Protein 6UPB (pdb70)

Radius of gyration: 31.23 Å; Cα contacts (8 Å, |Δi|>4): 966; chains: 2; bounding box: 62×47×100 Å

Organism: Salmonella typhimurium (strain SL1344) (NCBI:txid216597)

B-factor: mean 34.38, std 12.58, range [11.62, 90.51]

Secondary structure (DSSP, 8-state):
-PEEP-PPPPTTSSEEEEE-SBTTTB---SSGGG----HHHHHHHHHHHHTTTT-EEEE-SS-HHHHHHHHTT----EEEGGGTEEE-TT--EEE----HHHHHHHHHHHHHHHHSSTT-EEEE-SS-EEEE-TT-GGGHHHHHHHHHHHHHH-TTEEEEEETTEEEEEETT--HHHHHHHHHTSTTTTTSEEEEEE-SHHHHHHHHHHHHTT-EEEEESSS----SEEESSHHHHHHHHHHHH--/-PEEP-----TTSSEEEEE--BTTTB---SSTT-----HHHHHHHHHHHHTTTT-EEEE-SS-HHHHHHHHTT----EEEGGGTEEE-TT--EEE----HHHHHHHHHHHHHHHHTSTT-EEEE-SS-EEEE-TT-GGGHHHHHHHHHHHHHH-TTEEEEEETTEEEEEETT--HHHHHHHHHTSTTTTTSEEEEEE-SHHHHHHHHHHHHTT-EEEEESSS----SEEESSHHHHHHHHHHHH--

Nearest PDB structures (foldseek):
  6upb-assembly2_B  TM=9.969E-01  e=8.930E-52  Salmonella enterica subsp. enterica serovar Typhimurium str. SL1344
  6rcz-assembly2_E  TM=8.578E-01  e=2.042E-30  Burkholderia pseudomallei K96243
  5gvx-assembly1_A  TM=8.069E-01  e=4.838E-21  Mycobacterium tuberculosis H37Rv
  5dxi-assembly1_A  TM=8.855E-01  e=1.533E-16  Candida albicans SC5314
  1u02-assembly1_A  TM=7.777E-01  e=2.662E-16  Thermoplasma acidophilum

Foldseek 3Di:
DAAADDDFDALQAQEQEEEEPDFAQWDHDLDPVPTARDPVLLVLQVSSCVSNQLRYEYFYLAAPVVVVVRNPPDDHWYAYNQNQWTAAPVRDIHHNADDPVLLVVLVVVVCVVQVPDPQWDWDDRRQKIKIARSVPVVCVVVVQVSLVVSCVVDVQWDWDDKDRIIMIHGPPRANCVNVVVHCVDPPNDPGQYEYEDEIPSCLSNQVNSVVSVHAYEYEDDDDGPGNHYHHGNVSSVVSSVVNVPD/DAAADDDFDALQAQEAEEEEADFAQWDDDLDPVDTARDPVLLVLQVSSCVSNQLRYEYAYLAAVVVVPVRSPPDDHWYQYNQNQWTAAPVRDIHHNADDPVLLVVLVVVVVVVCVVVPQWDWDDRRAKIKIARSRPVVCVVVVVVVLVVSCVVPVQWDWDDWDRIIMIHGPPRANLVNLVVRCVDPPNPPGQYEYEDEIPRCLSNQVSSVVSVHAYEYEDDDDHPGNHYDHGNVSSSVSSVVNVPD

Solvent-accessible surface area: 21904 Å² total; per-residue (Å²): 207,17,96,95,17,118,108,26,18,125,25,103,30,78,47,0,0,1,0,6,1,40,4,0,1,0,72,78,62,98,62,57,118,97,16,88,5,42,94,148,13,7,66,20,0,17,71,0,11,40,72,0,64,19,0,0,0,1,0,1,15,22,20,19,108,60,0,43,69,24,0,150,92,21,169,9,13,0,0,0,0,8,7,0,21,18,19,19,73,132,27,124,55,78,94,58,172,12,55,120,47,11,30,152,101,0,46,62,72,0,129,80,42,13,112,72,38,111,25,15,75,48,54,54,28,50,10,0,1,1,0,42,18,97,124,3,93,128,39,51,69,50,0,42,36,23,0,68,114,2,20,144,130,24,104,69,4,22,61,25,59,12,88,38,23,0,8,0,14,5,155,54,6,45,1,1,70,0,2,55,19,0,43,149,41,74,22,0,48,71,43,69,4,1,0,0,0,4,24,96,12,0,28,38,0,0,22,59,0,56,168,57,57,16,35,0,0,12,3,15,135,40,104,24,98,3,44,91,59,10,142,42,13,36,27,0,50,140,12,0,92,89,1,4,121,124,190,17,95,97,18,119,113,35,16,120,26,102,31,82,49,0,0,0,0,6,2,34,4,0,0,0,84,68,92,96,49,21,102,83,18,99,8,43,91,149,12,6,74,20,0,58,70,0,9,75,71,0,66,19,0,0,0,2,0,0,12,23,17,18,110,58,0,36,72,38,1,130,90,38,146,7,10,0,0,0,0,8,9,0,20,17,16,20,74,131,22,133,64,84,89,58,170,12,60,96,18,16,36,83,84,0,37,52,70,0,132,77,52,11,121,79,26,95,37,20,58,26,30,55,23,50,10,0,1,0,0,29,20,87,116,1,91,127,34,56,70,43,0,51,38,22,0,73,112,4,24,144,128,25,100,67,5,23,61,22,66,10,85,38,20,0,8,0,16,4,149,61,8,48,1,1,80,0,1,47,23,0,42,160,47,77,25,1,48,68,43,71,6,0,0,0,0,3,20,91,14,0,36,40,0,0,21,62,0,53,169,57,58,16,36,0,0,9,3,15,135,42,107,19,89,0,40,94,59,12,143,43,10,35,32,0,56,136,11,0,89,95,2,3,122,133

InterPro domains:
  IPR003337 Trehalose-phosphatase [PF02358] (18-228)
  IPR003337 Trehalose-phosphatase [TIGR00685] (14-243)
  IPR006379 HAD-superfamily hydrolase, subfamily IIB [TIGR01484] (18-214)
  IPR023214 HAD superfamily [G3DSA:3.40.50.1000] (18-230)
  IPR036412 HAD-like superfamily [SSF56784] (18-243)
  IPR044651 Trehalose 6-phosphate OTSB-like [PTHR43768] (15-244)

Structure (mmCIF, N/CA/C/O backbone):
data_6UPB
#
_entry.id   6UPB
#
_cell.length_a   45.988
_cell.length_b   52.447
_cell.length_c   105.555
_cell.angle_alpha   90.000
_cell.angle_beta   98.450
_cell.angle_gamma   90.000
#
_symmetry.space_group_name_H-M   'P 1 21 1'
#
loop_
_entity.id
_entity.type
_entity.pdbx_description
1 polymer 'Trehalose-phosphate phosphatase'
2 water water
#
loop_
_atom_site.group_PDB
_atom_site.id
_atom_site.type_symbol
_atom_site.label_atom_id
_atom_site.label_alt_id
_atom_site.label_comp_id
_atom_site.label_asym_id
_atom_site.label_entity_id
_atom_site.label_seq_id
_atom_site.pdbx_PDB_ins_code
_atom_site.Cartn_x
_atom_site.Cartn_y
_atom_site.Cartn_z
_atom_site.occupancy
_atom_site.B_iso_or_equiv
_atom_site.auth_seq_id
_atom_site.auth_comp_id
_atom_site.auth_asym_id
_atom_site.auth_atom_id
_atom_site.pdbx_PDB_model_num
ATOM 1 N N . MET A 1 1 ? 72.833 12.498 54.135 1.00 43.22 1 MET A N 1
ATOM 2 C CA . MET A 1 1 ? 73.540 11.396 53.501 1.00 41.07 1 MET A CA 1
ATOM 3 C C . MET A 1 1 ? 72.781 10.916 52.269 1.00 31.14 1 MET A C 1
ATOM 4 O O . MET A 1 1 ? 73.307 10.131 51.490 1.00 33.61 1 MET A O 1
ATOM 9 N N . ALA A 1 2 ? 71.536 11.362 52.109 1.00 28.86 2 ALA A N 1
ATOM 10 C CA . ALA A 1 2 ? 70.801 11.049 50.890 1.00 23.36 2 ALA A CA 1
ATOM 11 C C . ALA A 1 2 ? 71.507 11.669 49.691 1.00 24.84 2 ALA A C 1
ATOM 12 O O . ALA A 1 2 ? 72.016 12.790 49.759 1.00 29.42 2 ALA A O 1
ATOM 14 N N . GLU A 1 3 ? 71.574 10.941 48.638 1.00 20.63 3 GLU A N 1
ATOM 15 C CA . GLU A 1 3 ? 72.320 11.468 47.504 1.00 28.56 3 GLU A CA 1
ATOM 16 C C . GLU A 1 3 ? 71.391 12.163 46.519 1.00 24.93 3 GLU A C 1
ATOM 17 O O . GLU A 1 3 ? 70.255 11.730 46.319 1.00 22.16 3 GLU A O 1
ATOM 23 N N . PRO A 1 4 ? 71.839 13.242 45.880 1.00 25.56 4 PRO A N 1
ATOM 24 C CA . PRO A 1 4 ? 70.982 13.912 44.897 1.00 23.45 4 PRO A CA 1
ATOM 25 C C . PRO A 1 4 ? 70.611 12.961 43.771 1.00 28.21 4 PRO A C 1
ATOM 26 O O . PRO A 1 4 ? 71.470 12.300 43.181 1.00 25.89 4 PRO A O 1
ATOM 30 N N . LEU A 1 5 ? 69.310 12.849 43.521 1.00 25.77 5 LEU A N 1
ATOM 31 C CA . LEU A 1 5 ? 68.809 12.018 42.438 1.00 27.33 5 LEU A CA 1
ATOM 32 C C . LEU A 1 5 ? 68.908 12.799 41.137 1.00 27.59 5 LEU A C 1
ATOM 33 O O . LEU A 1 5 ? 68.301 13.865 40.996 1.00 33.10 5 LEU A O 1
ATOM 38 N N . THR A 1 6 ? 69.669 12.275 40.188 1.00 29.82 6 THR A N 1
ATOM 39 C CA . THR A 1 6 ? 69.833 12.932 38.902 1.00 34.02 6 THR A CA 1
ATOM 40 C C . THR A 1 6 ? 69.506 12.041 37.715 1.00 35.98 6 THR A C 1
ATOM 41 O O . THR A 1 6 ? 69.233 12.572 36.632 1.00 37.82 6 THR A O 1
ATOM 45 N N . VAL A 1 7 ? 69.517 10.723 37.870 1.00 32.33 7 VAL A N 1
ATOM 46 C CA . VAL A 1 7 ? 69.212 9.813 36.773 1.00 35.11 7 VAL A CA 1
ATOM 47 C C . VAL A 1 7 ? 67.737 9.433 36.802 1.00 32.85 7 VAL A C 1
ATOM 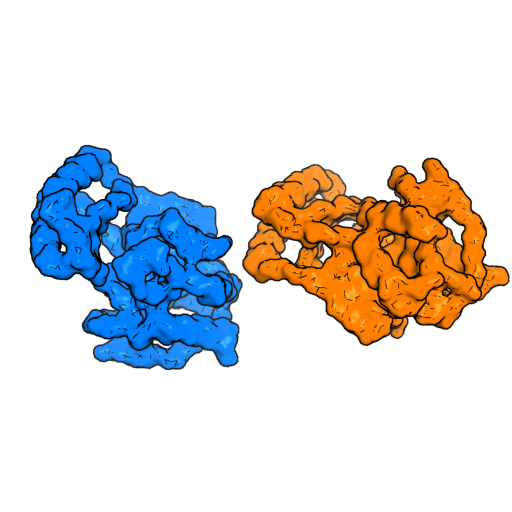48 O O . VAL A 1 7 ? 67.152 9.185 37.866 1.00 29.30 7 VAL A O 1
ATOM 52 N N . SER A 1 8 ? 67.139 9.360 35.618 1.00 32.76 8 SER A N 1
ATOM 53 C CA . SER A 1 8 ? 65.760 8.901 35.555 1.00 30.47 8 SER A CA 1
ATOM 54 C C . SER A 1 8 ? 65.715 7.460 35.067 1.00 32.61 8 SER A C 1
ATOM 55 O O . SER A 1 8 ? 66.458 7.091 34.153 1.00 33.70 8 SER A O 1
ATOM 58 N N . PRO A 1 9 ? 64.861 6.647 35.684 1.00 32.06 9 PRO A N 1
ATOM 59 C CA . PRO A 1 9 ? 64.690 5.263 35.229 1.00 33.51 9 PRO A CA 1
ATOM 60 C C . PRO A 1 9 ? 64.234 5.188 33.781 1.00 35.74 9 PRO A C 1
ATOM 61 O O . PRO A 1 9 ? 63.622 6.115 33.246 1.00 32.36 9 PRO A O 1
ATOM 65 N N . GLU A 1 10 ? 64.577 4.078 33.133 1.00 33.44 10 GLU A N 1
ATOM 66 C CA . GLU A 1 10 ? 64.072 3.835 31.792 1.00 38.01 10 GLU A CA 1
ATOM 67 C C . GLU A 1 10 ? 62.565 3.619 31.849 1.00 37.12 10 GLU A C 1
ATOM 68 O O . GLU A 1 10 ? 62.038 3.043 32.805 1.00 30.45 10 GLU A O 1
ATOM 74 N N . LEU A 1 11 ? 61.874 4.091 30.808 1.00 33.52 11 LEU A N 1
ATOM 75 C CA . LEU A 1 11 ? 60.414 4.068 30.810 1.00 35.08 11 LEU A CA 1
ATOM 76 C C . LEU A 1 11 ? 59.880 2.654 30.989 1.00 37.56 11 LEU A C 1
ATOM 77 O O . LEU A 1 11 ? 58.909 2.436 31.722 1.00 35.91 11 LEU A O 1
ATOM 82 N N . THR A 1 12 ? 60.520 1.676 30.353 1.00 36.89 12 THR A N 1
ATOM 83 C CA . THR A 1 12 ? 60.035 0.306 30.399 1.00 39.14 12 THR A CA 1
ATOM 84 C C . THR A 1 12 ? 60.948 -0.584 31.231 1.00 39.53 12 THR A C 1
ATOM 85 O O . THR A 1 12 ? 61.339 -1.668 30.786 1.00 47.07 12 THR A O 1
ATOM 89 N N . ALA A 1 13 ? 61.289 -0.141 32.437 1.00 38.50 13 ALA A N 1
ATOM 90 C CA . ALA A 1 13 ? 62.052 -0.970 33.352 1.00 35.68 13 ALA A CA 1
ATOM 91 C C . ALA A 1 13 ? 61.086 -1.738 34.253 1.00 32.36 13 ALA A C 1
ATOM 92 O O . ALA A 1 13 ? 59.863 -1.630 34.134 1.00 37.60 13 ALA A O 1
ATOM 94 N N . ASN A 1 14 ? 61.638 -2.505 35.182 1.00 26.25 14 ASN A N 1
ATOM 95 C CA . ASN A 1 14 ? 60.854 -3.372 36.064 1.00 20.92 14 ASN A CA 1
ATOM 96 C C . ASN A 1 14 ? 60.570 -2.703 37.404 1.00 19.05 14 ASN A C 1
ATOM 97 O O . ASN A 1 14 ? 60.762 -3.300 38.463 1.00 18.78 14 ASN A O 1
ATOM 102 N N . TYR A 1 15 ? 60.105 -1.456 37.391 1.00 19.96 15 TYR A N 1
ATOM 103 C CA . TYR A 1 15 ? 59.839 -0.730 38.625 1.00 18.68 15 TYR A CA 1
ATOM 104 C C . TYR A 1 15 ? 58.345 -0.692 38.925 1.00 17.63 15 TYR A C 1
ATOM 105 O O . TYR A 1 15 ? 57.509 -0.749 38.021 1.00 17.72 15 TYR A O 1
ATOM 114 N N . ALA A 1 16 ? 58.027 -0.628 40.216 1.00 16.86 16 ALA A N 1
ATOM 115 C CA . ALA A 1 16 ? 56.691 -0.312 40.701 1.00 18.72 16 ALA A CA 1
ATOM 116 C C . ALA A 1 16 ? 56.771 1.034 41.408 1.00 18.27 16 ALA A C 1
ATOM 117 O O . ALA A 1 16 ? 57.601 1.218 42.303 1.00 16.75 16 ALA A O 1
ATOM 119 N N . TYR A 1 17 ? 55.931 1.975 40.997 1.00 15.06 17 TYR A N 1
ATOM 120 C CA . TYR A 1 17 ? 56.047 3.361 41.430 1.00 15.06 17 TYR A CA 1
ATOM 121 C C . TYR A 1 17 ? 55.025 3.690 42.505 1.00 13.96 17 TYR A C 1
ATOM 122 O O . TYR A 1 17 ? 53.856 3.311 42.404 1.00 15.05 17 TYR A O 1
ATOM 131 N N . PHE A 1 18 ? 55.477 4.414 43.523 1.00 16.03 18 PHE A N 1
ATOM 132 C CA . PHE A 1 18 ? 54.625 4.907 44.595 1.00 15.49 18 PHE A CA 1
ATOM 133 C C . PHE A 1 18 ? 54.940 6.380 44.790 1.00 15.39 18 PHE A C 1
ATOM 134 O O . PHE A 1 18 ? 56.102 6.744 45.012 1.00 13.88 18 PHE A O 1
ATOM 142 N N . PHE A 1 19 ? 53.922 7.227 44.670 1.00 15.92 19 PHE A N 1
ATOM 143 C CA . PHE A 1 19 ? 54.094 8.667 44.785 1.00 14.26 19 PHE A CA 1
ATOM 144 C C . PHE A 1 19 ? 53.187 9.195 45.877 1.00 13.13 19 PHE A C 1
ATOM 145 O O . PHE A 1 19 ? 51.978 8.937 45.864 1.00 14.50 19 PHE A O 1
ATOM 153 N N . ASP A 1 20 ? 53.778 9.924 46.815 1.00 15.92 20 ASP A N 1
ATOM 154 C CA . ASP A 1 20 ? 53.010 10.786 47.688 1.00 17.07 20 ASP A CA 1
ATOM 155 C C . ASP A 1 20 ? 52.384 11.912 46.860 1.00 17.47 20 ASP A C 1
ATOM 156 O O . ASP A 1 20 ? 52.772 12.163 45.715 1.00 18.25 20 ASP A O 1
ATOM 161 N N . LEU A 1 21 ? 51.376 12.574 47.423 1.00 18.60 21 LEU A N 1
ATOM 162 C CA . LEU A 1 21 ? 50.759 13.646 46.647 1.00 21.42 21 LEU A CA 1
ATOM 163 C C . LEU A 1 21 ? 51.219 15.035 47.087 1.00 17.20 21 LEU A C 1
ATOM 164 O O . LEU A 1 21 ? 52.006 15.679 46.384 1.00 19.66 21 LEU A O 1
ATOM 169 N N . ASP A 1 22 ? 50.726 15.515 48.229 1.00 17.56 22 ASP A N 1
ATOM 170 C CA . ASP A 1 22 ? 51.075 16.852 48.703 1.00 19.14 22 ASP A CA 1
ATOM 171 C C . ASP A 1 22 ? 52.567 16.962 48.991 1.00 19.23 22 ASP A C 1
ATOM 172 O O . ASP A 1 22 ? 53.125 16.174 49.758 1.00 22.94 22 ASP A O 1
ATOM 177 N N . GLY A 1 23 ? 53.204 17.958 48.393 1.00 18.89 23 GLY A N 1
ATOM 178 C CA . GLY A 1 23 ? 54.623 18.163 48.564 1.00 19.00 23 GLY A CA 1
ATOM 179 C C . GLY A 1 23 ? 55.504 17.284 47.714 1.00 17.81 23 GLY A C 1
ATOM 180 O O . GLY A 1 23 ? 56.727 17.389 47.813 1.00 15.05 23 GLY A O 1
ATOM 181 N N . THR A 1 24 ? 54.924 16.429 46.873 1.00 18.29 24 THR A N 1
ATOM 182 C CA . THR A 1 24 ? 55.690 15.524 46.027 1.00 15.27 24 THR A CA 1
ATOM 183 C C . THR A 1 24 ? 55.272 15.706 44.572 1.00 17.47 24 THR A C 1
ATOM 184 O O . THR A 1 24 ? 56.095 16.062 43.724 1.00 16.80 24 THR A O 1
ATOM 188 N N . LEU A 1 25 ? 53.991 15.470 44.281 1.00 15.97 25 LEU A N 1
ATOM 189 C CA . LEU A 1 25 ? 53.426 15.689 42.953 1.00 15.34 25 LEU A CA 1
ATOM 190 C C . LEU A 1 25 ? 52.750 17.045 42.804 1.00 17.44 25 LEU A C 1
ATOM 191 O O . LEU A 1 25 ? 52.497 17.480 41.673 1.00 19.43 25 LEU A O 1
ATOM 196 N N . ALA A 1 26 ? 52.417 17.690 43.910 1.00 18.49 26 ALA A N 1
ATOM 197 C CA . ALA A 1 26 ? 51.764 18.987 43.887 1.00 18.47 26 ALA A CA 1
ATOM 198 C C . ALA A 1 26 ? 52.477 19.943 44.829 1.00 18.37 26 ALA A C 1
ATOM 199 O O . ALA A 1 26 ? 52.892 19.562 45.927 1.00 18.29 26 ALA A O 1
ATOM 201 N N . GLU A 1 27 ? 52.570 21.199 44.414 1.00 23.02 27 GLU A N 1
ATOM 202 C CA . GLU A 1 27 ? 53.220 22.201 45.239 1.00 22.98 27 GLU A CA 1
ATOM 203 C C . GLU A 1 27 ? 52.392 22.451 46.493 1.00 22.86 27 GLU A C 1
ATOM 204 O O . GLU A 1 27 ? 51.175 22.254 46.510 1.00 22.87 27 GLU A O 1
ATOM 210 N N . ILE A 1 28 ? 53.089 22.753 47.587 1.00 23.61 28 ILE A N 1
ATOM 211 C CA . ILE A 1 28 ? 52.430 23.102 48.840 1.00 23.57 28 ILE A CA 1
ATOM 212 C C . ILE A 1 28 ? 51.682 24.419 48.666 1.00 23.64 28 ILE A C 1
ATOM 213 O O . ILE A 1 28 ? 52.140 25.325 47.957 1.00 23.70 28 ILE A O 1
ATOM 218 N N . LYS A 1 29 ? 50.496 24.508 49.252 1.00 24.26 29 LYS A N 1
ATOM 219 C CA . LYS A 1 29 ? 49.654 25.692 49.181 1.00 24.40 29 LYS A CA 1
ATOM 220 C C . LYS A 1 29 ? 49.224 26.085 50.585 1.00 24.46 29 LYS A C 1
ATOM 221 O O . LYS A 1 29 ? 49.319 25.280 51.520 1.00 24.44 29 LYS A O 1
ATOM 227 N N . PRO A 1 30 ? 48.794 27.336 50.781 1.00 26.42 30 PRO A N 1
ATOM 228 C CA . PRO A 1 30 ? 48.316 27.735 52.117 1.00 26.56 30 PRO A CA 1
ATOM 229 C C . PRO A 1 30 ? 47.121 26.928 52.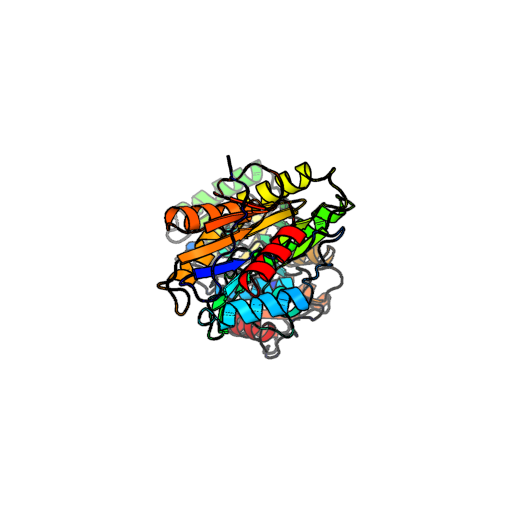602 1.00 26.74 30 PRO A C 1
ATOM 230 O O . PRO A 1 30 ? 46.904 26.840 53.817 1.00 26.88 30 PRO A O 1
ATOM 234 N N . HIS A 1 31 ? 46.336 26.340 51.692 1.00 23.67 31 HIS A N 1
ATOM 235 C CA . HIS A 1 31 ? 45.138 25.560 52.010 1.00 23.92 31 HIS A CA 1
ATOM 236 C C . HIS A 1 31 ? 45.073 24.309 51.144 1.00 23.83 31 HIS A C 1
ATOM 237 O O . HIS A 1 31 ? 45.368 24.382 49.944 1.00 23.71 31 HIS A O 1
ATOM 244 N N . PRO A 1 32 ? 44.640 23.169 51.700 1.00 22.35 32 PRO A N 1
ATOM 245 C CA . PRO A 1 32 ? 44.604 21.927 50.897 1.00 22.31 32 PRO A CA 1
ATOM 246 C C . PRO A 1 32 ? 43.738 22.017 49.651 1.00 22.46 32 PRO A C 1
ATOM 247 O O . PRO A 1 32 ? 44.036 21.353 48.654 1.00 22.34 32 PRO A O 1
ATOM 251 N N . ASP A 1 33 ? 42.665 22.809 49.677 1.00 22.76 33 ASP A N 1
ATOM 252 C CA . ASP A 1 33 ? 41.754 22.909 48.541 1.00 23.01 33 ASP A CA 1
ATOM 253 C C . ASP A 1 33 ? 42.345 23.690 47.375 1.00 22.85 33 ASP A C 1
ATOM 254 O O . ASP A 1 33 ? 41.779 23.655 46.277 1.00 23.05 33 ASP A O 1
ATOM 259 N N . GLN A 1 34 ? 43.443 24.408 47.593 1.00 24.95 34 GLN A N 1
ATOM 260 C CA . GLN A 1 34 ? 44.126 25.153 46.545 1.00 24.85 34 GLN A CA 1
ATOM 261 C C . GLN A 1 34 ? 45.179 24.308 45.848 1.00 24.60 34 GLN A C 1
ATOM 262 O O . GLN A 1 34 ? 45.781 24.758 44.867 1.00 24.60 34 GLN A O 1
ATOM 268 N N . VAL A 1 35 ? 45.391 23.085 46.327 1.00 19.70 35 VAL A N 1
ATOM 269 C CA . VAL A 1 35 ? 46.390 22.204 45.747 1.00 19.50 35 VAL A CA 1
ATOM 270 C C . VAL A 1 35 ? 45.878 21.644 44.426 1.00 19.68 35 VAL A C 1
ATOM 271 O O . VAL A 1 35 ? 44.698 21.295 44.284 1.00 19.93 35 VAL A O 1
ATOM 275 N N . VAL A 1 36 ? 46.762 21.584 43.439 1.00 22.09 36 VAL A N 1
ATOM 276 C CA . VAL A 1 36 ? 46.436 21.059 42.121 1.00 22.30 36 VAL A CA 1
ATOM 277 C C . VAL A 1 36 ? 47.627 20.249 41.624 1.00 22.18 36 VAL A C 1
ATOM 278 O O . VAL A 1 36 ? 48.781 20.615 41.862 1.00 22.03 36 VAL A O 1
ATOM 282 N N . VAL A 1 37 ? 47.352 19.111 40.999 1.00 23.50 37 VAL A N 1
ATOM 283 C CA . VAL A 1 37 ? 48.350 18.396 40.210 1.00 23.99 37 VAL A CA 1
ATOM 284 C C . VAL A 1 37 ? 48.151 18.838 38.762 1.00 23.27 37 VAL A C 1
ATOM 285 O O . VAL A 1 37 ? 47.074 18.597 38.206 1.00 24.35 37 VAL A O 1
ATOM 289 N N . PRO A 1 38 ? 49.128 19.495 38.140 1.00 21.82 38 PRO A N 1
ATOM 290 C CA . PRO A 1 38 ? 48.925 19.972 36.765 1.00 25.76 38 PRO A CA 1
ATOM 291 C C . PRO A 1 38 ? 48.549 18.819 35.846 1.00 26.49 38 PRO A C 1
ATOM 292 O O . PRO A 1 38 ? 49.038 17.696 36.001 1.00 19.57 38 PRO A O 1
ATOM 296 N N . HIS A 1 39 ? 47.645 19.101 34.901 1.00 21.24 39 HIS A N 1
ATOM 297 C CA . HIS A 1 39 ? 47.144 18.044 34.025 1.00 23.04 39 HIS A CA 1
ATOM 298 C C . HIS A 1 39 ? 48.276 17.351 33.279 1.00 20.64 39 HIS A C 1
ATOM 299 O O . HIS A 1 39 ? 48.213 16.143 33.028 1.00 22.13 39 HIS A O 1
ATOM 306 N N . LYS A 1 40 ? 49.307 18.104 32.890 1.00 19.52 40 LYS A N 1
ATOM 307 C CA . LYS A 1 40 ? 50.435 17.499 32.185 1.00 22.00 40 LYS A CA 1
ATOM 308 C C . LYS A 1 40 ? 51.159 16.480 33.057 1.00 21.28 40 LYS A C 1
ATOM 309 O O . LYS A 1 40 ? 51.653 15.461 32.557 1.00 23.31 40 LYS A O 1
ATOM 315 N N . ILE A 1 41 ? 51.258 16.750 34.359 1.00 19.67 41 ILE A N 1
ATOM 316 C CA . ILE A 1 41 ? 51.870 15.787 35.273 1.00 21.64 41 ILE A CA 1
ATOM 317 C C . ILE A 1 41 ? 51.004 14.536 35.402 1.00 20.11 41 ILE A C 1
ATOM 318 O O . ILE A 1 41 ? 51.513 13.408 35.453 1.00 19.40 41 ILE A O 1
ATOM 323 N N . LEU A 1 42 ? 49.683 14.712 35.471 1.00 17.99 42 LEU A N 1
ATOM 324 C CA . LEU A 1 42 ? 48.790 13.563 35.538 1.00 20.72 42 LEU A CA 1
ATOM 325 C C . LEU A 1 42 ? 48.906 12.706 34.285 1.00 21.48 42 LEU A C 1
ATOM 326 O O . LEU A 1 42 ? 48.899 11.475 34.368 1.00 20.80 42 LEU A O 1
ATOM 331 N N . GLN A 1 43 ? 49.040 13.336 33.116 1.00 19.87 43 GLN A N 1
ATOM 332 C CA . GLN A 1 43 ? 49.250 12.556 31.901 1.00 21.58 43 GLN A CA 1
ATOM 333 C C . GLN A 1 43 ? 50.562 11.781 31.962 1.00 21.58 43 GLN A C 1
ATOM 334 O O . GLN A 1 43 ? 50.625 10.628 31.525 1.00 22.61 43 GLN A O 1
ATOM 340 N N . LEU A 1 44 ? 51.621 12.400 32.499 1.00 22.63 44 LEU A N 1
ATOM 341 C CA . LEU A 1 44 ? 52.906 11.710 32.618 1.00 20.85 44 LEU A CA 1
ATOM 342 C C . LEU A 1 44 ? 52.808 10.513 33.558 1.00 22.65 44 LEU A C 1
ATOM 343 O O . LEU A 1 44 ? 53.385 9.454 33.288 1.00 20.88 44 LEU A O 1
ATOM 348 N N . LEU A 1 45 ? 52.076 10.662 34.664 1.00 21.02 45 LEU A N 1
ATOM 349 C CA . LEU A 1 45 ? 51.873 9.542 35.576 1.00 20.35 45 LEU A CA 1
ATOM 350 C C . LEU A 1 45 ? 51.064 8.439 34.911 1.00 20.63 45 LEU A C 1
ATOM 351 O O . LEU A 1 45 ? 51.365 7.251 35.070 1.00 19.43 45 LEU A O 1
ATOM 356 N N . ASP A 1 46 ? 50.031 8.816 34.159 1.00 19.65 46 ASP A N 1
ATOM 357 C CA . ASP A 1 46 ? 49.225 7.810 33.478 1.00 20.76 46 ASP A CA 1
ATOM 358 C C . ASP A 1 46 ? 50.049 7.054 32.448 1.00 21.21 46 ASP A C 1
ATOM 359 O O . ASP A 1 46 ? 49.915 5.833 32.308 1.00 21.30 46 ASP A O 1
ATOM 364 N N . ARG A 1 47 ? 50.913 7.765 31.723 1.00 20.32 47 ARG A N 1
ATOM 365 C CA . ARG A 1 47 ? 51.748 7.114 30.719 1.00 20.26 47 ARG A CA 1
ATOM 366 C C . ARG A 1 47 ? 52.805 6.228 31.367 1.00 18.62 47 ARG A C 1
ATOM 367 O O . ARG A 1 47 ? 53.089 5.132 30.874 1.00 21.23 47 ARG A O 1
ATOM 375 N N . LEU A 1 48 ? 53.380 6.676 32.483 1.00 23.19 48 LEU A N 1
ATOM 376 C CA . LEU A 1 48 ? 54.353 5.860 33.198 1.00 22.67 48 LEU A CA 1
ATOM 377 C C . LEU A 1 48 ? 53.713 4.584 33.726 1.00 18.76 48 LEU A C 1
ATOM 378 O O . LEU A 1 48 ? 54.298 3.502 33.632 1.00 21.26 48 LEU A O 1
ATOM 383 N N . ALA A 1 49 ? 52.503 4.692 34.281 1.00 18.95 49 ALA A N 1
ATOM 384 C CA . ALA A 1 49 ? 51.805 3.500 34.747 1.00 19.20 49 ALA A CA 1
ATOM 385 C C . ALA A 1 49 ? 51.531 2.544 33.593 1.00 24.84 49 ALA A C 1
ATOM 386 O O . ALA A 1 49 ? 51.745 1.330 33.714 1.00 22.80 49 ALA A O 1
ATOM 388 N N . ALA A 1 50 ? 51.119 3.085 32.445 1.00 19.71 50 ALA A N 1
ATOM 389 C CA . ALA A 1 50 ? 50.775 2.249 31.301 1.00 24.06 50 ALA A CA 1
ATOM 390 C C . ALA A 1 50 ? 51.974 1.472 30.779 1.00 25.29 50 ALA A C 1
ATOM 391 O O . ALA A 1 50 ? 51.811 0.371 30.246 1.00 24.92 50 ALA A O 1
ATOM 393 N N . HIS A 1 51 ? 53.177 2.024 30.895 1.00 20.88 51 HIS A N 1
ATOM 394 C CA . HIS A 1 51 ? 54.359 1.319 30.426 1.00 23.78 51 HIS A CA 1
ATOM 395 C C . HIS A 1 51 ? 54.932 0.375 31.469 1.00 23.46 51 HIS A C 1
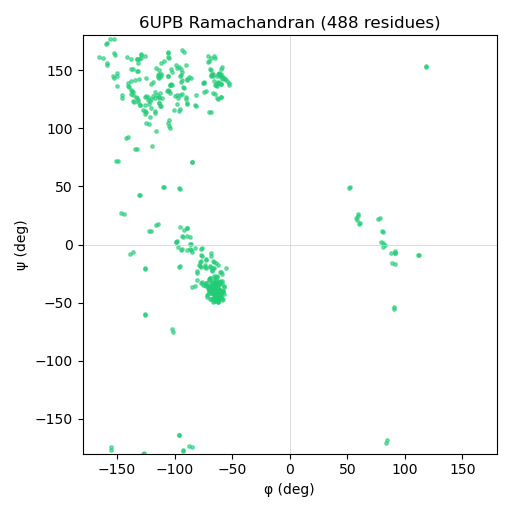ATOM 396 O O . HIS A 1 51 ? 55.930 -0.295 31.194 1.00 24.72 51 HIS A O 1
ATOM 403 N N . ASN A 1 52 ? 54.315 0.290 32.643 1.00 23.96 52 ASN A N 1
ATOM 404 C CA . ASN A 1 52 ? 54.786 -0.571 33.719 1.00 21.79 52 ASN A CA 1
ATOM 405 C C . ASN A 1 52 ? 53.653 -1.420 34.257 1.00 22.72 52 ASN A C 1
ATOM 406 O O . ASN A 1 52 ? 53.496 -1.589 35.471 1.00 21.94 52 ASN A O 1
ATOM 411 N N . ALA A 1 53 ? 52.841 -1.961 33.352 1.00 19.39 53 ALA A N 1
ATOM 412 C CA . ALA A 1 53 ? 51.777 -2.905 33.691 1.00 22.76 53 ALA A CA 1
ATOM 413 C C . ALA A 1 53 ? 50.770 -2.343 34.690 1.00 22.73 53 ALA A C 1
ATOM 414 O O . ALA A 1 53 ? 50.087 -3.107 35.381 1.00 21.01 53 ALA A O 1
ATOM 416 N N . GLY A 1 54 ? 50.658 -1.020 34.790 1.00 20.60 54 GLY A N 1
ATOM 417 C CA . GLY A 1 54 ? 49.763 -0.402 35.744 1.00 18.70 54 GLY A CA 1
ATOM 418 C C . GLY A 1 54 ? 50.293 -0.313 37.158 1.00 21.33 54 GLY A C 1
ATOM 419 O O . GLY A 1 54 ? 49.536 0.047 38.065 1.00 19.20 54 GLY A O 1
ATOM 420 N N . ALA A 1 55 ? 51.580 -0.598 37.368 1.00 18.83 55 ALA A N 1
ATOM 421 C CA . ALA A 1 55 ? 52.176 -0.627 38.708 1.00 18.90 55 ALA A CA 1
ATOM 422 C C . ALA A 1 55 ? 52.600 0.782 39.127 1.00 18.07 55 ALA A C 1
ATOM 423 O O . ALA A 1 55 ? 53.782 1.122 39.205 1.00 16.29 55 ALA A O 1
ATOM 425 N N . LEU A 1 56 ? 51.597 1.610 39.404 1.00 18.08 56 LEU A N 1
ATOM 426 C CA . LEU A 1 56 ? 51.819 2.950 39.936 1.00 18.55 56 LEU A CA 1
ATOM 427 C C . LEU A 1 56 ? 50.673 3.271 40.882 1.00 17.85 56 LEU A C 1
ATOM 428 O O . LEU A 1 56 ? 49.506 3.117 40.517 1.00 19.18 56 LEU A O 1
ATOM 433 N N . ALA A 1 57 ? 51.003 3.695 42.095 1.00 16.49 57 ALA A N 1
ATOM 434 C CA . ALA A 1 57 ? 49.990 3.995 43.091 1.00 15.08 57 ALA A CA 1
ATOM 435 C C . ALA A 1 57 ? 50.296 5.338 43.725 1.00 18.31 57 ALA A C 1
ATOM 436 O O . ALA A 1 57 ? 51.459 5.736 43.827 1.00 12.89 57 ALA A O 1
ATOM 438 N N . LEU A 1 58 ? 49.237 6.034 44.138 1.00 13.75 58 LEU A N 1
ATOM 439 C CA . LEU A 1 58 ? 49.362 7.238 44.949 1.00 14.64 58 LEU A CA 1
ATOM 440 C C . LEU A 1 58 ? 49.218 6.828 46.411 1.00 16.01 58 LEU A C 1
ATOM 441 O O . LEU A 1 58 ? 48.291 6.092 46.760 1.00 18.75 58 LEU A O 1
ATOM 446 N N . ILE A 1 59 ? 50.166 7.252 47.246 1.00 13.60 59 ILE A N 1
ATOM 447 C CA . ILE A 1 59 ? 50.236 6.873 48.660 1.00 18.89 59 ILE A CA 1
ATOM 448 C C . ILE A 1 59 ? 50.279 8.159 49.479 1.00 16.45 59 ILE A C 1
ATOM 449 O O . ILE A 1 59 ? 51.326 8.808 49.559 1.00 16.74 59 ILE A O 1
ATOM 454 N N . SER A 1 60 ? 49.162 8.518 50.111 1.00 14.54 60 SER A N 1
ATOM 455 C CA . SER A 1 60 ? 48.977 9.854 50.666 1.00 15.77 60 SER A CA 1
ATOM 456 C C . SER A 1 60 ? 48.242 9.810 51.998 1.00 19.35 60 SER A C 1
ATOM 457 O O . SER A 1 60 ? 47.579 8.827 52.335 1.00 19.21 60 SER A O 1
ATOM 460 N N . GLY A 1 61 ? 48.370 10.898 52.759 1.00 16.86 61 GLY A N 1
ATOM 461 C CA . GLY A 1 61 ? 47.540 11.096 53.932 1.00 20.80 61 GLY A CA 1
ATOM 462 C C . GLY A 1 61 ? 46.125 11.558 53.632 1.00 18.95 61 GLY A C 1
ATOM 463 O O . GLY A 1 61 ? 45.255 11.483 54.506 1.00 20.18 61 GLY A O 1
ATOM 464 N N . ARG A 1 62 ? 45.873 12.008 52.406 1.00 18.16 62 ARG A N 1
ATOM 465 C CA . ARG A 1 62 ? 44.543 12.441 52.011 1.00 21.69 62 ARG A CA 1
ATOM 466 C C . ARG A 1 62 ? 43.585 11.256 51.940 1.00 20.11 62 ARG A C 1
ATOM 467 O O . ARG A 1 62 ? 43.992 10.102 51.817 1.00 19.75 62 ARG A O 1
ATOM 475 N N . SER A 1 63 ? 42.290 11.563 51.987 1.00 18.54 63 SER A N 1
ATOM 476 C CA . SER A 1 63 ? 41.285 10.542 51.742 1.00 20.19 63 SER A CA 1
ATOM 477 C C . SER A 1 63 ? 41.301 10.153 50.269 1.00 18.81 63 SER A C 1
ATOM 478 O O . SER A 1 63 ? 41.752 10.919 49.407 1.00 19.38 63 SER A O 1
ATOM 481 N N . MET A 1 64 ? 40.797 8.948 49.978 1.00 18.78 64 MET A N 1
ATOM 482 C CA . MET A 1 64 ? 40.784 8.477 48.597 1.00 17.44 64 MET A CA 1
ATOM 483 C C . MET A 1 64 ? 39.854 9.310 47.726 1.00 21.94 64 MET A C 1
ATOM 484 O O . MET A 1 64 ? 40.141 9.523 46.544 1.00 21.78 64 MET A O 1
ATOM 489 N N . THR A 1 65 ? 38.750 9.801 48.288 1.00 20.19 65 THR A N 1
ATOM 490 C CA . THR A 1 65 ? 37.888 10.695 47.524 1.00 21.58 65 THR A CA 1
ATOM 491 C C . THR A 1 65 ? 38.640 11.956 47.114 1.00 19.89 65 THR A C 1
ATOM 492 O O . THR A 1 65 ? 38.483 12.438 45.987 1.00 18.83 65 THR A O 1
ATOM 496 N N . GLU A 1 66 ? 39.490 12.492 48.002 1.00 20.16 66 GLU A N 1
ATOM 497 C CA . GLU A 1 66 ? 40.258 13.679 47.634 1.00 21.94 66 GLU A CA 1
ATOM 498 C C . GLU A 1 66 ? 41.329 13.357 46.598 1.00 18.52 66 GLU A C 1
ATOM 499 O O . GLU A 1 66 ? 41.614 14.184 45.724 1.00 18.45 66 GLU A O 1
ATOM 505 N N . LEU A 1 67 ? 41.939 12.171 46.680 1.00 18.68 67 LEU A N 1
ATOM 506 C CA . LEU A 1 67 ? 42.927 11.782 45.680 1.00 17.15 67 LEU A CA 1
ATOM 507 C C . LEU A 1 67 ? 42.290 11.642 44.300 1.00 18.56 67 LEU A C 1
ATOM 508 O O . LEU A 1 67 ? 42.869 12.066 43.295 1.00 20.00 67 LEU A O 1
ATOM 513 N N . ASP A 1 68 ? 41.094 11.048 44.229 1.00 16.85 68 ASP A N 1
ATOM 514 C CA . ASP A 1 68 ? 40.427 10.899 42.937 1.00 22.76 68 ASP A CA 1
ATOM 515 C C . ASP A 1 68 ? 40.095 12.252 42.320 1.00 20.38 68 ASP A C 1
ATOM 516 O O . ASP A 1 68 ? 40.156 12.416 41.095 1.00 24.05 68 ASP A O 1
ATOM 521 N N . ALA A 1 69 ? 39.735 13.230 43.151 1.00 20.78 69 ALA A N 1
ATOM 522 C CA . ALA A 1 69 ? 39.482 14.575 42.638 1.00 23.91 69 ALA A CA 1
ATOM 523 C C . ALA A 1 69 ? 40.777 15.239 42.178 1.00 24.08 69 ALA A C 1
ATOM 524 O O . ALA A 1 69 ? 40.801 15.919 41.147 1.00 24.35 69 ALA A O 1
ATOM 526 N N . LEU A 1 70 ? 41.872 15.013 42.904 1.00 23.15 70 LEU A N 1
ATOM 527 C CA . LEU A 1 70 ? 43.158 15.580 42.506 1.00 22.46 70 LEU A CA 1
ATOM 528 C C . LEU A 1 70 ? 43.693 14.920 41.245 1.00 23.81 70 LEU A C 1
ATOM 529 O O . LEU A 1 70 ? 44.382 15.571 40.454 1.00 24.64 70 LEU A O 1
ATOM 534 N N . ALA A 1 71 ? 43.376 13.646 41.026 1.00 21.11 71 ALA A N 1
ATOM 535 C CA . ALA A 1 71 ? 43.907 12.913 39.888 1.00 23.04 71 ALA A CA 1
ATOM 536 C C . ALA A 1 71 ? 42.975 12.921 38.686 1.00 23.22 71 ALA A C 1
ATOM 537 O O . ALA A 1 71 ? 43.381 12.469 37.613 1.00 22.16 71 ALA A O 1
ATOM 539 N N . LYS A 1 72 ? 41.777 13.483 38.823 1.00 23.95 72 LYS A N 1
ATOM 540 C CA . LYS A 1 72 ? 40.791 13.453 37.752 1.00 23.14 72 LYS A CA 1
ATOM 541 C C . LYS A 1 72 ? 41.409 13.977 36.458 1.00 24.44 72 LYS A C 1
ATOM 542 O O . LYS A 1 72 ? 42.133 14.980 36.482 1.00 24.46 72 LYS A O 1
ATOM 548 N N . PRO A 1 73 ? 41.145 13.337 35.307 1.00 23.70 73 PRO A N 1
ATOM 549 C CA . PRO A 1 73 ? 40.243 12.205 35.069 1.00 26.98 73 PRO A CA 1
ATOM 550 C C . PRO A 1 73 ? 40.870 10.826 35.233 1.00 24.93 73 PRO A C 1
ATOM 551 O O . PRO A 1 73 ? 40.269 9.843 34.793 1.00 29.94 73 PRO A O 1
ATOM 555 N N . PHE A 1 74 ? 42.045 10.732 35.841 1.00 25.62 74 PHE A N 1
ATOM 556 C CA . PHE A 1 74 ? 42.714 9.445 35.916 1.00 25.81 74 PHE A CA 1
ATOM 557 C C . PHE A 1 74 ? 42.377 8.730 37.218 1.00 25.21 74 PHE A C 1
ATOM 558 O O . PHE A 1 74 ? 42.162 9.353 38.261 1.00 29.22 74 PHE A O 1
ATOM 566 N N . ARG A 1 75 ? 42.343 7.401 37.145 1.00 25.29 75 ARG A N 1
ATOM 567 C CA . ARG A 1 75 ? 42.005 6.553 38.281 1.00 29.62 75 ARG A CA 1
ATOM 568 C C . ARG A 1 75 ? 43.186 5.627 38.515 1.00 28.69 75 ARG A C 1
ATOM 569 O O . ARG A 1 75 ? 43.417 4.698 37.733 1.00 25.42 75 ARG A O 1
ATOM 577 N N . PHE A 1 76 ? 43.895 5.852 39.607 1.00 24.39 76 PHE A N 1
ATOM 578 C CA . PHE A 1 76 ? 45.069 5.088 39.983 1.00 21.20 76 PHE A CA 1
ATOM 579 C C . PHE A 1 76 ? 44.762 4.218 41.183 1.00 16.05 76 PHE A C 1
ATOM 580 O O . PHE A 1 76 ? 43.833 4.501 41.945 1.00 18.25 76 PHE A O 1
ATOM 588 N N . PRO A 1 77 ? 45.536 3.153 41.389 1.00 13.77 77 PRO A N 1
ATOM 589 C CA . PRO A 1 77 ? 45.572 2.518 42.707 1.00 13.85 77 PRO A CA 1
ATOM 590 C C . PRO A 1 77 ? 46.000 3.539 43.744 1.00 16.47 77 PRO A C 1
ATOM 591 O O . PRO A 1 77 ? 46.812 4.422 43.472 1.00 17.81 77 PRO A O 1
ATOM 595 N N . LEU A 1 78 ? 45.428 3.428 44.935 1.00 12.65 78 LEU A N 1
ATOM 596 C CA . LEU A 1 78 ? 45.549 4.477 45.936 1.00 15.95 78 LEU A CA 1
ATOM 597 C C . LEU A 1 78 ? 45.785 3.881 47.306 1.00 15.16 78 LEU A C 1
ATOM 598 O O . LEU A 1 78 ? 45.304 2.796 47.614 1.00 13.33 78 LEU A O 1
ATOM 603 N N . ALA A 1 79 ? 46.483 4.637 48.144 1.00 14.19 79 ALA A N 1
ATOM 604 C CA . ALA A 1 79 ? 46.442 4.450 49.585 1.00 15.85 79 ALA A CA 1
ATOM 605 C C . ALA A 1 79 ? 46.119 5.818 50.166 1.00 18.60 79 ALA A C 1
ATOM 606 O O . ALA A 1 79 ? 46.852 6.784 49.928 1.00 17.56 79 ALA A O 1
ATOM 608 N N . GLY A 1 80 ? 44.964 5.928 50.803 1.00 16.45 80 GLY A N 1
ATOM 609 C CA . GLY A 1 80 ? 44.559 7.153 51.443 1.00 16.28 80 GLY A CA 1
ATOM 610 C C . GLY A 1 80 ? 44.701 7.030 52.946 1.00 16.45 80 GLY A C 1
ATOM 611 O O . GLY A 1 80 ? 44.781 5.929 53.483 1.00 16.99 80 GLY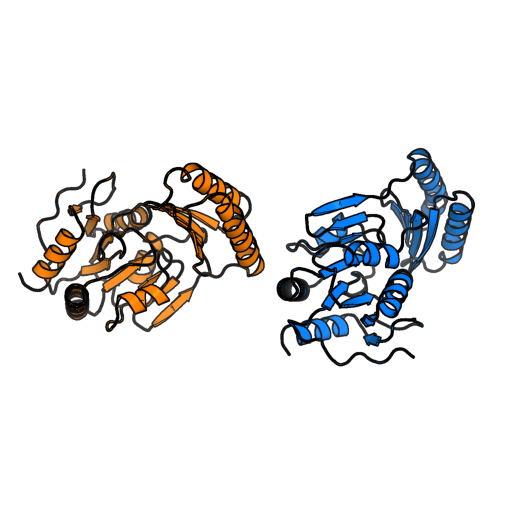 A O 1
ATOM 612 N N . VAL A 1 81 ? 44.760 8.183 53.619 1.00 16.27 81 VAL A N 1
ATOM 613 C CA . VAL A 1 81 ? 44.877 8.224 55.076 1.00 15.75 81 VAL A CA 1
ATOM 614 C C . VAL A 1 81 ? 46.038 7.344 55.531 1.00 17.42 81 VAL A C 1
ATOM 615 O O . VAL A 1 81 ? 45.890 6.512 56.434 1.00 17.30 81 VAL A O 1
ATOM 619 N N . HIS A 1 82 ? 47.198 7.505 54.897 1.00 16.90 82 HIS A N 1
ATOM 620 C CA . HIS A 1 82 ? 48.419 6.787 55.269 1.00 17.96 82 HIS A CA 1
ATOM 621 C C . HIS A 1 82 ? 48.275 5.270 55.159 1.00 20.42 82 HIS A C 1
ATOM 622 O O . HIS A 1 82 ? 49.081 4.530 55.736 1.00 20.28 82 HIS A O 1
ATOM 629 N N . GLY A 1 83 ? 47.274 4.776 54.432 1.00 16.29 83 GLY A N 1
ATOM 630 C CA . GLY A 1 83 ? 47.078 3.346 54.266 1.00 16.20 83 GLY A CA 1
ATOM 631 C C . GLY A 1 83 ? 45.842 2.782 54.934 1.00 20.94 83 GLY A C 1
ATOM 632 O O . GLY A 1 83 ? 45.531 1.600 54.721 1.00 21.44 83 GLY A O 1
ATOM 633 N N . ALA A 1 84 ? 45.143 3.571 55.757 1.00 16.13 84 ALA A N 1
ATOM 634 C CA . ALA A 1 84 ? 43.887 3.123 56.357 1.00 19.08 84 ALA A CA 1
ATOM 635 C C . ALA A 1 84 ? 42.770 2.996 55.329 1.00 20.53 84 ALA A C 1
ATOM 636 O O . ALA A 1 84 ? 41.745 2.373 55.619 1.00 22.11 84 ALA A O 1
ATOM 638 N N . GLU A 1 85 ? 42.926 3.631 54.170 1.00 19.05 85 GLU A N 1
ATOM 639 C CA . GLU A 1 85 ? 42.105 3.407 52.991 1.00 17.10 85 GLU A CA 1
ATOM 640 C C . GLU A 1 85 ? 43.038 2.914 51.896 1.00 20.07 85 GLU A C 1
ATOM 641 O O . GLU A 1 85 ? 44.173 3.383 51.795 1.00 19.67 85 GLU A O 1
ATOM 647 N N . ARG A 1 86 ? 42.597 1.937 51.108 1.00 16.64 86 ARG A N 1
ATOM 648 C CA . ARG A 1 86 ? 43.439 1.475 50.019 1.00 16.14 86 ARG A CA 1
ATOM 649 C C . ARG A 1 86 ? 42.545 0.971 48.899 1.00 23.18 86 ARG A C 1
ATOM 650 O O . ARG A 1 86 ? 41.437 0.487 49.144 1.00 21.82 86 ARG A O 1
ATOM 658 N N . ARG A 1 87 ? 43.014 1.131 47.663 1.00 15.47 87 ARG A N 1
ATOM 659 C CA . ARG A 1 87 ? 42.281 0.628 46.505 1.00 16.53 87 ARG A CA 1
ATOM 660 C C . ARG A 1 87 ? 43.267 -0.065 45.583 1.00 17.50 87 ARG A C 1
ATOM 661 O O . ARG A 1 87 ? 44.257 0.543 45.167 1.00 16.58 87 ARG A O 1
ATOM 669 N N . ASP A 1 88 ? 43.021 -1.338 45.283 1.00 15.06 88 ASP A N 1
ATOM 670 C CA . ASP A 1 88 ? 43.997 -2.102 44.522 1.00 16.85 88 ASP A CA 1
ATOM 671 C C . ASP A 1 88 ? 43.749 -1.918 43.026 1.00 17.03 88 ASP A C 1
ATOM 672 O O . ASP A 1 88 ? 42.881 -1.150 42.601 1.00 16.24 88 ASP A O 1
ATOM 677 N N . ILE A 1 89 ? 44.493 -2.668 42.213 1.00 18.83 89 ILE A N 1
ATOM 678 C CA . ILE A 1 89 ? 44.432 -2.500 40.768 1.00 19.39 89 ILE A CA 1
ATOM 679 C C . ILE A 1 89 ? 43.055 -2.873 40.228 1.00 24.76 89 ILE A C 1
ATOM 680 O O . ILE A 1 89 ? 42.611 -2.322 39.213 1.00 25.18 89 ILE A O 1
ATOM 685 N N . ASN A 1 90 ? 42.342 -3.771 40.911 1.00 15.80 90 ASN A N 1
ATOM 686 C CA . ASN A 1 90 ? 41.015 -4.201 40.505 1.00 21.01 90 ASN A CA 1
ATOM 687 C C . ASN A 1 90 ? 39.926 -3.290 41.043 1.00 19.74 90 ASN A C 1
ATOM 688 O O . ASN A 1 90 ? 38.741 -3.596 40.882 1.00 20.75 90 ASN A O 1
ATOM 693 N N . GLY A 1 91 ? 40.300 -2.180 41.675 1.00 20.19 91 GLY A N 1
ATOM 694 C CA . GLY A 1 91 ? 39.333 -1.263 42.228 1.00 20.31 91 GLY A CA 1
ATOM 695 C C . GLY A 1 91 ? 38.772 -1.661 43.572 1.00 19.57 91 GLY A C 1
ATOM 696 O O . GLY A 1 91 ? 37.960 -0.916 44.125 1.00 20.42 91 GLY A O 1
ATOM 697 N N . LYS A 1 92 ? 39.162 -2.815 44.110 1.00 19.37 92 LYS A N 1
ATOM 698 C CA . LYS A 1 92 ? 38.690 -3.232 45.424 1.00 22.66 92 LYS A CA 1
ATOM 699 C C . LYS A 1 92 ? 39.236 -2.295 46.490 1.00 21.13 92 LYS A C 1
ATOM 700 O O . LYS A 1 92 ? 40.438 -2.010 46.517 1.00 18.94 92 LYS A O 1
ATOM 706 N N . THR A 1 93 ? 38.363 -1.800 47.363 1.00 17.64 93 THR A N 1
ATOM 707 C CA . THR A 1 93 ? 38.801 -0.874 48.398 1.00 21.32 93 THR A CA 1
ATOM 708 C C . THR A 1 93 ? 38.842 -1.582 49.748 1.00 24.25 93 THR A C 1
ATOM 709 O O . THR A 1 93 ? 38.031 -2.472 50.026 1.00 21.70 93 THR A O 1
ATOM 713 N N . HIS A 1 94 ? 39.822 -1.197 50.565 1.00 20.41 94 HIS A N 1
ATOM 714 C CA . HIS A 1 94 ? 40.050 -1.777 51.884 1.00 18.38 94 HIS A CA 1
ATOM 715 C C . HIS A 1 94 ? 40.064 -0.646 52.894 1.00 23.04 94 HIS A C 1
ATOM 716 O O . HIS A 1 94 ? 40.887 0.267 52.786 1.00 19.02 94 HIS A O 1
ATOM 723 N N . ILE A 1 95 ? 39.151 -0.689 53.858 1.00 20.09 95 ILE A N 1
ATOM 724 C CA . ILE A 1 95 ? 38.968 0.401 54.807 1.00 20.67 95 ILE A CA 1
ATOM 725 C C . ILE A 1 95 ? 39.198 -0.123 56.218 1.00 22.07 95 ILE A C 1
ATOM 726 O O . ILE A 1 95 ? 38.555 -1.095 56.638 1.00 21.49 95 ILE A O 1
ATOM 731 N N . VAL A 1 96 ? 40.111 0.523 56.945 1.00 21.62 96 VAL A N 1
ATOM 732 C CA . VAL A 1 96 ? 40.269 0.264 58.373 1.00 23.76 96 VAL A CA 1
ATOM 733 C C . VAL A 1 96 ? 39.095 0.879 59.120 1.00 24.24 96 VAL A C 1
ATOM 734 O O . VAL A 1 96 ? 38.741 2.045 58.902 1.00 26.31 96 VAL A O 1
ATOM 738 N N . ARG A 1 97 ? 38.495 0.108 60.019 1.00 18.72 97 ARG A N 1
ATOM 739 C CA . ARG A 1 97 ? 37.309 0.541 60.737 1.00 24.13 97 ARG A CA 1
ATOM 740 C C . ARG A 1 97 ? 37.638 0.723 62.210 1.00 25.60 97 ARG A C 1
ATOM 741 O O . ARG A 1 97 ? 38.217 -0.172 62.835 1.00 22.15 97 ARG A O 1
ATOM 749 N N . LEU A 1 98 ? 37.259 1.881 62.761 1.00 24.29 98 LEU A N 1
ATOM 750 C CA . LEU A 1 98 ? 37.319 2.122 64.193 1.00 26.80 98 LEU A CA 1
ATOM 751 C C . LEU A 1 98 ? 35.947 1.897 64.812 1.00 28.59 98 LEU A C 1
ATOM 752 O O . LEU A 1 98 ? 34.927 2.062 64.140 1.00 29.94 98 LEU A O 1
ATOM 757 N N . PRO A 1 99 ? 35.894 1.514 66.087 1.00 29.09 99 PRO A N 1
ATOM 758 C CA . PRO A 1 99 ? 34.599 1.409 66.765 1.00 32.90 99 PRO A CA 1
ATOM 759 C C . PRO A 1 99 ? 33.892 2.753 66.741 1.00 31.74 99 PRO A C 1
ATOM 760 O O . PRO A 1 99 ? 34.526 3.802 66.871 1.00 29.97 99 PRO A O 1
ATOM 764 N N . GLU A 1 100 ? 32.565 2.719 66.571 1.00 29.04 100 GLU A N 1
ATOM 765 C CA . GLU A 1 100 ? 31.826 3.971 66.430 1.00 32.85 100 GLU A CA 1
ATOM 766 C C . GLU A 1 100 ? 31.929 4.818 67.691 1.00 33.23 100 GLU A C 1
ATOM 767 O O . GLU A 1 100 ? 32.033 6.047 67.613 1.00 31.43 100 GLU A O 1
ATOM 773 N N . ALA A 1 101 ? 31.932 4.178 68.863 1.00 32.55 101 ALA A N 1
ATOM 774 C CA . ALA A 1 101 ? 32.052 4.927 70.110 1.00 33.82 101 ALA A CA 1
ATOM 775 C C . ALA A 1 101 ? 33.393 5.643 70.212 1.00 31.22 101 ALA A C 1
ATOM 776 O O . ALA A 1 101 ? 33.472 6.726 70.804 1.00 32.62 101 ALA A O 1
ATOM 778 N N . VAL A 1 102 ? 34.456 5.059 69.652 1.00 27.17 102 VAL A N 1
ATOM 779 C CA . VAL A 1 102 ? 35.756 5.726 69.667 1.00 29.15 102 VAL A CA 1
ATOM 780 C C . VAL A 1 102 ? 35.735 6.948 68.759 1.00 32.09 102 VAL A C 1
ATOM 781 O O . VAL A 1 102 ? 36.206 8.028 69.133 1.00 29.01 102 VAL A O 1
ATOM 785 N N . VAL A 1 103 ? 35.205 6.792 67.546 1.00 26.49 103 VAL A N 1
ATOM 786 C CA . VAL A 1 103 ? 35.135 7.920 66.623 1.00 24.86 103 VAL A CA 1
ATOM 787 C C . VAL A 1 103 ? 34.300 9.042 67.220 1.00 30.52 103 VAL A C 1
ATOM 788 O O . VAL A 1 103 ? 34.703 10.211 67.207 1.00 32.49 103 VAL A O 1
ATOM 792 N N . ARG A 1 104 ? 33.142 8.695 67.784 1.00 24.07 104 ARG A N 1
ATOM 793 C CA . ARG A 1 104 ? 32.249 9.688 68.372 1.00 28.79 104 ARG A CA 1
ATOM 794 C C . ARG A 1 104 ? 32.907 10.401 69.550 1.00 29.15 104 ARG A C 1
ATOM 795 O O . ARG A 1 104 ? 32.863 11.633 69.640 1.00 31.27 104 ARG A O 1
ATOM 803 N N . GLU A 1 105 ? 33.518 9.646 70.469 1.00 27.41 105 GLU A N 1
ATOM 804 C CA . GLU A 1 105 ? 34.108 10.273 71.653 1.00 27.58 105 GLU A CA 1
ATOM 805 C C . GLU A 1 105 ? 35.300 11.149 71.300 1.00 25.45 105 GLU A C 1
ATOM 806 O O . GLU A 1 105 ? 35.445 12.258 71.824 1.00 26.52 105 GLU A O 1
ATOM 812 N N . VAL A 1 106 ? 36.203 10.640 70.467 1.00 23.37 106 VAL A N 1
ATOM 813 C CA . VAL A 1 106 ? 37.407 11.399 70.160 1.00 23.43 106 VAL A CA 1
ATOM 814 C C . VAL A 1 106 ? 37.056 12.688 69.427 1.00 26.43 106 VAL A C 1
ATOM 815 O O . VAL A 1 106 ? 37.612 13.752 69.722 1.00 25.11 106 VAL A O 1
ATOM 819 N N . GLU A 1 107 ? 36.109 12.622 68.486 1.00 22.04 107 GLU A N 1
ATOM 820 C CA . GLU A 1 107 ? 35.738 13.823 67.738 1.00 27.92 107 GLU A CA 1
ATOM 821 C C . GLU A 1 107 ? 35.169 14.893 68.660 1.00 28.92 107 GLU A C 1
ATOM 822 O O . GLU A 1 107 ? 35.531 16.070 68.561 1.00 28.90 107 GLU A O 1
ATOM 828 N N . ALA A 1 108 ? 34.270 14.505 69.563 1.00 25.91 108 ALA A N 1
ATOM 829 C CA . ALA A 1 108 ? 33.713 15.468 70.506 1.00 28.56 108 ALA A CA 1
ATOM 830 C C . ALA A 1 108 ? 34.793 16.013 71.430 1.00 27.20 108 ALA A C 1
ATOM 831 O O . ALA A 1 108 ? 34.780 17.195 71.784 1.00 31.34 108 ALA A O 1
ATOM 833 N N . LEU A 1 109 ? 35.751 15.167 71.810 1.00 28.81 109 LEU A N 1
ATOM 834 C CA . LEU A 1 109 ? 36.836 15.612 72.677 1.00 26.98 109 LEU A CA 1
ATOM 835 C C . LEU A 1 109 ? 37.707 16.644 71.969 1.00 28.77 109 LEU A C 1
ATOM 836 O O . LEU A 1 109 ? 38.022 17.699 72.531 1.00 27.01 109 LEU A O 1
ATOM 841 N N . LEU A 1 110 ? 38.114 16.348 70.734 1.00 23.44 110 LEU A N 1
ATOM 842 C CA . LEU A 1 110 ? 38.980 17.256 69.987 1.00 24.38 110 LEU A CA 1
ATOM 843 C C . LEU A 1 110 ? 38.281 18.578 69.683 1.00 26.85 110 LEU A C 1
ATOM 844 O O . LEU A 1 110 ? 38.922 19.637 69.659 1.00 26.78 110 LEU A O 1
ATOM 849 N N . ARG A 1 111 ? 36.972 18.531 69.433 1.00 23.28 111 ARG A N 1
ATOM 850 C CA . ARG A 1 111 ? 36.241 19.728 69.024 1.00 24.43 111 ARG A CA 1
ATOM 851 C C . ARG A 1 111 ? 36.338 20.827 70.073 1.00 25.96 111 ARG A C 1
ATOM 852 O O . ARG A 1 111 ? 36.481 22.008 69.732 1.00 27.14 111 ARG A O 1
ATOM 860 N N . SER A 1 112 ? 36.269 20.461 71.354 1.00 25.34 112 SER A N 1
ATOM 861 C CA . SER A 1 112 ? 36.295 21.471 72.410 1.00 27.63 112 SER A CA 1
ATOM 862 C C . SER A 1 112 ? 37.571 22.299 72.367 1.00 31.49 112 SER A C 1
ATOM 863 O O . SER A 1 112 ? 37.537 23.515 72.598 1.00 35.71 112 SER A O 1
ATOM 866 N N . THR A 1 113 ? 38.713 21.663 72.110 1.00 29.54 113 THR A N 1
ATOM 867 C CA . THR A 1 113 ? 39.951 22.430 72.039 1.00 33.63 113 THR A CA 1
ATOM 868 C C . THR A 1 113 ? 40.004 23.290 70.781 1.00 40.18 113 THR A C 1
ATOM 869 O O . THR A 1 113 ? 40.330 24.482 70.847 1.00 51.64 113 THR A O 1
ATOM 873 N N . LEU A 1 114 ? 39.647 22.719 69.630 1.00 35.95 114 LEU A N 1
ATOM 874 C CA . LEU A 1 114 ? 39.888 23.418 68.377 1.00 38.66 114 LEU A CA 1
ATOM 875 C C . LEU A 1 114 ? 38.861 24.503 68.065 1.00 51.04 114 LEU A C 1
ATOM 876 O O . LEU A 1 114 ? 39.150 25.381 67.245 1.00 55.77 114 LEU A O 1
ATOM 881 N N . VAL A 1 115 ? 37.688 24.491 68.703 1.00 52.33 115 VAL A N 1
ATOM 882 C CA . VAL A 1 115 ? 36.766 25.610 68.514 1.00 47.76 115 VAL A CA 1
ATOM 883 C C . VAL A 1 115 ? 37.315 26.888 69.135 1.00 52.14 115 VAL A C 1
ATOM 884 O O . VAL A 1 115 ? 37.055 27.990 68.635 1.00 52.64 115 VAL A O 1
ATOM 888 N N . ALA A 1 116 ? 38.061 26.772 70.232 1.00 51.17 116 ALA A N 1
ATOM 889 C CA . ALA A 1 116 ? 38.585 27.921 70.961 1.00 54.23 116 ALA A CA 1
ATOM 890 C C . ALA A 1 116 ? 39.916 28.445 70.436 1.00 52.28 116 ALA A C 1
ATOM 891 O O . ALA A 1 116 ? 40.392 29.469 70.935 1.00 51.81 116 ALA A O 1
ATOM 893 N N . LEU A 1 117 ? 40.520 27.797 69.443 1.00 49.39 117 LEU A N 1
ATOM 894 C CA . LEU A 1 117 ? 41.835 28.194 68.929 1.00 38.67 117 LEU A CA 1
ATOM 895 C C . LEU A 1 117 ? 41.741 28.637 67.477 1.00 42.27 117 LEU A C 1
ATOM 896 O O . LEU A 1 117 ? 41.698 27.789 66.566 1.00 41.51 117 LEU A O 1
ATOM 901 N N . PRO A 1 118 ? 41.659 29.937 67.212 1.00 36.90 118 PRO A N 1
ATOM 902 C CA . PRO A 1 118 ? 41.562 30.394 65.823 1.00 38.61 118 PRO A CA 1
ATOM 903 C C . PRO A 1 118 ? 42.777 29.959 65.020 1.00 31.26 118 PRO A C 1
ATOM 904 O O . PRO A 1 118 ? 43.887 29.846 65.540 1.00 29.40 118 PRO A O 1
ATOM 908 N N . GLY A 1 119 ? 42.546 29.669 63.744 1.00 28.13 119 GLY A N 1
ATOM 909 C CA . GLY A 1 119 ? 43.604 29.224 62.875 1.00 30.15 119 GLY A CA 1
ATOM 910 C C . GLY A 1 119 ? 43.826 27.727 62.855 1.00 30.73 119 GLY A C 1
ATOM 911 O O . GLY A 1 119 ? 44.566 27.243 61.995 1.00 31.05 119 GLY A O 1
ATOM 912 N N . THR A 1 120 ? 43.292 26.990 63.827 1.00 26.85 120 THR A N 1
ATOM 913 C CA . THR A 1 120 ? 43.413 25.538 63.824 1.00 25.20 120 THR A CA 1
ATOM 914 C C . THR A 1 120 ? 42.168 24.910 63.209 1.00 27.13 120 THR A C 1
ATOM 915 O O . THR A 1 120 ? 41.071 25.470 63.271 1.00 26.90 120 THR A O 1
ATOM 919 N N . GLU A 1 121 ? 42.340 23.728 62.628 1.00 21.62 121 GLU A N 1
ATOM 920 C CA . GLU A 1 121 ? 41.230 23.062 61.959 1.00 23.76 121 GLU A CA 1
ATOM 921 C C . GLU A 1 121 ? 41.233 21.587 62.320 1.00 22.67 121 GLU A C 1
ATOM 922 O O . GLU A 1 121 ? 42.277 20.934 62.270 1.00 20.29 121 GLU A O 1
ATOM 928 N N . LEU A 1 122 ? 40.071 21.073 62.703 1.00 20.71 122 LEU A N 1
ATOM 929 C CA . LEU A 1 122 ? 39.903 19.652 62.950 1.00 24.89 122 LEU A CA 1
ATOM 930 C C . LEU A 1 122 ? 39.291 19.043 61.698 1.00 22.56 122 LEU A C 1
ATOM 931 O O . LEU A 1 122 ? 38.198 19.441 61.280 1.00 20.87 122 LEU A O 1
ATOM 936 N N . GLU A 1 123 ? 39.991 18.079 61.111 1.00 19.74 123 GLU A N 1
ATOM 937 C CA . GLU A 1 123 ? 39.518 17.364 59.933 1.00 23.50 123 GLU A CA 1
ATOM 938 C C . GLU A 1 123 ? 39.257 15.917 60.324 1.00 27.12 123 GLU A C 1
ATOM 939 O O . GLU A 1 123 ? 40.159 15.237 60.817 1.00 23.98 123 GLU A O 1
ATOM 945 N N . SER A 1 124 ? 38.027 15.462 60.130 1.00 23.37 124 SER A N 1
ATOM 946 C CA . SER A 1 124 ? 37.643 14.092 60.427 1.00 28.43 124 SER A CA 1
ATOM 947 C C . SER A 1 124 ? 37.643 13.283 59.137 1.00 28.36 124 SER A C 1
ATOM 948 O O . SER A 1 124 ? 37.007 13.675 58.153 1.00 29.10 124 SER A O 1
ATOM 951 N N . LYS A 1 125 ? 38.347 12.155 59.142 1.00 21.58 125 LYS A N 1
ATOM 952 C CA . LYS A 1 125 ? 38.497 11.349 57.939 1.00 23.76 125 LYS A CA 1
ATOM 953 C C . LYS A 1 125 ? 37.822 9.993 58.062 1.00 28.24 125 LYS A C 1
ATOM 954 O O . LYS A 1 125 ? 38.136 9.082 57.290 1.00 27.77 125 LYS A O 1
ATOM 960 N N . GLY A 1 126 ? 36.925 9.830 59.014 1.00 23.16 126 GLY A N 1
ATOM 961 C CA . GLY A 1 126 ? 36.239 8.549 59.159 1.00 26.64 126 GLY A CA 1
ATOM 962 C C . GLY A 1 126 ? 36.914 7.567 60.092 1.00 22.34 126 GLY A C 1
ATOM 963 O O . GLY A 1 126 ? 36.274 7.024 60.990 1.00 24.57 126 GLY A O 1
ATOM 964 N N . MET A 1 127 ? 38.195 7.287 59.858 1.00 20.75 127 MET A N 1
ATOM 965 C CA . MET A 1 127 ? 38.994 6.464 60.761 1.00 21.82 127 MET A CA 1
ATOM 966 C C . MET A 1 127 ? 40.222 7.212 61.263 1.00 22.61 127 MET A C 1
ATOM 967 O O . MET A 1 127 ? 41.119 6.599 61.852 1.00 18.45 127 MET A O 1
ATOM 972 N N . ALA A 1 128 ? 40.286 8.521 61.033 1.00 18.89 128 ALA A N 1
ATOM 973 C CA . ALA A 1 128 ? 41.407 9.332 61.465 1.00 20.35 128 ALA A CA 1
ATOM 974 C C . ALA A 1 128 ? 40.934 10.760 61.684 1.00 22.11 128 ALA A C 1
ATOM 975 O O . ALA A 1 128 ? 39.851 11.156 61.243 1.00 22.51 128 ALA A O 1
ATOM 977 N N . PHE A 1 129 ? 41.772 11.526 62.380 1.00 19.92 129 PHE A N 1
ATOM 978 C CA . PHE A 1 129 ? 41.522 12.925 62.682 1.00 20.76 129 PHE A CA 1
ATOM 979 C C . PHE A 1 129 ? 42.811 13.690 62.436 1.00 21.04 129 PHE A C 1
ATOM 980 O O . PHE A 1 129 ? 43.880 13.245 62.859 1.00 23.02 129 PHE A O 1
ATOM 988 N N . ALA A 1 130 ? 42.726 14.791 61.701 1.00 20.85 130 ALA A N 1
ATOM 989 C CA . ALA A 1 130 ? 43.882 15.629 61.419 1.00 17.57 130 ALA A CA 1
ATOM 990 C C . ALA A 1 130 ? 43.693 16.999 62.065 1.00 20.68 130 ALA A C 1
ATOM 991 O O . ALA A 1 130 ? 42.648 17.633 61.884 1.00 20.61 130 ALA A O 1
ATOM 993 N N . LEU A 1 131 ? 44.695 17.438 62.831 1.00 19.10 131 LEU A N 1
ATOM 994 C CA . LEU A 1 131 ? 44.690 18.735 63.512 1.00 19.64 131 LEU A CA 1
ATOM 995 C C . LEU A 1 131 ? 45.627 19.674 62.757 1.00 23.64 131 LEU A C 1
ATOM 996 O O . LEU A 1 131 ? 46.851 19.589 62.897 1.00 21.00 131 LEU A O 1
ATOM 1001 N N . HIS A 1 132 ? 45.046 20.565 61.952 1.00 18.73 132 HIS A N 1
ATOM 1002 C CA . HIS A 1 132 ? 45.795 21.486 61.110 1.00 22.33 132 HIS A CA 1
ATOM 1003 C C . HIS A 1 132 ? 46.109 22.778 61.847 1.00 23.84 132 HIS A C 1
ATOM 1004 O O . HIS A 1 132 ? 45.272 23.305 62.583 1.00 23.21 132 HIS A O 1
ATOM 1011 N N . TYR A 1 133 ? 47.305 23.315 61.605 1.00 21.96 133 TYR A N 1
ATOM 1012 C CA . TYR A 1 133 ? 47.676 24.574 62.241 1.00 22.59 133 TYR A CA 1
ATOM 1013 C C . TYR A 1 133 ? 48.571 25.421 61.347 1.00 22.22 133 TYR A C 1
ATOM 1014 O O . TYR A 1 133 ? 49.329 26.255 61.851 1.00 22.81 133 TYR A O 1
ATOM 1023 N N . ARG A 1 134 ? 48.470 25.256 60.027 1.00 20.97 134 ARG A N 1
ATOM 1024 C CA . ARG A 1 134 ? 49.317 26.035 59.131 1.00 20.79 134 ARG A CA 1
ATOM 1025 C C . ARG A 1 134 ? 49.114 27.530 59.325 1.00 28.84 134 ARG A C 1
ATOM 1026 O O . ARG A 1 134 ? 50.073 28.300 59.226 1.00 26.05 134 ARG A O 1
ATOM 1034 N N . GLN A 1 135 ? 47.895 27.950 59.655 1.00 21.22 135 GLN A N 1
ATOM 1035 C CA . GLN A 1 135 ? 47.597 29.357 59.875 1.00 29.90 135 GLN A CA 1
ATOM 1036 C C . GLN A 1 135 ? 47.901 29.829 61.290 1.00 26.45 135 GLN A C 1
ATOM 1037 O O . GLN A 1 135 ? 47.797 31.029 61.555 1.00 27.72 135 GLN A O 1
ATOM 1043 N N . ALA A 1 136 ? 48.274 28.930 62.201 1.00 24.95 136 ALA A N 1
ATOM 1044 C CA . ALA A 1 136 ? 48.564 29.302 63.587 1.00 26.38 136 ALA A CA 1
ATOM 1045 C C . ALA A 1 136 ? 49.618 28.358 64.143 1.00 27.14 136 ALA A C 1
ATOM 1046 O O . ALA A 1 136 ? 49.345 27.535 65.025 1.00 22.67 136 ALA A O 1
ATOM 1048 N N . PRO A 1 137 ? 50.866 28.491 63.689 1.00 24.35 137 PRO A N 1
ATOM 1049 C CA . PRO A 1 137 ? 51.906 27.576 64.174 1.00 28.01 137 PRO A CA 1
ATOM 1050 C C . PRO A 1 137 ? 52.142 27.680 65.668 1.00 25.24 137 PRO A C 1
ATOM 1051 O O . PRO A 1 137 ? 52.667 26.732 66.260 1.00 26.73 137 PRO A O 1
ATOM 1055 N N . GLU A 1 138 ? 51.696 28.758 66.314 1.00 28.92 138 GLU A N 1
ATOM 1056 C CA . GLU A 1 138 ? 51.867 28.862 67.756 1.00 33.50 138 GLU A CA 1
ATOM 1057 C C . GLU A 1 138 ? 51.058 27.816 68.519 1.00 33.28 138 GLU A C 1
ATOM 1058 O O . GLU A 1 138 ? 51.395 27.515 69.669 1.00 34.23 138 GLU A O 1
ATOM 1064 N N . HIS A 1 139 ? 50.025 27.232 67.911 1.00 30.80 139 HIS A N 1
ATOM 1065 C CA . HIS A 1 139 ? 49.227 26.224 68.598 1.00 30.12 139 HIS A CA 1
ATOM 1066 C C . HIS A 1 139 ? 49.721 24.799 68.355 1.00 30.30 139 HIS A C 1
ATOM 1067 O O . HIS A 1 139 ? 49.043 23.849 68.748 1.00 29.99 139 HIS A O 1
ATOM 1074 N N . GLU A 1 140 ? 50.916 24.634 67.786 1.00 25.32 140 GLU A N 1
ATOM 1075 C CA . GLU A 1 140 ? 51.434 23.301 67.492 1.00 27.51 140 GLU A CA 1
ATOM 1076 C C . GLU A 1 140 ? 51.618 22.483 68.766 1.00 32.12 140 GLU A C 1
ATOM 1077 O O . GLU A 1 140 ? 51.188 21.326 68.844 1.00 25.54 140 GLU A O 1
ATOM 1083 N N . ALA A 1 141 ? 52.255 23.071 69.782 1.00 27.49 141 ALA A N 1
ATOM 1084 C CA . ALA A 1 141 ? 52.535 22.319 71.003 1.00 30.37 141 ALA A CA 1
ATOM 1085 C C . ALA A 1 141 ? 51.252 21.887 71.703 1.00 27.17 141 ALA A C 1
ATOM 1086 O O . ALA A 1 141 ? 51.184 20.788 72.266 1.00 25.96 141 ALA A O 1
ATOM 1088 N N . ALA A 1 142 ? 50.223 22.735 71.675 1.00 28.57 142 ALA A N 1
ATOM 1089 C CA . ALA A 1 142 ? 48.952 22.379 72.297 1.00 25.69 142 ALA A CA 1
ATOM 1090 C C . ALA A 1 142 ? 48.253 21.257 71.538 1.00 27.70 142 ALA A C 1
ATOM 1091 O O . ALA A 1 142 ? 47.664 20.362 72.152 1.00 25.10 142 ALA A O 1
ATOM 1093 N N . LEU A 1 143 ? 48.289 21.299 70.203 1.00 28.30 143 LEU A N 1
ATOM 1094 C CA . LEU A 1 143 ? 47.644 20.254 69.407 1.00 25.16 143 LEU A CA 1
ATOM 1095 C C . LEU A 1 143 ? 48.390 18.933 69.523 1.00 28.44 143 LEU A C 1
ATOM 1096 O O . LEU A 1 143 ? 47.772 17.860 69.592 1.00 24.63 143 LEU A O 1
ATOM 1101 N N . LEU A 1 144 ? 49.722 18.995 69.534 1.00 23.73 144 LEU A N 1
ATOM 1102 C CA . LEU A 1 144 ? 50.524 17.792 69.705 1.00 25.86 144 LEU A CA 1
ATOM 1103 C C . LEU A 1 144 ? 50.247 17.142 71.053 1.00 29.09 144 LEU A C 1
ATOM 1104 O O . LEU A 1 144 ? 50.076 15.921 71.143 1.00 26.82 144 LEU A O 1
ATOM 1109 N N . ALA A 1 145 ? 50.194 17.949 72.117 1.00 26.23 145 ALA A N 1
ATOM 1110 C CA . ALA A 1 145 ? 49.918 17.406 73.443 1.00 27.96 145 ALA A CA 1
ATOM 1111 C C . ALA A 1 145 ? 48.527 16.785 73.505 1.00 27.41 145 ALA A C 1
ATOM 1112 O O . ALA A 1 145 ? 48.343 15.715 74.099 1.00 25.12 145 ALA A O 1
ATOM 1114 N N . LEU A 1 146 ? 47.539 17.432 72.885 1.00 26.36 146 LEU A N 1
ATOM 1115 C CA . LEU A 1 146 ? 46.192 16.871 72.861 1.00 23.03 146 LEU A CA 1
ATOM 1116 C C . LEU A 1 146 ? 46.178 15.536 72.127 1.00 27.35 146 LEU A C 1
ATOM 1117 O O . LEU A 1 146 ? 45.622 14.547 72.620 1.00 23.93 146 LEU A O 1
ATOM 1122 N N . ALA A 1 147 ? 46.819 15.482 70.959 1.00 22.19 147 ALA A N 1
ATOM 1123 C CA . ALA A 1 147 ? 46.856 14.241 70.195 1.00 22.96 147 ALA A CA 1
ATOM 1124 C C . ALA A 1 147 ? 47.626 13.159 70.940 1.00 25.49 147 ALA A C 1
ATOM 1125 O O . ALA A 1 147 ? 47.256 11.984 70.882 1.00 24.76 147 ALA A O 1
ATOM 1127 N N . GLN A 1 148 ? 48.694 13.538 71.651 1.00 22.64 148 GLN A N 1
ATOM 1128 C CA . GLN A 1 148 ? 49.422 12.571 72.467 1.00 26.27 148 GLN A CA 1
ATOM 1129 C C . GLN A 1 148 ? 48.543 12.015 73.578 1.00 27.96 148 GLN A C 1
ATOM 1130 O O . GLN A 1 148 ? 48.564 10.809 73.847 1.00 28.12 148 GLN A O 1
ATOM 1136 N N . HIS A 1 149 ? 47.780 12.880 74.249 1.00 26.42 149 HIS A N 1
ATOM 1137 C CA . HIS A 1 149 ? 46.877 12.401 75.293 1.00 27.38 149 HIS A CA 1
ATOM 1138 C C . HIS A 1 149 ? 45.831 11.454 74.722 1.00 27.48 149 HIS A C 1
ATOM 1139 O O . HIS A 1 149 ? 45.536 10.411 75.319 1.00 25.85 149 HIS A O 1
ATOM 1146 N N . VAL A 1 150 ? 45.283 11.786 73.550 1.00 25.63 150 VAL A N 1
ATOM 1147 C CA . VAL A 1 150 ? 44.257 10.945 72.940 1.00 26.86 150 VAL A CA 1
ATOM 1148 C C . VAL A 1 150 ? 44.834 9.591 72.552 1.00 25.84 150 VAL A C 1
ATOM 1149 O O . VAL A 1 150 ? 44.232 8.545 72.814 1.00 26.74 150 VAL A O 1
ATOM 1153 N N . THR A 1 151 ? 46.012 9.589 71.925 1.00 21.58 151 THR A N 1
ATOM 1154 C CA . THR A 1 151 ? 46.583 8.329 71.466 1.00 25.61 151 THR A CA 1
ATOM 1155 C C . THR A 1 151 ? 47.102 7.471 72.612 1.00 30.76 151 THR A C 1
ATOM 1156 O O . THR A 1 151 ? 47.243 6.256 72.442 1.00 32.02 151 THR A O 1
ATOM 1160 N N . GLN A 1 152 ? 47.371 8.070 73.775 1.00 26.79 152 GLN A N 1
ATOM 1161 C CA . GLN A 1 152 ? 47.711 7.302 74.967 1.00 30.35 152 GLN A CA 1
ATOM 1162 C C . GLN A 1 152 ? 46.476 6.733 75.654 1.00 30.55 152 GLN A C 1
ATOM 1163 O O . GLN A 1 152 ? 46.554 5.664 76.269 1.00 35.46 152 GLN A O 1
ATOM 1169 N N . HIS A 1 153 ? 45.335 7.421 75.558 1.00 30.81 153 HIS A N 1
ATOM 1170 C CA . HIS A 1 153 ? 44.120 6.959 76.225 1.00 31.54 153 HIS A CA 1
ATOM 1171 C C . HIS A 1 153 ? 43.398 5.894 75.406 1.00 31.84 153 HIS A C 1
ATOM 1172 O O . HIS A 1 153 ? 42.829 4.953 75.973 1.00 33.01 153 HIS A O 1
ATOM 1179 N N . TRP A 1 154 ? 43.418 6.018 74.082 1.00 30.55 154 TRP A N 1
ATOM 1180 C CA . TRP A 1 154 ? 42.800 5.029 73.202 1.00 28.30 154 TRP A CA 1
ATOM 1181 C C . TRP A 1 154 ? 43.880 4.176 72.554 1.00 35.04 154 TRP A C 1
ATOM 1182 O O . TRP A 1 154 ? 44.613 4.670 71.683 1.00 33.49 154 TRP A O 1
ATOM 1193 N N . PRO A 1 155 ? 44.041 2.911 72.958 1.00 34.43 155 PRO A N 1
ATOM 1194 C CA . PRO A 1 155 ? 45.087 2.071 72.355 1.00 36.78 155 PRO A CA 1
ATOM 1195 C C . PRO A 1 155 ? 44.860 1.776 70.885 1.00 33.20 155 PRO A C 1
ATOM 1196 O O . PRO A 1 155 ? 45.796 1.322 70.215 1.00 35.93 155 PRO A O 1
ATOM 1200 N N . GLN A 1 156 ? 43.659 2.015 70.359 1.00 35.51 156 GLN A N 1
ATOM 1201 C CA . GLN A 1 156 ? 43.426 1.799 68.939 1.00 34.87 156 GLN A CA 1
ATOM 1202 C C . GLN A 1 156 ? 43.998 2.911 68.076 1.00 27.92 156 GLN A C 1
ATOM 1203 O O . GLN A 1 156 ? 44.007 2.766 66.850 1.00 26.03 156 GLN A O 1
ATOM 1209 N N . LEU A 1 157 ? 44.467 4.004 68.678 1.00 27.09 157 LEU A N 1
ATOM 1210 C CA . LEU A 1 157 ? 44.897 5.188 67.947 1.00 25.39 157 LEU A CA 1
ATOM 1211 C C . LEU A 1 157 ? 46.391 5.443 68.108 1.00 28.06 157 LEU A C 1
ATOM 1212 O O . LEU A 1 157 ? 46.966 5.216 69.177 1.00 30.22 157 LEU A O 1
ATOM 1217 N N . ALA A 1 158 ? 47.001 5.967 67.043 1.00 23.23 158 ALA A N 1
ATOM 1218 C CA . ALA A 1 158 ? 48.426 6.253 67.003 1.00 22.65 158 ALA A CA 1
ATOM 1219 C C . ALA A 1 158 ? 48.657 7.665 66.481 1.00 22.80 158 ALA A C 1
ATOM 1220 O O . ALA A 1 158 ? 47.833 8.230 65.764 1.00 20.28 158 ALA A O 1
ATOM 1222 N N . LEU A 1 159 ? 49.807 8.216 66.838 1.00 21.18 159 LEU A N 1
ATOM 1223 C CA . LEU A 1 159 ? 50.179 9.578 66.477 1.00 24.12 159 LEU A CA 1
ATOM 1224 C C . LEU A 1 159 ? 50.903 9.616 65.137 1.00 26.42 159 LEU A C 1
ATOM 1225 O O . LEU A 1 159 ? 51.764 8.774 64.865 1.00 25.40 159 LEU A O 1
ATOM 1230 N N . GLN A 1 160 ? 50.614 10.652 64.337 1.00 22.51 160 GLN A N 1
ATOM 1231 C CA . GLN A 1 160 ? 51.321 10.873 63.070 1.00 22.06 160 GLN A CA 1
ATOM 1232 C C . GLN A 1 160 ? 51.567 12.370 62.896 1.00 21.95 160 GLN A C 1
ATOM 1233 O O . GLN A 1 160 ? 50.731 13.089 62.338 1.00 19.14 160 GLN A O 1
ATOM 1239 N N . LEU A 1 161 ? 52.726 12.828 63.353 1.00 24.83 161 LEU A N 1
ATOM 1240 C CA . LEU A 1 161 ? 53.097 14.215 63.116 1.00 21.07 161 LEU A CA 1
ATOM 1241 C C . LEU A 1 161 ? 53.394 14.416 61.633 1.00 23.49 161 LEU A C 1
ATOM 1242 O O . LEU A 1 161 ? 53.769 13.483 60.917 1.00 20.39 161 LEU A O 1
ATOM 1247 N N . GLY A 1 162 ? 53.159 15.636 61.159 1.00 22.60 162 GLY A N 1
ATOM 1248 C CA . GLY A 1 162 ? 53.431 16.004 59.782 1.00 21.86 162 GLY A CA 1
ATOM 1249 C C . GLY A 1 162 ? 53.664 17.493 59.624 1.00 20.37 162 GLY A C 1
ATOM 1250 O O . GLY A 1 162 ? 53.730 18.214 60.620 1.00 19.36 162 GLY A O 1
ATOM 1251 N N . LYS A 1 163 ? 53.801 17.963 58.390 1.00 17.26 163 LYS A N 1
ATOM 1252 C CA . LYS A 1 163 ? 53.994 19.388 58.125 1.00 21.58 163 LYS A CA 1
ATOM 1253 C C . LYS A 1 163 ? 52.708 20.153 58.424 1.00 19.84 163 LYS A C 1
ATOM 1254 O O . LYS A 1 163 ? 51.689 19.946 57.763 1.00 18.65 163 LYS A O 1
ATOM 1260 N N . CYS A 1 164 ? 52.752 21.020 59.440 1.00 21.27 164 CYS A N 1
ATOM 1261 C CA . CYS A 1 164 ? 51.631 21.873 59.845 1.00 18.87 164 CYS A CA 1
ATOM 1262 C C . CYS A 1 164 ? 50.405 21.066 60.240 1.00 22.85 164 CYS A C 1
ATOM 1263 O O . CYS A 1 164 ? 49.277 21.568 60.192 1.00 18.42 164 CYS A O 1
ATOM 1266 N N . VAL A 1 165 ? 50.594 19.820 60.654 1.00 20.12 165 VAL A N 1
ATOM 1267 C CA . VAL A 1 165 ? 49.460 18.979 61.002 1.00 17.40 165 VAL A CA 1
ATOM 1268 C C . VAL A 1 165 ? 49.925 17.947 62.013 1.00 23.63 165 VAL A C 1
ATOM 1269 O O . VAL A 1 165 ? 51.087 17.534 62.015 1.00 24.55 165 VAL A O 1
ATOM 1273 N N . VAL A 1 166 ? 49.029 17.608 62.928 1.00 20.56 166 VAL A N 1
ATOM 1274 C CA . VAL A 1 166 ? 49.189 16.487 63.844 1.00 23.00 166 VAL A CA 1
ATOM 1275 C C . VAL A 1 166 ? 47.993 15.574 63.632 1.00 20.66 166 VAL A C 1
ATOM 1276 O O . VAL A 1 166 ? 46.842 16.010 63.774 1.00 21.93 166 VAL A O 1
ATOM 1280 N N . GLU A 1 167 ? 48.253 14.332 63.260 1.00 23.17 167 GLU A N 1
ATOM 1281 C CA . GLU A 1 167 ? 47.189 13.424 62.869 1.00 19.73 167 GLU A CA 1
ATOM 1282 C C . GLU A 1 167 ? 47.077 12.278 63.864 1.00 21.52 167 GLU A C 1
ATOM 1283 O O . GLU A 1 167 ? 48.078 11.839 64.441 1.00 24.40 167 GLU A O 1
ATOM 1289 N N . ILE A 1 168 ? 45.836 11.853 64.098 1.00 21.08 168 ILE A N 1
ATOM 1290 C CA . ILE A 1 168 ? 45.496 10.711 64.940 1.00 24.57 168 ILE A CA 1
ATOM 1291 C C . ILE A 1 168 ? 44.939 9.646 64.007 1.00 22.39 168 ILE A C 1
ATOM 1292 O O . ILE A 1 168 ? 43.939 9.884 63.320 1.00 18.37 168 ILE A O 1
ATOM 1297 N N . LYS A 1 169 ? 45.598 8.500 63.955 1.00 17.61 169 LYS A N 1
ATOM 1298 C CA . LYS A 1 169 ? 45.341 7.458 62.972 1.00 18.86 169 LYS A CA 1
ATOM 1299 C C . LYS A 1 169 ? 45.167 6.121 63.670 1.00 18.32 169 LYS A C 1
ATOM 1300 O O . LYS A 1 169 ? 45.536 5.973 64.841 1.00 21.02 169 LYS A O 1
ATOM 1306 N N . PRO A 1 170 ? 44.603 5.120 62.986 1.00 19.22 170 PRO A N 1
ATOM 1307 C CA . PRO A 1 170 ? 44.531 3.786 63.590 1.00 22.01 170 PRO A CA 1
ATOM 1308 C C . PRO A 1 170 ? 45.927 3.240 63.847 1.00 21.58 170 PRO A C 1
ATOM 1309 O O . PRO A 1 170 ? 46.841 3.416 63.038 1.00 21.46 170 PRO A O 1
ATOM 1313 N N . LYS A 1 171 ? 46.096 2.586 64.993 1.00 19.89 171 LYS A N 1
ATOM 1314 C CA . LYS A 1 171 ? 47.380 1.969 65.284 1.00 24.57 171 LYS A CA 1
ATOM 1315 C C . LYS A 1 171 ? 47.651 0.863 64.273 1.00 23.88 171 LYS A C 1
ATOM 1316 O O . LYS A 1 171 ? 46.755 0.095 63.913 1.00 23.11 171 LYS A O 1
ATOM 1322 N N . GLY A 1 172 ? 48.891 0.802 63.794 1.00 26.21 172 GLY A N 1
ATOM 1323 C CA . GLY A 1 172 ? 49.266 -0.141 62.768 1.00 22.50 172 GLY A CA 1
ATOM 1324 C C . GLY A 1 172 ? 49.126 0.373 61.352 1.00 21.14 172 GLY A C 1
ATOM 1325 O O . GLY A 1 172 ? 49.559 -0.315 60.415 1.00 22.17 172 GLY A O 1
ATOM 1326 N N . THR A 1 173 ? 48.544 1.559 61.168 1.00 19.29 173 THR A N 1
ATOM 1327 C CA . THR A 1 173 ? 48.407 2.176 59.855 1.00 15.80 173 THR A CA 1
ATOM 1328 C C . THR A 1 173 ? 49.641 3.030 59.600 1.00 21.53 173 THR A C 1
ATOM 1329 O O . THR A 1 173 ? 49.988 3.881 60.425 1.00 21.16 173 THR A O 1
ATOM 1333 N N . ASN A 1 174 ? 50.320 2.782 58.484 1.00 16.92 174 ASN A N 1
ATOM 1334 C CA . ASN A 1 174 ? 51.441 3.626 58.097 1.00 18.39 174 ASN A CA 1
ATOM 1335 C C . ASN A 1 174 ? 51.752 3.321 56.644 1.00 16.55 174 ASN A C 1
ATOM 1336 O O . ASN A 1 174 ? 51.358 2.277 56.119 1.00 16.16 174 ASN A O 1
ATOM 1341 N N . LYS A 1 175 ? 52.464 4.247 56.001 1.00 16.04 175 LYS A N 1
ATOM 1342 C CA . LYS A 1 175 ? 52.720 4.127 54.566 1.00 18.25 175 LYS A CA 1
ATOM 1343 C C . LYS A 1 175 ? 53.629 2.960 54.208 1.00 16.70 175 LYS A C 1
ATOM 1344 O O . LYS A 1 175 ? 53.624 2.528 53.050 1.00 16.69 175 LYS A O 1
ATOM 1350 N N . GLY A 1 176 ? 54.430 2.462 55.147 1.00 16.31 176 GLY A N 1
ATOM 1351 C CA . GLY A 1 176 ? 55.190 1.250 54.868 1.00 16.24 176 GLY A CA 1
ATOM 1352 C C . GLY A 1 176 ? 54.282 0.043 54.735 1.00 17.41 176 GLY A C 1
ATOM 1353 O O . GLY A 1 176 ? 54.487 -0.815 53.871 1.00 16.16 176 GLY A O 1
ATOM 1354 N N . GLU A 1 177 ? 53.261 -0.029 55.583 1.00 16.53 177 GLU A N 1
ATOM 1355 C CA . GLU A 1 177 ? 52.271 -1.097 55.493 1.00 19.74 177 GLU A CA 1
ATOM 1356 C C . GLU A 1 177 ? 51.440 -0.989 54.215 1.00 17.64 177 GLU A C 1
ATOM 1357 O O . GLU A 1 177 ? 51.063 -2.009 53.623 1.00 17.17 177 GLU A O 1
ATOM 1363 N N . ALA A 1 178 ? 51.139 0.233 53.772 1.00 18.47 178 ALA A N 1
ATOM 1364 C CA . ALA A 1 178 ? 50.386 0.397 52.531 1.00 17.68 178 ALA A CA 1
ATOM 1365 C C . ALA A 1 178 ? 51.187 -0.109 51.339 1.00 14.50 178 ALA A C 1
ATOM 1366 O O . ALA A 1 178 ? 50.681 -0.881 50.519 1.00 14.89 178 ALA A O 1
ATOM 1368 N N . ILE A 1 179 ? 52.453 0.302 51.240 1.00 13.98 179 ILE A N 1
ATOM 1369 C CA . ILE A 1 179 ? 53.310 -0.180 50.161 1.00 14.24 179 ILE A CA 1
ATOM 1370 C C . ILE A 1 179 ? 53.483 -1.690 50.249 1.00 16.69 179 ILE A C 1
ATOM 1371 O O . ILE A 1 179 ? 53.489 -2.391 49.227 1.00 14.95 179 ILE A O 1
ATOM 1376 N N . ALA A 1 180 ? 53.606 -2.222 51.468 1.00 14.15 180 ALA A N 1
ATOM 1377 C CA . ALA A 1 180 ? 53.694 -3.672 51.612 1.00 18.27 180 ALA A CA 1
ATOM 1378 C C . ALA A 1 180 ? 52.464 -4.366 51.039 1.00 18.48 180 ALA A C 1
ATOM 1379 O O . ALA A 1 180 ? 52.584 -5.408 50.378 1.00 16.79 180 ALA A O 1
ATOM 1381 N N . ALA A 1 181 ? 51.270 -3.810 51.277 1.00 17.17 181 ALA A N 1
ATOM 1382 C CA . ALA A 1 181 ? 50.064 -4.462 50.774 1.00 19.65 181 ALA A CA 1
ATOM 1383 C C . ALA A 1 181 ? 50.058 -4.505 49.252 1.00 19.19 181 ALA A C 1
ATOM 1384 O O . ALA A 1 181 ? 49.634 -5.501 48.653 1.00 21.64 181 ALA A O 1
ATOM 1386 N N . PHE A 1 182 ? 50.519 -3.429 48.607 1.00 17.58 182 PHE A N 1
ATOM 1387 C CA . PHE A 1 182 ? 50.591 -3.424 47.149 1.00 18.54 182 PHE A CA 1
ATOM 1388 C C . PHE A 1 182 ? 51.650 -4.388 46.631 1.00 19.18 182 PHE A C 1
ATOM 1389 O O . PHE A 1 182 ? 51.421 -5.100 45.641 1.00 18.03 182 PHE A O 1
ATOM 1397 N N . MET A 1 183 ? 52.813 -4.420 47.280 1.00 17.17 183 MET A N 1
ATOM 1398 C CA . MET A 1 183 ? 53.945 -5.168 46.744 1.00 16.39 183 MET A CA 1
ATOM 1399 C C . MET A 1 183 ? 53.744 -6.680 46.760 1.00 20.52 183 MET A C 1
ATOM 1400 O O . MET A 1 183 ? 54.551 -7.391 46.151 1.00 21.58 183 MET A O 1
ATOM 1405 N N . GLN A 1 184 ? 52.707 -7.195 47.418 1.00 17.35 184 GLN A N 1
ATOM 1406 C CA . GLN A 1 184 ? 52.375 -8.612 47.309 1.00 20.62 184 GLN A CA 1
ATOM 1407 C C . GLN A 1 184 ? 51.255 -8.881 46.312 1.00 23.86 184 GLN A C 1
ATOM 1408 O O . GLN A 1 184 ? 50.846 -10.036 46.163 1.00 25.50 184 GLN A O 1
ATOM 1414 N N . GLU A 1 185 ? 50.744 -7.848 45.636 1.00 19.99 185 GLU A N 1
ATOM 1415 C CA . GLU A 1 185 ? 49.666 -7.975 44.665 1.00 24.55 185 GLU A CA 1
ATOM 1416 C C . GLU A 1 185 ? 50.164 -7.641 43.269 1.00 23.58 185 GLU A C 1
ATOM 1417 O O . GLU A 1 185 ? 51.024 -6.780 43.095 1.00 19.77 185 GLU A O 1
ATOM 1423 N N . ALA A 1 186 ? 49.547 -8.261 42.267 1.00 20.54 186 ALA A N 1
ATOM 1424 C CA . ALA A 1 186 ? 49.750 -7.808 40.906 1.00 32.05 186 ALA A CA 1
ATOM 1425 C C . ALA A 1 186 ? 49.134 -6.415 40.740 1.00 34.11 186 ALA A C 1
ATOM 1426 O O . ALA A 1 186 ? 48.131 -6.091 41.380 1.00 42.48 186 ALA A O 1
ATOM 1428 N N . PRO A 1 187 ? 49.731 -5.558 39.904 1.00 33.72 187 PRO A N 1
ATOM 1429 C CA . PRO A 1 187 ? 50.926 -5.797 39.093 1.00 24.86 187 PRO A CA 1
ATOM 1430 C C . PRO A 1 187 ? 52.231 -5.377 39.773 1.00 21.35 187 PRO A C 1
ATOM 1431 O O . PRO A 1 187 ? 53.285 -5.399 39.141 1.00 25.19 187 PRO A O 1
ATOM 1435 N N . PHE A 1 188 ? 52.151 -4.979 41.042 1.00 19.23 188 PHE A N 1
ATOM 1436 C CA . PHE A 1 188 ? 53.336 -4.488 41.740 1.00 20.23 188 PHE A CA 1
ATOM 1437 C C . PHE A 1 188 ? 54.294 -5.626 42.094 1.00 21.53 188 PHE A C 1
ATOM 1438 O O . PHE A 1 188 ? 55.516 -5.440 42.081 1.00 19.93 188 PHE A O 1
ATOM 1446 N N . ALA A 1 189 ? 53.762 -6.808 42.415 1.00 19.98 189 ALA A N 1
ATOM 1447 C CA . ALA A 1 189 ? 54.612 -7.935 42.806 1.00 18.92 189 ALA A CA 1
ATOM 1448 C C . ALA A 1 189 ? 55.585 -8.301 41.693 1.00 21.97 189 ALA A C 1
ATOM 1449 O O . ALA A 1 189 ? 55.239 -8.289 40.510 1.00 20.95 189 ALA A O 1
ATOM 1451 N N . GLY A 1 190 ? 56.829 -8.586 42.073 1.00 22.09 190 GLY A N 1
ATOM 1452 C CA . GLY A 1 190 ? 57.846 -8.934 41.109 1.00 21.10 190 GLY A CA 1
ATOM 1453 C C . GLY A 1 190 ? 58.598 -7.752 40.541 1.00 24.10 190 GLY A C 1
ATOM 1454 O O . GLY A 1 190 ? 59.565 -7.950 39.795 1.00 20.33 190 GLY A O 1
ATOM 1455 N N . ARG A 1 191 ? 58.179 -6.532 40.856 1.00 19.69 191 ARG A N 1
ATOM 1456 C CA . ARG A 1 191 ? 58.853 -5.327 40.403 1.00 18.88 191 ARG A CA 1
ATOM 1457 C C . ARG A 1 191 ? 59.635 -4.699 41.554 1.00 17.32 191 ARG A C 1
ATOM 1458 O O . ARG A 1 191 ? 59.439 -5.031 42.727 1.00 18.49 191 ARG A O 1
ATOM 1466 N N . ILE A 1 192 ? 60.525 -3.776 41.199 1.00 16.78 192 ILE A N 1
ATOM 1467 C CA . ILE A 1 192 ? 61.374 -3.086 42.167 1.00 18.18 192 ILE A CA 1
ATOM 1468 C C . ILE A 1 192 ? 60.636 -1.842 42.649 1.00 15.67 192 ILE A C 1
ATOM 1469 O O . ILE A 1 192 ? 60.298 -0.978 41.823 1.00 16.15 192 ILE A O 1
ATOM 1474 N N . PRO A 1 193 ? 60.386 -1.690 43.949 1.00 15.63 193 PRO A N 1
ATOM 1475 C CA . PRO A 1 193 ? 59.602 -0.533 44.401 1.00 16.02 193 PRO A CA 1
ATOM 1476 C C . PRO A 1 193 ? 60.397 0.766 44.360 1.00 15.27 193 PRO A C 1
ATOM 1477 O O . PRO A 1 193 ? 61.575 0.811 44.719 1.00 16.51 193 PRO A O 1
ATOM 1481 N N . VAL A 1 194 ? 59.724 1.827 43.916 1.00 12.36 194 VAL A N 1
ATOM 1482 C CA . VAL A 1 194 ? 60.244 3.188 43.930 1.00 14.75 194 VAL A CA 1
ATOM 1483 C C . VAL A 1 194 ? 59.224 4.042 44.667 1.00 16.35 194 VAL A C 1
ATOM 1484 O O . VAL A 1 194 ? 58.042 4.037 44.310 1.00 16.97 194 VAL A O 1
ATOM 1488 N N . PHE A 1 195 ? 59.667 4.774 45.687 1.00 15.94 195 PHE A N 1
ATOM 1489 C CA . PHE A 1 195 ? 58.747 5.590 46.474 1.00 14.25 195 PHE A CA 1
ATOM 1490 C C . PHE A 1 195 ? 59.319 6.986 46.668 1.00 11.77 195 PHE A C 1
ATOM 1491 O O . PHE A 1 195 ? 60.458 7.138 47.127 1.00 14.59 195 PHE A O 1
ATOM 1499 N N . VAL A 1 196 ? 58.517 7.995 46.305 1.00 14.83 196 VAL A N 1
ATOM 1500 C CA . VAL A 1 196 ? 58.883 9.407 46.379 1.00 12.69 196 VAL A CA 1
ATOM 1501 C C . VAL A 1 196 ? 57.939 10.089 47.355 1.00 15.55 196 VAL A C 1
ATOM 1502 O O . VAL A 1 196 ? 56.717 10.001 47.201 1.00 14.01 196 VAL A O 1
ATOM 1506 N N . GLY A 1 197 ? 58.496 10.766 48.355 1.00 15.66 197 GLY A N 1
ATOM 1507 C CA . GLY A 1 197 ? 57.670 11.422 49.348 1.00 17.09 197 GLY A CA 1
ATOM 1508 C C . GLY A 1 197 ? 58.416 12.563 50.004 1.00 15.80 197 GLY A C 1
ATOM 1509 O O . GLY A 1 197 ? 59.604 12.774 49.758 1.00 15.00 197 GLY A O 1
ATOM 1510 N N . ASP A 1 198 ? 57.725 13.275 50.896 1.00 14.77 198 ASP A N 1
ATOM 1511 C CA . ASP A 1 198 ? 58.326 14.472 51.472 1.00 16.28 198 ASP A CA 1
ATOM 1512 C C . ASP A 1 198 ? 58.163 14.657 52.972 1.00 17.96 198 ASP A C 1
ATOM 1513 O O . ASP A 1 198 ? 58.725 15.623 53.492 1.00 18.86 198 ASP A O 1
ATOM 1518 N N . ASP A 1 199 ? 57.399 13.831 53.683 1.00 14.66 199 ASP A N 1
ATOM 1519 C CA . ASP A 1 199 ? 57.048 14.158 55.061 1.00 18.99 199 ASP A CA 1
ATOM 1520 C C . ASP A 1 199 ? 57.394 12.992 55.982 1.00 16.79 199 ASP A C 1
ATOM 1521 O O . ASP A 1 199 ? 57.904 11.953 55.548 1.00 15.31 199 ASP A O 1
ATOM 1526 N N . LEU A 1 200 ? 57.112 13.182 57.274 1.00 15.13 200 LEU A N 1
ATOM 1527 C CA . LEU A 1 200 ? 57.452 12.166 58.268 1.00 15.16 200 LEU A CA 1
ATOM 1528 C C . LEU A 1 200 ? 56.696 10.868 58.015 1.00 19.08 200 LEU A C 1
ATOM 1529 O O . LEU A 1 200 ? 57.227 9.780 58.255 1.00 16.32 200 LEU A O 1
ATOM 1534 N N . THR A 1 201 ? 55.447 10.959 57.543 1.00 16.48 201 THR A N 1
ATOM 1535 C CA . THR A 1 201 ? 54.706 9.732 57.252 1.00 20.29 201 THR A CA 1
ATOM 1536 C C . THR A 1 201 ? 55.386 8.931 56.148 1.00 17.90 201 THR A C 1
ATOM 1537 O O . THR A 1 201 ? 55.316 7.696 56.133 1.00 18.72 201 THR A O 1
ATOM 1541 N N . ASP A 1 202 ? 56.114 9.603 55.263 1.00 16.23 202 ASP A N 1
ATOM 1542 C CA . ASP A 1 202 ? 56.766 8.905 54.169 1.00 16.47 202 ASP A CA 1
ATOM 1543 C C . ASP A 1 202 ? 58.026 8.165 54.606 1.00 13.61 202 ASP A C 1
ATOM 1544 O O . ASP A 1 202 ? 58.431 7.217 53.923 1.00 17.83 202 ASP A O 1
ATOM 1549 N N . GLU A 1 203 ? 58.609 8.524 55.757 1.00 13.57 203 GLU A N 1
ATOM 1550 C CA . GLU A 1 203 ? 59.777 7.795 56.244 1.00 16.35 203 GLU A CA 1
ATOM 1551 C C . GLU A 1 203 ? 59.457 6.319 56.480 1.00 14.31 203 GLU A C 1
ATOM 1552 O O . GLU A 1 203 ? 60.311 5.461 56.249 1.00 15.90 203 GLU A O 1
ATOM 1558 N N . ALA A 1 204 ? 58.228 5.996 56.902 1.00 16.86 204 ALA A N 1
ATOM 1559 C CA . ALA A 1 204 ? 57.859 4.590 57.044 1.00 16.94 204 ALA A CA 1
ATOM 1560 C C . ALA A 1 204 ? 57.940 3.867 55.702 1.00 17.15 204 ALA A C 1
ATOM 1561 O O . ALA A 1 204 ? 58.407 2.721 55.627 1.00 17.10 204 ALA A O 1
ATOM 1563 N N . GLY A 1 205 ? 57.518 4.535 54.628 1.00 14.80 205 GLY A N 1
ATOM 1564 C CA . GLY A 1 205 ? 57.631 3.941 53.310 1.00 16.30 205 GLY A CA 1
ATOM 1565 C C . GLY A 1 205 ? 59.068 3.828 52.846 1.00 15.67 205 GLY A C 1
ATOM 1566 O O . GLY A 1 205 ? 59.458 2.828 52.240 1.00 14.99 205 GLY A O 1
ATOM 1567 N N . PHE A 1 206 ? 59.880 4.853 53.123 1.00 14.61 206 PHE A N 1
ATOM 1568 C CA . PHE A 1 206 ? 61.292 4.788 52.755 1.00 13.61 206 PHE A CA 1
ATOM 1569 C C . PHE A 1 206 ? 61.969 3.582 53.390 1.00 14.41 206 PHE A C 1
ATOM 1570 O O . PHE A 1 206 ? 62.826 2.942 52.773 1.00 15.20 206 PHE A O 1
ATOM 1578 N N . GLY A 1 207 ? 61.625 3.283 54.642 1.00 15.45 207 GLY A N 1
ATOM 1579 C CA . GLY A 1 207 ? 62.279 2.179 55.333 1.00 18.41 207 GLY A CA 1
ATOM 1580 C C . GLY A 1 207 ? 62.011 0.825 54.697 1.00 19.78 207 GLY A C 1
ATOM 1581 O O . GLY A 1 207 ? 62.933 0.016 54.519 1.00 13.28 207 GLY A O 1
ATOM 1582 N N . VAL A 1 208 ? 60.745 0.544 54.369 1.00 14.78 208 VAL A N 1
ATOM 1583 C CA . VAL A 1 208 ? 60.414 -0.754 53.766 1.00 14.95 208 VAL A CA 1
ATOM 1584 C C . VAL A 1 208 ? 60.961 -0.845 52.347 1.00 14.23 208 VAL A C 1
ATOM 1585 O O . VAL A 1 208 ? 61.357 -1.928 51.891 1.00 15.48 208 VAL A O 1
ATOM 1589 N N . VAL A 1 209 ? 60.955 0.276 51.616 1.00 13.49 209 VAL A N 1
ATOM 1590 C CA . VAL A 1 209 ? 61.485 0.301 50.254 1.00 13.87 209 VAL A CA 1
ATOM 1591 C C . VAL A 1 209 ? 63.007 0.100 50.258 1.00 12.94 209 VAL A C 1
ATOM 1592 O O . VAL A 1 209 ? 63.556 -0.625 49.411 1.00 13.05 209 VAL A O 1
ATOM 1596 N N . ASN A 1 210 ? 63.712 0.732 51.205 1.00 14.50 210 ASN A N 1
ATOM 1597 C CA . ASN A 1 210 ? 65.149 0.494 51.351 1.00 15.87 210 ASN A CA 1
ATOM 1598 C C . ASN A 1 210 ? 65.420 -0.971 51.663 1.00 17.18 210 ASN A C 1
ATOM 1599 O O . ASN A 1 210 ? 66.363 -1.575 51.131 1.00 16.47 210 ASN A O 1
ATOM 1604 N N . HIS A 1 211 ? 64.629 -1.543 52.566 1.00 12.76 211 HIS A N 1
ATOM 1605 C CA . HIS A 1 211 ? 64.822 -2.937 52.929 1.00 16.31 211 HIS A CA 1
ATOM 1606 C C . HIS A 1 211 ? 64.530 -3.850 51.750 1.00 15.67 211 HIS A C 1
ATOM 1607 O O . HIS A 1 211 ? 65.152 -4.916 51.617 1.00 18.49 211 HIS A O 1
ATOM 1614 N N . ALA A 1 212 ? 63.615 -3.429 50.875 1.00 14.72 212 ALA A N 1
ATOM 1615 C CA . ALA A 1 212 ? 63.212 -4.186 49.704 1.00 18.56 212 ALA A CA 1
ATOM 1616 C C . ALA A 1 212 ? 64.218 -4.114 48.574 1.00 16.07 212 ALA A C 1
ATOM 1617 O O . ALA A 1 212 ? 64.029 -4.797 47.561 1.00 18.27 212 ALA A O 1
ATOM 1619 N N . GLY A 1 213 ? 65.281 -3.333 48.723 1.00 14.49 213 GLY A N 1
ATOM 1620 C CA . GLY A 1 213 ? 66.197 -3.144 47.623 1.00 18.30 213 GLY A CA 1
ATOM 1621 C C . GLY A 1 213 ? 65.671 -2.209 46.568 1.00 17.53 213 GLY A C 1
ATOM 1622 O O . GLY A 1 213 ? 66.120 -2.264 45.417 1.00 18.29 213 GLY A O 1
ATOM 1623 N N . GLY A 1 214 ? 64.715 -1.358 46.928 1.00 17.06 214 GLY A N 1
ATOM 1624 C CA . GLY A 1 214 ? 64.113 -0.423 46.016 1.00 12.22 214 GLY A CA 1
ATOM 1625 C C . GLY A 1 214 ? 64.767 0.942 46.097 1.00 16.22 214 GLY A C 1
ATOM 1626 O O . GLY A 1 214 ? 65.853 1.114 46.666 1.00 16.87 214 GLY A O 1
ATOM 1627 N N . ILE A 1 215 ? 64.075 1.933 45.549 1.00 17.64 215 ILE A N 1
ATOM 1628 C CA . ILE A 1 215 ? 64.592 3.296 45.411 1.00 15.76 215 ILE A CA 1
ATOM 1629 C C . ILE A 1 215 ? 63.708 4.223 46.230 1.00 18.13 215 ILE A C 1
ATOM 1630 O O . ILE A 1 215 ? 62.530 4.398 45.908 1.00 17.03 215 ILE A O 1
ATOM 1635 N N . SER A 1 216 ? 64.269 4.834 47.270 1.00 15.93 216 SER A N 1
ATOM 1636 C CA . SER A 1 216 ? 63.549 5.783 48.119 1.00 15.22 216 SER A CA 1
ATOM 1637 C C . SER A 1 216 ? 64.021 7.204 47.828 1.00 15.00 216 SER A C 1
ATOM 1638 O O . SER A 1 216 ? 65.229 7.464 47.758 1.00 15.39 216 SER A O 1
ATOM 1641 N N . VAL A 1 217 ? 63.070 8.119 47.641 1.00 14.51 217 VAL A N 1
ATOM 1642 C CA . VAL A 1 217 ? 63.374 9.481 47.227 1.00 14.08 217 VAL A CA 1
ATOM 1643 C C . VAL A 1 217 ? 62.671 10.456 48.153 1.00 16.64 217 VAL A C 1
ATOM 1644 O O . VAL A 1 217 ? 61.433 10.482 48.213 1.00 15.67 217 VAL A O 1
ATOM 1648 N N . LYS A 1 218 ? 63.461 11.288 48.827 1.00 14.91 218 LYS A N 1
ATOM 1649 C CA . LYS A 1 218 ? 62.969 12.382 49.651 1.00 13.98 218 LYS A CA 1
ATOM 1650 C C . LYS A 1 218 ? 62.879 13.656 48.814 1.00 16.19 218 LYS A C 1
ATOM 1651 O O . LYS A 1 218 ? 63.790 13.977 48.047 1.00 16.10 218 LYS A O 1
ATOM 1657 N N . VAL A 1 219 ? 61.773 14.371 48.947 1.00 11.62 219 VAL A N 1
ATOM 1658 C CA . VAL A 1 219 ? 61.591 15.660 48.276 1.00 14.82 219 VAL A CA 1
ATOM 1659 C C . VAL A 1 219 ? 61.756 16.755 49.318 1.00 15.71 219 VAL A C 1
ATOM 1660 O O . VAL A 1 219 ? 61.170 16.679 50.403 1.00 17.10 219 VAL A O 1
ATOM 1664 N N . GLY A 1 220 ? 62.545 17.767 48.996 1.00 16.59 220 GLY A N 1
ATOM 1665 C CA . GLY A 1 220 ? 62.697 18.887 49.902 1.00 19.92 220 GLY A CA 1
ATOM 1666 C C . GLY A 1 220 ? 63.745 18.669 50.972 1.00 21.22 220 GLY A C 1
ATOM 1667 O O . GLY A 1 220 ? 64.551 17.731 50.942 1.00 21.33 220 GLY A O 1
ATOM 1668 N N . VAL A 1 221 ? 63.721 19.570 51.956 1.00 19.90 221 VAL A N 1
ATOM 1669 C CA . VAL A 1 221 ? 64.759 19.592 52.976 1.00 19.72 221 VAL A CA 1
ATOM 1670 C C . VAL A 1 221 ? 64.362 18.754 54.181 1.00 21.39 221 VAL A C 1
ATOM 1671 O O . VAL A 1 221 ? 63.188 18.417 54.369 1.00 21.47 221 VAL A O 1
ATOM 1675 N N . GLY A 1 222 ? 65.343 18.458 55.027 1.00 19.06 222 GLY A N 1
ATOM 1676 C CA . GLY A 1 222 ? 65.110 17.703 56.233 1.00 20.42 222 GLY A CA 1
ATOM 1677 C C . GLY A 1 222 ? 65.869 16.393 56.267 1.00 17.78 222 GLY A C 1
ATOM 1678 O O . GLY A 1 222 ? 66.189 15.815 55.220 1.00 17.99 222 GLY A O 1
ATOM 1679 N N . ALA A 1 223 ? 66.154 15.926 57.479 1.00 16.82 223 ALA A N 1
ATOM 1680 C CA . ALA A 1 223 ? 66.754 14.613 57.661 1.00 21.41 223 ALA A CA 1
ATOM 1681 C C . ALA A 1 223 ? 65.819 13.528 57.129 1.00 15.85 223 ALA A C 1
ATOM 1682 O O . ALA A 1 223 ? 64.592 13.649 57.180 1.00 17.17 223 ALA A O 1
ATOM 1684 N N . THR A 1 224 ? 66.406 12.455 56.611 1.00 17.21 224 THR A N 1
ATOM 1685 C CA . THR A 1 224 ? 65.598 11.409 55.999 1.00 18.28 224 THR A CA 1
ATOM 1686 C C . THR A 1 224 ? 66.382 10.107 55.973 1.00 16.39 224 THR A C 1
ATOM 1687 O O . THR A 1 224 ? 67.612 10.111 55.981 1.00 20.22 224 THR A O 1
ATOM 1691 N N . GLN A 1 225 ? 65.658 8.983 55.912 1.00 15.70 225 GLN A N 1
ATOM 1692 C CA . GLN A 1 225 ? 66.339 7.732 55.618 1.00 20.69 225 GLN A CA 1
ATOM 1693 C C . GLN A 1 225 ? 66.235 7.358 54.147 1.00 20.37 225 GLN A C 1
ATOM 1694 O O . GLN A 1 225 ? 66.767 6.316 53.749 1.00 19.12 225 GLN A O 1
ATOM 1700 N N . ALA A 1 226 ? 65.622 8.212 53.323 1.00 16.54 226 ALA A N 1
ATOM 1701 C CA . ALA A 1 226 ? 65.626 7.978 51.887 1.00 15.93 226 ALA A CA 1
ATOM 1702 C C . ALA A 1 226 ? 67.057 7.953 51.371 1.00 19.39 226 ALA A C 1
ATOM 1703 O O . ALA A 1 226 ? 67.928 8.661 51.872 1.00 18.79 226 ALA A O 1
ATOM 1705 N N . ALA A 1 227 ? 67.296 7.130 50.352 1.00 14.32 227 ALA A N 1
ATOM 1706 C CA . ALA A 1 227 ? 68.640 7.032 49.789 1.00 18.41 227 ALA A CA 1
ATOM 1707 C C . ALA A 1 227 ? 68.945 8.164 48.818 1.00 21.10 227 ALA A C 1
ATOM 1708 O O . ALA A 1 227 ? 70.119 8.493 48.607 1.00 19.39 227 ALA A O 1
ATOM 1710 N N . TRP A 1 228 ? 67.915 8.781 48.250 1.00 15.85 228 TRP A N 1
ATOM 1711 C CA . TRP A 1 228 ? 68.051 9.796 47.215 1.00 17.29 228 TRP A CA 1
ATOM 1712 C C . TRP A 1 228 ? 67.179 11.000 47.553 1.00 19.60 228 TRP A C 1
ATOM 1713 O O . TRP A 1 228 ? 66.215 10.900 48.317 1.00 14.68 228 TRP A O 1
ATOM 1724 N N . ARG A 1 229 ? 67.506 12.147 46.959 1.00 16.02 229 ARG A N 1
ATOM 1725 C CA . ARG A 1 229 ? 66.791 13.373 47.287 1.00 16.32 229 ARG A CA 1
ATOM 1726 C C . ARG A 1 229 ? 66.549 14.210 46.040 1.00 20.77 229 ARG A C 1
ATOM 1727 O O . ARG A 1 229 ? 67.442 14.376 45.204 1.00 19.43 229 ARG A O 1
ATOM 1735 N N . LEU A 1 230 ? 65.332 14.734 45.929 1.00 17.68 230 LEU A N 1
ATOM 1736 C CA . LEU A 1 230 ? 64.982 15.767 44.966 1.00 18.72 230 LEU A CA 1
ATOM 1737 C C . LEU A 1 230 ? 64.697 17.054 45.730 1.00 19.73 230 LEU A C 1
ATOM 1738 O O . LEU A 1 230 ? 64.199 17.025 46.858 1.00 18.24 230 LEU A O 1
ATOM 1743 N N . GLU A 1 231 ? 65.055 18.190 45.123 1.00 21.54 231 GLU A N 1
ATOM 1744 C CA . GLU A 1 231 ? 65.065 19.448 45.862 1.00 21.47 231 GLU A CA 1
ATOM 1745 C C . GLU A 1 231 ? 63.670 20.030 46.067 1.00 18.90 231 GLU A C 1
ATOM 1746 O O . GLU A 1 231 ? 63.433 20.693 47.080 1.00 22.36 231 GLU A O 1
ATOM 1752 N N . SER A 1 232 ? 62.760 19.840 45.116 1.00 22.65 232 SER A N 1
ATOM 1753 C CA . SER A 1 232 ? 61.464 20.507 45.163 1.00 16.77 232 SER A CA 1
ATOM 1754 C C . SER A 1 232 ? 60.488 19.745 44.283 1.00 16.59 232 SER A C 1
ATOM 1755 O O . SER A 1 232 ? 60.873 18.846 43.531 1.00 17.54 232 SER A O 1
ATOM 1758 N N . VAL A 1 233 ? 59.213 20.150 44.3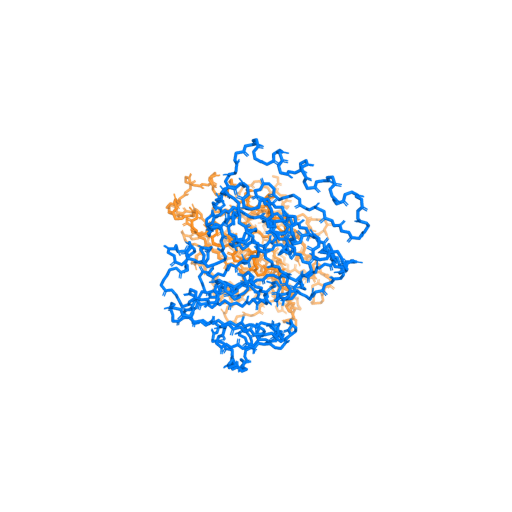55 1.00 15.77 233 VAL A N 1
ATOM 1759 C CA . VAL A 1 233 ? 58.193 19.510 43.521 1.00 16.57 233 VAL A CA 1
ATOM 1760 C C . VAL A 1 233 ? 58.497 19.656 42.038 1.00 20.37 233 VAL A C 1
ATOM 1761 O O . VAL A 1 233 ? 58.362 18.661 41.306 1.00 17.18 233 VAL A O 1
ATOM 1765 N N . PRO A 1 234 ? 58.889 20.825 41.518 1.00 20.26 234 PRO A N 1
ATOM 1766 C CA . PRO A 1 234 ? 59.257 20.886 40.093 1.00 21.88 234 PRO A CA 1
ATOM 1767 C C . PRO A 1 234 ? 60.406 19.962 39.720 1.00 20.30 234 PRO A C 1
ATOM 1768 O O . PRO A 1 234 ? 60.525 19.593 38.548 1.00 20.64 234 PRO A O 1
ATOM 1772 N N . ASP A 1 235 ? 61.262 19.587 40.669 1.00 17.87 235 ASP A N 1
ATOM 1773 C CA . ASP A 1 235 ? 62.298 18.606 40.357 1.00 22.29 235 ASP A CA 1
ATOM 1774 C C . ASP A 1 235 ? 61.707 17.208 40.198 1.00 21.02 235 ASP A C 1
ATOM 1775 O O . ASP A 1 235 ? 62.197 16.420 39.379 1.00 18.79 235 ASP A O 1
ATOM 1780 N N . VAL A 1 236 ? 60.652 16.890 40.955 1.00 18.42 236 VAL A N 1
ATOM 1781 C CA . VAL A 1 236 ? 59.908 15.651 40.719 1.00 16.41 236 VAL A CA 1
ATOM 1782 C C . VAL A 1 236 ? 59.292 15.675 39.330 1.00 17.40 236 VAL A C 1
ATOM 1783 O O . VAL A 1 236 ? 59.422 14.720 38.555 1.00 20.22 236 VAL A O 1
ATOM 1787 N N . TRP A 1 237 ? 58.671 16.800 38.974 1.00 17.50 237 TRP A N 1
ATOM 1788 C CA . TRP A 1 237 ? 58.064 16.942 37.658 1.00 19.06 237 TRP A CA 1
ATOM 1789 C C . TRP A 1 237 ? 59.089 16.724 36.555 1.00 19.15 237 TRP A C 1
ATOM 1790 O O . TRP A 1 237 ? 58.823 16.011 35.586 1.00 20.86 237 TRP A O 1
ATOM 1801 N N . ARG A 1 238 ? 60.261 17.357 36.667 1.00 18.97 238 ARG A N 1
ATOM 1802 C CA . ARG A 1 238 ? 61.279 17.167 35.636 1.00 18.90 238 ARG A CA 1
ATOM 1803 C C . ARG A 1 238 ? 61.784 15.733 35.602 1.00 19.24 238 ARG A C 1
ATOM 1804 O O . ARG A 1 238 ? 62.035 15.187 34.522 1.00 20.77 238 ARG A O 1
ATOM 1812 N N . TRP A 1 239 ? 61.921 15.099 36.768 1.00 18.58 239 TRP A N 1
ATOM 1813 C CA . TRP A 1 239 ? 62.336 13.699 36.815 1.00 22.58 239 TRP A CA 1
ATOM 1814 C C . TRP A 1 239 ? 61.314 12.806 36.116 1.00 23.96 239 TRP A C 1
ATOM 1815 O O . TRP A 1 239 ? 61.671 11.954 35.295 1.00 20.97 239 TRP A O 1
ATOM 1826 N N . LEU A 1 240 ? 60.030 13.027 36.402 1.00 22.52 240 LEU A N 1
ATOM 1827 C CA . LEU A 1 240 ? 58.960 12.272 35.761 1.00 22.38 240 LEU A CA 1
ATOM 1828 C C . LEU A 1 240 ? 58.952 12.488 34.253 1.00 24.99 240 LEU A C 1
ATOM 1829 O O . LEU A 1 240 ? 58.716 11.549 33.484 1.00 24.62 240 LEU A O 1
ATOM 1834 N N . GLU A 1 241 ? 59.191 13.723 33.809 1.00 21.23 241 GLU A N 1
ATOM 1835 C CA . GLU A 1 241 ? 59.213 13.984 32.376 1.00 23.75 241 GLU A CA 1
ATOM 1836 C C . GLU A 1 241 ? 60.388 13.273 31.711 1.00 27.35 241 GLU A C 1
ATOM 1837 O O . GLU A 1 241 ? 60.256 12.753 30.596 1.00 32.36 241 GLU A O 1
ATOM 1843 N N . GLN A 1 242 ? 61.535 13.215 32.393 1.00 26.85 242 GLN A N 1
ATOM 1844 C CA . GLN A 1 242 ? 62.716 12.566 31.824 1.00 29.22 242 GLN A CA 1
ATOM 1845 C C . GLN A 1 242 ? 62.548 11.051 31.725 1.00 30.99 242 GLN A C 1
ATOM 1846 O O . GLN A 1 242 ? 63.142 10.423 30.840 1.00 32.23 242 GLN A O 1
ATOM 1852 N N . ILE A 1 243 ? 61.755 10.444 32.611 1.00 28.56 243 ILE A N 1
ATOM 1853 C CA . ILE A 1 243 ? 61.441 9.025 32.458 1.00 28.41 243 ILE A CA 1
ATOM 1854 C C . ILE A 1 243 ? 60.627 8.808 31.192 1.00 30.50 243 ILE A C 1
ATOM 1855 O O . ILE A 1 243 ? 60.919 7.916 30.388 1.00 32.84 243 ILE A O 1
ATOM 1860 N N . ASN A 1 244 ? 59.597 9.634 30.993 1.00 26.61 244 ASN A N 1
ATOM 1861 C CA . ASN A 1 244 ? 58.710 9.459 29.848 1.00 29.82 244 ASN A CA 1
ATOM 1862 C C . ASN A 1 244 ? 59.397 9.834 28.544 1.00 33.65 244 ASN A C 1
ATOM 1863 O O . ASN A 1 244 ? 59.223 9.151 27.530 1.00 37.38 244 ASN A O 1
ATOM 1868 N N . TYR A 1 245 ? 60.153 10.932 28.537 1.00 29.45 245 TYR A N 1
ATOM 1869 C CA . TYR A 1 245 ? 60.797 11.451 27.328 1.00 36.98 245 TYR A CA 1
ATOM 1870 C C . TYR A 1 245 ? 62.243 11.815 27.641 1.00 37.19 245 TYR A C 1
ATOM 1871 O O . TYR A 1 245 ? 62.563 12.989 27.870 1.00 43.78 245 TYR A O 1
ATOM 1880 N N . PRO A 1 246 ? 63.156 10.830 27.641 1.00 36.53 246 PRO A N 1
ATOM 1881 C CA . PRO A 1 246 ? 64.586 11.047 27.907 1.00 43.74 246 PRO A CA 1
ATOM 1882 C C . PRO A 1 246 ? 65.318 11.833 26.819 1.00 50.16 246 PRO A C 1
ATOM 1883 O O . PRO A 1 246 ? 64.771 12.045 25.737 1.00 59.19 246 PRO A O 1
ATOM 1887 N N . MET B 1 1 ? 11.849 1.405 -2.424 1.00 77.48 1 MET B N 1
ATOM 1888 C CA . MET B 1 1 ? 11.493 2.518 -3.296 1.00 82.36 1 MET B CA 1
ATOM 1889 C C . MET B 1 1 ? 12.628 2.921 -4.228 1.00 73.22 1 MET B C 1
ATOM 1890 O O . MET B 1 1 ? 12.409 3.656 -5.191 1.00 78.61 1 MET B O 1
ATOM 1895 N N . ALA B 1 2 ? 13.840 2.452 -3.933 1.00 66.04 2 ALA B N 1
ATOM 1896 C CA . ALA B 1 2 ? 14.969 2.736 -4.805 1.00 56.83 2 ALA B CA 1
ATOM 1897 C C . ALA B 1 2 ? 14.747 2.111 -6.176 1.00 58.67 2 ALA B C 1
ATOM 1898 O O . ALA B 1 2 ? 14.314 0.961 -6.292 1.00 61.53 2 ALA B O 1
ATOM 1900 N N . GLU B 1 3 ? 15.049 2.872 -7.209 1.00 52.06 3 GLU B N 1
ATOM 1901 C CA . GLU B 1 3 ? 14.798 2.379 -8.552 1.00 54.84 3 GLU B CA 1
ATOM 1902 C C . GLU B 1 3 ? 16.057 1.733 -9.119 1.00 48.64 3 GLU B C 1
ATOM 1903 O O . GLU B 1 3 ? 17.171 2.174 -8.828 1.00 42.27 3 GLU B O 1
ATOM 1909 N N . PRO B 1 4 ? 15.907 0.685 -9.927 1.00 47.52 4 PRO B N 1
ATOM 1910 C CA . PRO B 1 4 ? 17.085 0.035 -10.514 1.00 46.62 4 PRO B CA 1
ATOM 1911 C C . PRO B 1 4 ? 17.889 1.009 -11.362 1.00 48.13 4 PRO B C 1
ATOM 1912 O O . PRO B 1 4 ? 17.355 1.683 -12.245 1.00 45.84 4 PRO B O 1
ATOM 1916 N N . LEU B 1 5 ? 19.181 1.100 -11.064 1.00 51.78 5 LEU B N 1
ATOM 1917 C CA . LEU B 1 5 ? 20.087 1.948 -11.827 1.00 49.55 5 LEU B CA 1
ATOM 1918 C C . LEU B 1 5 ? 20.531 1.209 -13.084 1.00 59.18 5 LEU B C 1
ATOM 1919 O O . LEU B 1 5 ? 21.126 0.129 -13.001 1.00 58.31 5 LEU B O 1
ATOM 1924 N N . THR B 1 6 ? 20.238 1.786 -14.248 1.00 55.38 6 THR B N 1
ATOM 1925 C CA . THR B 1 6 ? 20.615 1.182 -15.520 1.00 59.77 6 THR B CA 1
ATOM 1926 C C . THR B 1 6 ? 21.414 2.102 -16.431 1.00 61.27 6 THR B C 1
ATOM 1927 O O . THR B 1 6 ? 22.113 1.597 -17.320 1.00 65.17 6 THR B O 1
ATOM 1931 N N . VAL B 1 7 ? 21.351 3.415 -16.243 1.00 60.95 7 VAL B N 1
ATOM 1932 C CA . VAL B 1 7 ? 22.072 4.366 -17.079 1.00 61.51 7 VAL B CA 1
ATOM 1933 C C . VAL B 1 7 ? 23.416 4.689 -16.441 1.00 58.69 7 VAL B C 1
ATOM 1934 O O . VAL B 1 7 ? 23.532 4.810 -15.214 1.00 53.51 7 VAL B O 1
ATOM 1938 N N . SER B 1 8 ? 24.440 4.831 -17.280 1.00 59.35 8 SER B N 1
ATOM 1939 C CA . SER B 1 8 ? 25.762 5.199 -16.800 1.00 52.34 8 SER B CA 1
ATOM 1940 C C . SER B 1 8 ? 26.059 6.662 -17.106 1.00 54.50 8 SER B C 1
ATOM 1941 O O . SER B 1 8 ? 25.755 7.141 -18.205 1.00 58.16 8 SER B O 1
ATOM 1944 N N . PRO B 1 9 ? 26.645 7.380 -16.149 1.00 55.09 9 PRO B N 1
ATOM 1945 C CA . PRO B 1 9 ? 27.046 8.765 -16.409 1.00 52.55 9 PRO B CA 1
ATOM 1946 C C . PRO B 1 9 ? 28.049 8.839 -17.547 1.00 54.98 9 PRO B C 1
ATOM 1947 O O . PRO B 1 9 ? 28.815 7.904 -17.794 1.00 53.49 9 PRO B O 1
ATOM 1951 N N . GLU B 1 10 ? 28.025 9.962 -18.256 1.00 51.98 10 GLU B N 1
ATOM 1952 C CA . GLU B 1 10 ? 29.005 10.185 -19.305 1.00 53.25 10 GLU B CA 1
ATOM 1953 C C . GLU B 1 10 ? 30.391 10.382 -18.704 1.00 50.00 10 GLU B C 1
ATOM 1954 O O . GLU B 1 10 ? 30.550 10.979 -17.636 1.00 47.22 10 GLU B O 1
ATOM 1960 N N . LEU B 1 11 ? 31.402 9.886 -19.422 1.00 52.05 11 LEU B N 1
ATOM 1961 C CA . LEU B 1 11 ? 32.759 9.848 -18.884 1.00 52.02 11 LEU B CA 1
ATOM 1962 C C . LEU B 1 11 ? 33.264 11.240 -18.516 1.00 53.99 11 LEU B C 1
ATOM 1963 O O . LEU B 1 11 ? 33.901 11.421 -17.470 1.00 50.43 11 LEU B O 1
ATOM 1968 N N . THR B 1 12 ? 32.980 12.238 -19.348 1.00 51.15 12 THR B N 1
ATOM 1969 C CA . THR B 1 12 ? 33.496 13.577 -19.091 1.00 53.80 12 THR B CA 1
ATOM 1970 C C . THR B 1 12 ? 32.385 14.537 -18.688 1.00 53.63 12 THR B C 1
ATOM 1971 O O . THR B 1 12 ? 32.283 15.639 -19.236 1.00 61.24 12 THR B O 1
ATOM 1975 N N . ALA B 1 13 ? 31.557 14.139 -17.726 1.00 56.61 13 ALA B N 1
ATOM 1976 C CA . ALA B 1 13 ? 30.514 15.010 -17.214 1.00 53.65 13 ALA B CA 1
ATOM 1977 C C . ALA B 1 13 ? 31.021 15.780 -15.995 1.00 48.31 13 ALA B C 1
ATOM 1978 O O . ALA B 1 13 ? 32.181 15.664 -15.589 1.00 48.99 13 ALA B O 1
ATOM 1980 N N . ASN B 1 14 ? 30.137 16.570 -15.397 1.00 46.55 14 ASN B N 1
ATOM 1981 C CA . ASN B 1 14 ? 30.487 17.419 -14.257 1.00 42.99 14 ASN B CA 1
ATOM 1982 C C . ASN B 1 14 ? 30.152 16.738 -12.935 1.00 42.53 14 ASN B C 1
ATOM 1983 O O . ASN B 1 14 ? 29.565 17.337 -12.035 1.00 39.42 14 ASN B O 1
ATOM 1988 N N . TYR B 1 15 ? 30.542 15.475 -12.794 1.00 43.01 15 TYR B N 1
ATOM 1989 C CA . TYR B 1 15 ? 30.254 14.702 -11.596 1.00 40.55 15 TYR B CA 1
ATOM 1990 C C . TYR B 1 15 ? 31.481 14.607 -10.699 1.00 36.53 15 TYR B C 1
ATOM 1991 O O . TYR B 1 15 ? 32.621 14.589 -11.168 1.00 40.38 15 TYR B O 1
ATOM 2000 N N . ALA B 1 16 ? 31.227 14.538 -9.395 1.00 38.43 16 ALA B N 1
ATOM 2001 C CA . ALA B 1 16 ? 32.228 14.200 -8.395 1.00 37.85 16 ALA B CA 1
ATOM 2002 C C . ALA B 1 16 ? 31.850 12.857 -7.789 1.00 34.03 16 ALA B C 1
ATOM 2003 O O . ALA B 1 16 ? 30.713 12.674 -7.344 1.00 35.75 16 ALA B O 1
ATOM 2005 N N . TYR B 1 17 ? 32.786 11.916 -7.799 1.00 34.29 17 TYR B N 1
ATOM 2006 C CA . TYR B 1 17 ? 32.491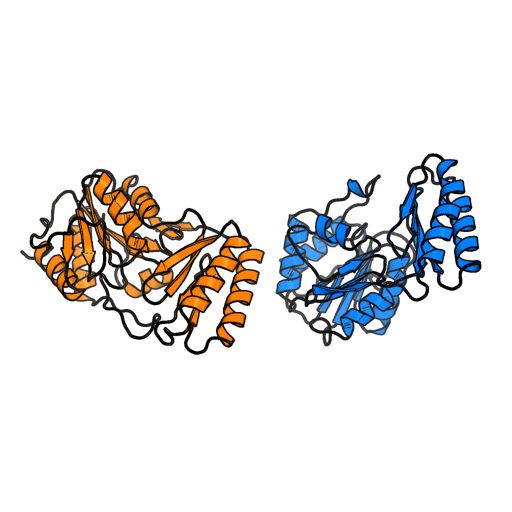 10.531 -7.461 1.00 34.03 17 TYR B CA 1
ATOM 2007 C C . TYR B 1 17 ? 32.977 10.175 -6.064 1.00 32.91 17 TYR B C 1
ATOM 2008 O O . TYR B 1 17 ? 34.091 10.527 -5.669 1.00 32.88 17 TYR B O 1
ATOM 2017 N N . PHE B 1 18 ? 32.133 9.455 -5.330 1.00 34.97 18 PHE B N 1
ATOM 2018 C CA . PHE B 1 18 ? 32.465 8.937 -4.010 1.00 32.54 18 PHE B CA 1
ATOM 2019 C C . PHE B 1 18 ? 32.074 7.470 -3.966 1.00 34.37 18 PHE B C 1
ATOM 2020 O O . PHE B 1 18 ? 30.927 7.121 -4.264 1.00 31.39 18 PHE B O 1
ATOM 2028 N N . PHE B 1 19 ? 33.029 6.611 -3.632 1.00 31.02 19 PHE B N 1
ATOM 2029 C CA . PHE B 1 19 ? 32.793 5.177 -3.600 1.00 33.16 19 PHE B CA 1
ATOM 2030 C C . PHE B 1 19 ? 33.114 4.622 -2.223 1.00 33.16 19 PHE B C 1
ATOM 2031 O O . PHE B 1 19 ? 34.227 4.804 -1.718 1.00 30.88 19 PHE B O 1
ATOM 2039 N N . ASP B 1 20 ? 32.137 3.944 -1.629 1.00 30.77 20 ASP B N 1
ATOM 2040 C CA . ASP B 1 20 ? 32.429 3.037 -0.541 1.00 30.98 20 ASP B CA 1
ATOM 2041 C C . ASP B 1 20 ? 33.276 1.890 -1.083 1.00 34.71 20 ASP B C 1
ATOM 2042 O O . ASP B 1 20 ? 33.340 1.650 -2.292 1.00 33.99 20 ASP B O 1
ATOM 2047 N N . LEU B 1 21 ? 33.958 1.195 -0.179 1.00 34.40 21 LEU B N 1
ATOM 2048 C CA . LEU B 1 21 ? 34.821 0.101 -0.603 1.00 33.42 21 LEU B CA 1
ATOM 2049 C C . LEU B 1 21 ? 34.165 -1.252 -0.350 1.00 37.27 21 LEU B C 1
ATOM 2050 O O . LEU B 1 21 ? 33.739 -1.925 -1.294 1.00 36.38 21 LEU B O 1
ATOM 2055 N N . ASP B 1 22 ? 34.082 -1.655 0.916 1.00 35.55 22 ASP B N 1
ATOM 2056 C CA . ASP B 1 22 ? 33.538 -2.962 1.263 1.00 36.73 22 ASP B CA 1
ATOM 2057 C C . ASP B 1 22 ? 32.080 -3.076 0.844 1.00 36.57 22 ASP B C 1
ATOM 2058 O O . ASP B 1 22 ? 31.246 -2.256 1.233 1.00 38.63 22 ASP B O 1
ATOM 2063 N N . GLY B 1 23 ? 31.771 -4.110 0.063 1.00 34.46 23 GLY B N 1
ATOM 2064 C CA . GLY B 1 23 ? 30.420 -4.319 -0.403 1.00 36.19 23 GLY B CA 1
ATOM 2065 C C . GLY B 1 23 ? 30.009 -3.453 -1.573 1.00 35.44 23 GLY B C 1
ATOM 2066 O O . GLY B 1 23 ? 28.846 -3.524 -1.995 1.00 33.87 23 GLY B O 1
ATOM 2067 N N . THR B 1 24 ? 30.915 -2.624 -2.095 1.00 34.97 24 THR B N 1
ATOM 2068 C CA . THR B 1 24 ? 30.617 -1.739 -3.214 1.00 36.06 24 THR B CA 1
ATOM 2069 C C . THR B 1 24 ? 31.628 -1.963 -4.333 1.00 35.32 24 THR B C 1
ATOM 2070 O O . THR B 1 24 ? 31.258 -2.352 -5.446 1.00 35.53 24 THR B O 1
ATOM 2074 N N . LEU B 1 25 ? 32.909 -1.727 -4.043 1.00 35.70 25 LEU B N 1
ATOM 2075 C CA . LEU B 1 25 ? 33.983 -1.982 -4.995 1.00 35.41 25 LEU B CA 1
ATOM 2076 C C . LEU B 1 25 ? 34.654 -3.331 -4.794 1.00 40.32 25 LEU B C 1
ATOM 2077 O O . LEU B 1 25 ? 35.306 -3.831 -5.718 1.00 39.01 25 LEU B O 1
ATOM 2082 N N . ALA B 1 26 ? 34.485 -3.908 -3.608 1.00 40.24 26 ALA B N 1
ATOM 2083 C CA . ALA B 1 26 ? 35.067 -5.230 -3.278 1.00 40.98 26 ALA B CA 1
ATOM 2084 C C . ALA B 1 26 ? 33.950 -6.165 -2.800 1.00 41.52 26 ALA B C 1
ATOM 2085 O O . ALA B 1 26 ? 33.030 -5.675 -2.115 1.00 41.33 26 ALA B O 1
ATOM 2087 N N . GLU B 1 27 ? 34.019 -7.448 -3.139 1.00 48.34 27 GLU B N 1
ATOM 2088 C CA . GLU B 1 27 ? 32.969 -8.419 -2.725 1.00 49.07 27 GLU B CA 1
ATOM 2089 C C . GLU B 1 27 ? 33.227 -8.874 -1.284 1.00 49.49 27 GLU B C 1
ATOM 2090 O O . GLU B 1 27 ? 34.364 -9.295 -0.994 1.00 49.57 27 GLU B O 1
ATOM 2096 N N . ILE B 1 28 ? 32.218 -8.796 -0.421 1.00 52.57 28 ILE B N 1
ATOM 2097 C CA . ILE B 1 28 ? 32.357 -9.212 0.966 1.00 53.14 28 ILE B CA 1
ATOM 2098 C C . ILE B 1 28 ? 32.910 -10.629 1.017 1.00 54.34 28 ILE B C 1
ATOM 2099 O O . ILE B 1 28 ? 32.517 -11.497 0.227 1.00 54.94 28 ILE B O 1
ATOM 2104 N N . LYS B 1 29 ? 33.819 -10.871 1.950 1.00 64.24 29 LYS B N 1
ATOM 2105 C CA . LYS B 1 29 ? 34.479 -12.157 2.092 1.00 65.57 29 LYS B CA 1
ATOM 2106 C C . LYS B 1 29 ? 34.326 -12.671 3.515 1.00 66.61 29 LYS B C 1
ATOM 2107 O O . LYS B 1 29 ? 33.993 -11.908 4.428 1.00 66.30 29 LYS B O 1
ATOM 2113 N N . PRO B 1 30 ? 34.547 -13.973 3.730 1.00 69.05 30 PRO B N 1
ATOM 2114 C CA . PRO B 1 30 ? 34.335 -14.552 5.070 1.00 70.35 30 PRO B CA 1
ATOM 2115 C C . PRO B 1 30 ? 35.107 -13.883 6.197 1.00 70.61 30 PRO B C 1
ATOM 2116 O O . PRO B 1 30 ? 34.717 -14.049 7.359 1.00 72.02 30 PRO B O 1
ATOM 2120 N N . HIS B 1 31 ? 36.176 -13.141 5.918 1.00 71.81 31 HIS B N 1
ATOM 2121 C CA . HIS B 1 31 ? 36.919 -12.570 7.029 1.00 72.11 31 HIS B CA 1
ATOM 2122 C C . HIS B 1 31 ? 37.232 -11.105 6.753 1.00 70.61 31 HIS B C 1
ATOM 2123 O O . HIS B 1 31 ? 37.521 -10.734 5.609 1.00 69.81 31 HIS B O 1
ATOM 2130 N N . PRO B 1 32 ? 37.168 -10.248 7.776 1.00 90.51 32 PRO B N 1
ATOM 2131 C CA . PRO B 1 32 ? 37.367 -8.806 7.539 1.00 89.13 32 PRO B CA 1
ATOM 2132 C C . PRO B 1 32 ? 38.723 -8.433 6.960 1.00 89.04 32 PRO B C 1
ATOM 2133 O O . PRO B 1 32 ? 38.808 -7.452 6.210 1.00 87.91 32 PRO B O 1
ATOM 2137 N N . ASP B 1 33 ? 39.789 -9.168 7.282 1.00 74.20 33 ASP B N 1
ATOM 2138 C CA . ASP B 1 33 ? 41.113 -8.770 6.812 1.00 74.42 33 ASP B CA 1
ATOM 2139 C C . ASP B 1 33 ? 41.329 -9.035 5.322 1.00 73.59 33 ASP B C 1
ATOM 2140 O O . ASP B 1 33 ? 42.240 -8.444 4.734 1.00 72.69 33 ASP B O 1
ATOM 2145 N N . GLN B 1 34 ? 40.535 -9.908 4.698 1.00 69.99 34 GLN B N 1
ATOM 2146 C CA . GLN B 1 34 ? 40.659 -10.196 3.271 1.00 69.30 34 GLN B CA 1
ATOM 2147 C C . GLN B 1 34 ? 39.668 -9.361 2.464 1.00 67.88 34 GLN B C 1
ATOM 2148 O O . GLN B 1 34 ? 38.451 -9.546 2.578 1.00 67.65 34 GLN B O 1
ATOM 2154 N N . VAL B 1 35 ? 40.195 -8.458 1.640 1.00 59.92 35 VAL B N 1
ATOM 2155 C CA . VAL B 1 35 ? 39.403 -7.606 0.755 1.00 58.76 35 VAL B CA 1
ATOM 2156 C C . VAL B 1 35 ? 40.244 -7.305 -0.475 1.00 58.41 35 VAL B C 1
ATOM 2157 O O . VAL B 1 35 ? 41.438 -7.008 -0.364 1.00 58.70 35 VAL B O 1
ATOM 2161 N N . VAL B 1 36 ? 39.626 -7.376 -1.652 1.00 48.30 36 VAL B N 1
ATOM 2162 C CA . VAL B 1 36 ? 40.338 -7.132 -2.901 1.00 48.15 36 VAL B CA 1
ATOM 2163 C C . VAL B 1 36 ? 39.472 -6.294 -3.828 1.00 47.25 36 VAL B C 1
ATOM 2164 O O . VAL B 1 36 ? 38.315 -6.637 -4.087 1.00 47.12 36 VAL B O 1
ATOM 2168 N N . VAL B 1 37 ? 40.044 -5.218 -4.352 1.00 43.48 37 VAL B N 1
ATOM 2169 C CA . VAL B 1 37 ? 39.494 -4.505 -5.501 1.00 45.31 37 VAL B CA 1
ATOM 2170 C C . VAL B 1 37 ? 40.294 -4.940 -6.723 1.00 45.65 37 VAL B C 1
ATOM 2171 O O . VAL B 1 37 ? 41.506 -4.679 -6.774 1.00 49.47 37 VAL B O 1
ATOM 2175 N N . PRO B 1 38 ? 39.682 -5.607 -7.702 1.00 42.99 38 PRO B N 1
ATOM 2176 C CA . PRO B 1 38 ? 40.447 -6.078 -8.863 1.00 45.44 38 PRO B CA 1
ATOM 2177 C C . PRO B 1 38 ? 41.174 -4.934 -9.555 1.00 44.39 38 PRO B C 1
ATOM 2178 O O . PRO B 1 38 ? 40.667 -3.812 -9.640 1.00 43.90 38 PRO B O 1
ATOM 2182 N N . HIS B 1 39 ? 42.388 -5.231 -10.034 1.00 44.82 39 HIS B N 1
ATOM 2183 C CA . HIS B 1 39 ? 43.226 -4.200 -10.643 1.00 46.33 39 HIS B CA 1
ATOM 2184 C C . HIS B 1 39 ? 42.521 -3.522 -11.812 1.00 44.35 39 HIS B C 1
ATOM 2185 O O . HIS B 1 39 ? 42.686 -2.315 -12.024 1.00 43.54 39 HIS B O 1
ATOM 2192 N N . LYS B 1 40 ? 41.742 -4.281 -12.590 1.00 47.11 40 LYS B N 1
ATOM 2193 C CA . LYS B 1 40 ? 40.987 -3.673 -13.683 1.00 46.75 40 LYS B CA 1
ATOM 2194 C C . LYS B 1 40 ? 39.977 -2.664 -13.160 1.00 45.33 40 LYS B C 1
ATOM 2195 O O . LYS B 1 40 ? 39.743 -1.627 -13.790 1.00 41.50 40 LYS B O 1
ATOM 2201 N N . ILE B 1 41 ? 39.359 -2.955 -12.013 1.00 44.75 41 ILE B N 1
ATOM 2202 C CA . ILE B 1 41 ? 38.426 -2.003 -11.419 1.00 41.92 41 ILE B CA 1
ATOM 2203 C C . ILE B 1 41 ? 39.165 -0.757 -10.951 1.00 41.44 41 ILE B C 1
ATOM 2204 O O . ILE B 1 41 ? 38.687 0.370 -11.130 1.00 39.31 41 ILE B O 1
ATOM 2209 N N . LEU B 1 42 ? 40.344 -0.939 -10.354 1.00 40.53 42 LEU B N 1
ATOM 2210 C CA . LEU B 1 42 ? 41.148 0.203 -9.933 1.00 40.98 42 LEU B CA 1
ATOM 2211 C C . LEU B 1 42 ? 41.564 1.051 -11.127 1.00 43.18 42 LEU B C 1
ATOM 2212 O O . LEU B 1 42 ? 41.572 2.285 -11.048 1.00 40.22 42 LEU B O 1
ATOM 2217 N N . GLN B 1 43 ? 41.904 0.406 -12.247 1.00 42.32 43 GLN B N 1
ATOM 2218 C CA . GLN B 1 43 ? 42.224 1.154 -13.458 1.00 43.54 43 GLN B CA 1
ATOM 2219 C C . GLN B 1 43 ? 41.021 1.949 -13.945 1.00 39.93 43 GLN B C 1
ATOM 2220 O O . GLN B 1 43 ? 41.165 3.097 -14.383 1.00 41.32 43 GLN B O 1
ATOM 2226 N N . LEU B 1 44 ? 39.826 1.358 -13.872 1.00 42.36 44 LEU B N 1
ATOM 2227 C CA . LEU B 1 44 ? 38.623 2.078 -14.279 1.00 40.43 44 LEU B CA 1
ATOM 2228 C C . LEU B 1 44 ? 38.368 3.279 -13.377 1.00 40.92 44 LEU B C 1
ATOM 2229 O O . LEU B 1 44 ? 37.957 4.344 -13.851 1.00 39.24 44 LEU B O 1
ATOM 2234 N N . LEU B 1 45 ? 38.593 3.124 -12.070 1.00 39.39 45 LEU B N 1
ATOM 2235 C CA . LEU B 1 45 ? 38.433 4.256 -11.161 1.00 40.69 45 LEU B CA 1
ATOM 2236 C C . LEU B 1 45 ? 39.467 5.339 -11.438 1.00 42.61 45 LEU B C 1
ATOM 2237 O O . LEU B 1 45 ? 39.145 6.532 -11.414 1.00 39.95 45 LEU B O 1
ATOM 2242 N N . ASP B 1 46 ? 40.716 4.942 -11.690 1.00 39.44 46 ASP B N 1
ATOM 2243 C CA . ASP B 1 46 ? 41.756 5.920 -11.986 1.00 39.67 46 ASP B CA 1
ATOM 2244 C C . ASP B 1 46 ? 41.457 6.664 -13.280 1.00 44.88 46 ASP B C 1
ATOM 2245 O O . ASP B 1 46 ? 41.672 7.879 -13.373 1.00 43.91 46 ASP B O 1
ATOM 2250 N N . ARG B 1 47 ? 40.958 5.948 -14.290 1.00 43.20 47 ARG B N 1
ATOM 2251 C CA . ARG B 1 47 ? 40.613 6.588 -15.553 1.00 41.56 47 ARG B CA 1
ATOM 2252 C C . ARG B 1 47 ? 39.409 7.509 -15.388 1.00 39.83 47 ARG B C 1
ATOM 2253 O O . ARG B 1 47 ? 39.363 8.593 -15.982 1.00 44.73 47 ARG B O 1
ATOM 2261 N N . LEU B 1 48 ? 38.430 7.097 -14.580 1.00 44.08 48 LEU B N 1
ATOM 2262 C CA . LEU B 1 48 ? 37.280 7.953 -14.315 1.00 43.04 48 LEU B CA 1
ATOM 2263 C C . LEU B 1 48 ? 37.699 9.214 -13.568 1.00 43.00 48 LEU B C 1
ATOM 2264 O O . LEU B 1 48 ? 37.241 10.318 -13.889 1.00 39.77 48 LEU B O 1
ATOM 2269 N N . ALA B 1 49 ? 38.573 9.068 -12.568 1.00 40.63 49 ALA B N 1
ATOM 2270 C CA . ALA B 1 49 ? 39.074 10.235 -11.850 1.00 39.96 49 ALA B CA 1
ATOM 2271 C C . ALA B 1 49 ? 39.855 11.155 -12.776 1.00 44.45 49 ALA B C 1
ATOM 2272 O O . ALA B 1 49 ? 39.728 12.382 -12.696 1.00 44.92 49 ALA B O 1
ATOM 2274 N N . ALA B 1 50 ? 40.664 10.578 -13.669 1.00 40.91 50 ALA B N 1
ATOM 2275 C CA . ALA B 1 50 ? 41.481 11.388 -14.564 1.00 45.64 50 ALA B CA 1
ATOM 2276 C C . ALA B 1 50 ? 40.623 12.230 -15.500 1.00 45.62 50 ALA B C 1
ATOM 2277 O O . ALA B 1 50 ? 41.005 13.353 -15.851 1.00 50.39 50 ALA B O 1
ATOM 2279 N N . HIS B 1 51 ? 39.459 11.721 -15.893 1.00 42.53 51 HIS B N 1
ATOM 2280 C CA . HIS B 1 51 ? 38.556 12.438 -16.784 1.00 45.39 51 HIS B CA 1
ATOM 2281 C C . HIS B 1 51 ? 37.619 13.384 -16.047 1.00 44.83 51 HIS B C 1
ATOM 2282 O O . HIS B 1 51 ? 36.790 14.035 -16.691 1.00 46.06 51 HIS B O 1
ATOM 2289 N N . ASN B 1 52 ? 37.720 13.475 -14.723 1.00 43.95 52 ASN B N 1
ATOM 2290 C CA . ASN B 1 52 ? 36.873 14.357 -13.927 1.00 44.58 52 ASN B CA 1
ATOM 2291 C C . ASN B 1 52 ? 37.715 15.182 -12.963 1.00 43.85 52 ASN B C 1
ATOM 2292 O O . ASN B 1 52 ? 37.369 15.348 -11.789 1.00 40.69 52 ASN B O 1
ATOM 2297 N N . ALA B 1 53 ? 38.844 15.700 -13.453 1.00 43.59 53 ALA B N 1
ATOM 2298 C CA . ALA B 1 53 ? 39.738 16.587 -12.709 1.00 41.50 53 ALA B CA 1
ATOM 2299 C C . ALA B 1 53 ? 40.259 15.959 -11.419 1.00 43.26 53 ALA B C 1
ATOM 2300 O O . ALA B 1 53 ? 40.701 16.674 -10.515 1.00 44.88 53 ALA B O 1
ATOM 2302 N N . GLY B 1 54 ? 40.240 14.632 -11.315 1.00 43.51 54 GLY B N 1
ATOM 2303 C CA . GLY B 1 54 ? 40.663 13.970 -10.100 1.00 45.32 54 GLY B CA 1
ATOM 2304 C C . GLY B 1 54 ? 39.630 13.931 -8.997 1.00 41.28 54 GLY B C 1
ATOM 2305 O O . GLY B 1 54 ? 39.971 13.568 -7.864 1.00 42.72 54 GLY B O 1
ATOM 2306 N N . ALA B 1 55 ? 38.376 14.283 -9.291 1.00 41.21 55 ALA B N 1
ATOM 2307 C CA . ALA B 1 55 ? 37.316 14.345 -8.285 1.00 40.29 55 ALA B CA 1
ATOM 2308 C C . ALA B 1 55 ? 36.704 12.957 -8.087 1.00 39.01 55 ALA B C 1
ATOM 2309 O O . ALA B 1 55 ? 35.571 12.667 -8.478 1.00 36.91 55 ALA B O 1
ATOM 2311 N N . LEU B 1 56 ? 37.490 12.085 -7.462 1.00 39.62 56 LEU B N 1
ATOM 2312 C CA . LEU B 1 56 ? 37.014 10.764 -7.075 1.00 36.22 56 LEU B CA 1
ATOM 2313 C C . LEU B 1 56 ? 37.694 10.397 -5.769 1.00 33.27 56 LEU B C 1
ATOM 2314 O O . LEU B 1 56 ? 38.925 10.439 -5.676 1.00 37.80 56 LEU B O 1
ATOM 2319 N N . ALA B 1 57 ? 36.899 10.040 -4.768 1.00 34.14 57 ALA B N 1
ATOM 2320 C CA . ALA B 1 57 ? 37.425 9.696 -3.460 1.00 34.21 57 ALA B CA 1
ATOM 2321 C C . ALA B 1 57 ? 36.805 8.393 -2.988 1.00 34.14 57 ALA B C 1
ATOM 2322 O O . ALA B 1 57 ? 35.662 8.066 -3.327 1.00 33.98 57 ALA B O 1
ATOM 2324 N N . LEU B 1 58 ? 37.578 7.653 -2.199 1.00 36.74 58 LEU B N 1
ATOM 2325 C CA . LEU B 1 58 ? 37.092 6.466 -1.519 1.00 33.01 58 LEU B CA 1
ATOM 2326 C C . LEU B 1 58 ? 36.636 6.862 -0.122 1.00 32.92 58 LEU B C 1
ATOM 2327 O O . LEU B 1 58 ? 37.364 7.547 0.605 1.00 33.31 58 LEU B O 1
ATOM 2332 N N . ILE B 1 59 ? 35.420 6.459 0.236 1.00 32.64 59 ILE B N 1
ATOM 2333 C CA . ILE B 1 59 ? 34.799 6.820 1.507 1.00 33.75 59 ILE B CA 1
ATOM 2334 C C . ILE B 1 59 ? 34.481 5.509 2.209 1.00 33.54 59 ILE B C 1
ATOM 2335 O O . ILE B 1 59 ? 33.502 4.838 1.864 1.00 34.82 59 ILE B O 1
ATOM 2340 N N . SER B 1 60 ? 35.287 5.142 3.203 1.00 31.65 60 SER B N 1
ATOM 2341 C CA . SER B 1 60 ? 35.220 3.802 3.765 1.00 36.73 60 SER B CA 1
ATOM 2342 C C . SER B 1 60 ? 35.333 3.854 5.281 1.00 34.27 60 SER B C 1
ATOM 2343 O O . SER B 1 60 ? 35.818 4.828 5.861 1.00 35.29 60 SER B O 1
ATOM 2346 N N . GLY B 1 61 ? 34.866 2.786 5.921 1.00 33.10 61 GLY B N 1
ATOM 2347 C CA . GLY B 1 61 ? 35.118 2.618 7.338 1.00 36.01 61 GLY B CA 1
ATOM 2348 C C . GLY B 1 61 ? 36.509 2.134 7.673 1.00 38.39 61 GLY B C 1
ATOM 2349 O O . GLY B 1 61 ? 36.925 2.225 8.833 1.00 41.66 61 GLY B O 1
ATOM 2350 N N . ARG B 1 62 ? 37.240 1.628 6.682 1.00 35.51 62 ARG B N 1
ATOM 2351 C CA . ARG B 1 62 ? 38.599 1.160 6.906 1.00 40.01 62 ARG B CA 1
ATOM 2352 C C . ARG B 1 62 ? 39.540 2.332 7.164 1.00 40.22 62 ARG B C 1
ATOM 2353 O O . ARG B 1 62 ? 39.232 3.488 6.870 1.00 37.35 62 ARG B O 1
ATOM 2361 N N . SER B 1 63 ? 40.699 2.018 7.736 1.00 43.07 63 SER B N 1
ATOM 2362 C CA . SER B 1 63 ? 41.735 3.024 7.903 1.00 42.32 63 SER B CA 1
ATOM 2363 C C . SER B 1 63 ? 42.344 3.394 6.552 1.00 42.50 63 SER B C 1
ATOM 2364 O O . SER B 1 63 ? 42.282 2.635 5.580 1.00 40.58 63 SER B O 1
ATOM 2367 N N . MET B 1 64 ? 42.933 4.592 6.498 1.00 41.98 64 MET B N 1
ATOM 2368 C CA . MET B 1 64 ? 43.537 5.055 5.255 1.00 42.25 64 MET B CA 1
ATOM 2369 C C . MET B 1 64 ? 44.762 4.230 4.873 1.00 44.60 64 MET B C 1
ATOM 2370 O O . MET B 1 64 ? 45.025 4.039 3.680 1.00 45.42 64 MET B O 1
ATOM 2375 N N . THR B 1 65 ? 45.513 3.725 5.857 1.00 39.77 65 THR B N 1
ATOM 2376 C CA . THR B 1 65 ? 46.649 2.863 5.537 1.00 39.92 65 THR B CA 1
ATOM 2377 C C . THR B 1 65 ? 46.197 1.612 4.788 1.00 42.11 65 THR B C 1
ATOM 2378 O O . THR B 1 65 ? 46.867 1.165 3.850 1.00 43.14 65 THR B O 1
ATOM 2382 N N . GLU B 1 66 ? 45.064 1.029 5.190 1.00 43.32 66 GLU B N 1
ATOM 2383 C CA . GLU B 1 66 ? 44.537 -0.127 4.467 1.00 47.66 66 GLU B CA 1
ATOM 2384 C C . GLU B 1 66 ? 43.992 0.268 3.101 1.00 40.36 66 GLU B C 1
ATOM 2385 O O . GLU B 1 66 ? 44.127 -0.489 2.133 1.00 43.49 66 GLU B O 1
ATOM 2391 N N . LEU B 1 67 ? 43.362 1.442 3.006 1.00 44.53 67 LEU B N 1
ATOM 2392 C CA . LEU B 1 67 ? 42.822 1.892 1.727 1.00 40.54 67 LEU B CA 1
ATOM 2393 C C . LEU B 1 67 ? 43.929 2.129 0.708 1.00 43.43 67 LEU B C 1
ATOM 2394 O O . LEU B 1 67 ? 43.785 1.773 -0.468 1.00 42.57 67 LEU B O 1
ATOM 2399 N N . ASP B 1 68 ? 45.042 2.733 1.136 1.00 40.42 68 ASP B N 1
ATOM 2400 C CA . ASP B 1 68 ? 46.164 2.940 0.225 1.00 41.93 68 ASP B CA 1
ATOM 2401 C C . ASP B 1 68 ? 46.745 1.608 -0.241 1.00 42.97 68 ASP B C 1
ATOM 2402 O O . ASP B 1 68 ? 47.143 1.465 -1.403 1.00 43.79 68 ASP B O 1
ATOM 2407 N N . ALA B 1 69 ? 46.786 0.615 0.650 1.00 41.50 69 ALA B N 1
ATOM 2408 C CA . ALA B 1 69 ? 47.262 -0.709 0.262 1.00 42.88 69 ALA B CA 1
ATOM 2409 C C . ALA B 1 69 ? 46.276 -1.401 -0.672 1.00 42.30 69 ALA B C 1
ATOM 2410 O O . ALA B 1 69 ? 46.683 -2.102 -1.605 1.00 40.58 69 ALA B O 1
ATOM 2412 N N . LEU B 1 70 ? 44.976 -1.215 -0.441 1.00 41.94 70 LEU B N 1
ATOM 2413 C CA . LEU B 1 70 ? 43.987 -1.833 -1.315 1.00 44.68 70 LEU B CA 1
ATOM 2414 C C . LEU B 1 70 ? 43.977 -1.190 -2.695 1.00 43.58 70 LEU B C 1
ATOM 2415 O O . LEU B 1 70 ? 43.676 -1.862 -3.687 1.00 44.41 70 LEU B O 1
ATOM 2420 N N . ALA B 1 71 ? 44.324 0.090 -2.783 1.00 39.25 71 ALA B N 1
ATOM 2421 C CA . ALA B 1 71 ? 44.245 0.824 -4.038 1.00 40.29 71 ALA B CA 1
ATOM 2422 C C . ALA B 1 71 ? 45.547 0.817 -4.826 1.00 44.44 71 ALA B C 1
ATOM 2423 O O . ALA B 1 71 ? 45.576 1.356 -5.937 1.00 45.31 71 ALA B O 1
ATOM 2425 N N . LYS B 1 72 ? 46.613 0.233 -4.282 1.00 43.57 72 LYS B N 1
ATOM 2426 C CA . LYS B 1 72 ? 47.890 0.206 -4.980 1.00 41.77 72 LYS B CA 1
ATOM 2427 C C . LYS B 1 72 ? 47.720 -0.403 -6.370 1.00 45.96 72 LYS B C 1
ATOM 2428 O O . LYS B 1 72 ? 46.988 -1.389 -6.532 1.00 45.42 72 LYS B O 1
ATOM 2434 N N . PRO B 1 73 ? 48.394 0.141 -7.395 1.00 46.07 73 PRO B N 1
ATOM 2435 C CA . PRO B 1 73 ? 49.383 1.221 -7.284 1.00 48.52 73 PRO B CA 1
ATOM 2436 C C . PRO B 1 73 ? 48.807 2.632 -7.379 1.00 47.24 73 PRO B C 1
ATOM 2437 O O . PRO B 1 73 ? 49.564 3.589 -7.550 1.00 47.54 73 PRO B O 1
ATOM 2441 N N . PHE B 1 74 ? 47.490 2.759 -7.265 1.00 48.95 74 PHE B N 1
ATOM 2442 C CA . PHE B 1 74 ? 46.824 4.038 -7.445 1.00 47.86 74 PHE B CA 1
ATOM 2443 C C . PHE B 1 74 ? 46.635 4.739 -6.106 1.00 47.72 74 PHE B C 1
ATOM 2444 O O . PHE B 1 74 ? 46.536 4.102 -5.054 1.00 49.44 74 PHE B O 1
ATOM 2452 N N . ARG B 1 75 ? 46.620 6.068 -6.156 1.00 45.88 75 ARG B N 1
ATOM 2453 C CA . ARG B 1 75 ? 46.498 6.905 -4.967 1.00 45.85 75 ARG B CA 1
ATOM 2454 C C . ARG B 1 75 ? 45.320 7.857 -5.141 1.00 45.18 75 ARG B C 1
ATOM 2455 O O . ARG B 1 75 ? 45.342 8.723 -6.022 1.00 48.01 75 ARG B O 1
ATOM 2463 N N . PHE B 1 76 ? 44.288 7.684 -4.324 1.00 45.06 76 PHE B N 1
ATOM 2464 C CA . PHE B 1 76 ? 43.109 8.535 -4.355 1.00 43.04 76 PHE B CA 1
ATOM 2465 C C . PHE B 1 76 ? 43.012 9.383 -3.094 1.00 39.49 76 PHE B C 1
ATOM 2466 O O . PHE B 1 76 ? 43.572 9.030 -2.050 1.00 41.73 76 PHE B O 1
ATOM 2474 N N . PRO B 1 77 ? 42.311 10.517 -3.152 1.00 39.30 77 PRO B N 1
ATOM 2475 C CA . PRO B 1 77 ? 41.843 11.151 -1.914 1.00 38.79 77 PRO B CA 1
ATOM 2476 C C . PRO B 1 77 ? 40.917 10.206 -1.164 1.00 37.04 77 PRO B C 1
ATOM 2477 O O . PRO B 1 77 ? 40.172 9.426 -1.762 1.00 35.06 77 PRO B O 1
ATOM 2481 N N . LEU B 1 78 ? 40.981 10.260 0.164 1.00 35.29 78 LEU B N 1
ATOM 2482 C CA . LEU B 1 78 ? 40.348 9.232 0.974 1.00 34.09 78 LEU B CA 1
ATOM 2483 C C . LEU B 1 78 ? 39.595 9.836 2.146 1.00 35.75 78 LEU B C 1
ATOM 2484 O O . LEU B 1 78 ? 39.970 10.882 2.682 1.00 34.93 78 LEU B O 1
ATOM 2489 N N . ALA B 1 79 ? 38.551 9.127 2.563 1.00 33.30 79 ALA B N 1
ATOM 2490 C CA . ALA B 1 79 ? 37.942 9.319 3.872 1.00 35.00 79 ALA B CA 1
ATOM 2491 C C . ALA B 1 79 ? 37.920 7.954 4.541 1.00 37.78 79 ALA B C 1
ATOM 2492 O O . ALA B 1 79 ? 37.237 7.037 4.070 1.00 35.94 79 ALA B O 1
ATOM 2494 N N . GLY B 1 80 ? 38.708 7.809 5.601 1.00 33.47 80 GLY B N 1
ATOM 2495 C CA . GLY B 1 80 ? 38.783 6.566 6.335 1.00 36.59 80 GLY B CA 1
ATOM 2496 C C . GLY B 1 80 ? 38.059 6.635 7.660 1.00 35.61 80 GLY B C 1
ATOM 2497 O O . GLY B 1 80 ? 37.785 7.730 8.163 1.00 36.91 80 GLY B O 1
ATOM 2498 N N . VAL B 1 81 ? 37.734 5.468 8.220 1.00 33.16 81 VAL B N 1
ATOM 2499 C CA . VAL B 1 81 ? 37.061 5.352 9.510 1.00 37.16 81 VAL B CA 1
ATOM 2500 C C . VAL B 1 81 ? 35.810 6.224 9.515 1.00 36.20 81 VAL B C 1
ATOM 2501 O O . VAL B 1 81 ? 35.598 7.029 10.431 1.00 32.95 81 VAL B O 1
ATOM 2505 N N . HIS B 1 82 ? 34.986 6.083 8.474 1.00 34.81 82 HIS B N 1
ATOM 2506 C CA . HIS B 1 82 ? 33.709 6.784 8.352 1.00 32.02 82 HIS B CA 1
ATOM 2507 C C . HIS B 1 82 ? 33.868 8.305 8.337 1.00 34.72 82 HIS B C 1
ATOM 2508 O O . HIS B 1 82 ? 32.901 9.035 8.567 1.00 36.45 82 HIS B O 1
ATOM 2515 N N . GLY B 1 83 ? 35.066 8.806 8.054 1.00 32.31 83 GLY B N 1
ATOM 2516 C CA . GLY B 1 83 ? 35.328 10.232 8.021 1.00 35.00 83 GLY B CA 1
ATOM 2517 C C . GLY B 1 83 ? 36.223 10.729 9.136 1.00 37.10 83 GLY B C 1
ATOM 2518 O O . GLY B 1 83 ? 36.645 11.892 9.095 1.00 37.88 83 GLY B O 1
ATOM 2519 N N . ALA B 1 84 ? 36.531 9.889 10.130 1.00 33.28 84 ALA B N 1
ATOM 2520 C CA . ALA B 1 84 ? 37.448 10.292 11.191 1.00 37.18 84 ALA B CA 1
ATOM 2521 C C . ALA B 1 84 ? 38.876 10.441 10.686 1.00 38.93 84 ALA B C 1
ATOM 2522 O O . ALA B 1 84 ? 39.697 11.078 11.354 1.00 44.72 84 ALA B O 1
ATOM 2524 N N . GLU B 1 85 ? 39.194 9.839 9.544 1.00 37.40 85 GLU B N 1
ATOM 2525 C CA . GLU B 1 85 ? 40.419 10.104 8.808 1.00 37.23 85 GLU B CA 1
ATOM 2526 C C . GLU B 1 85 ? 40.038 10.607 7.425 1.00 37.92 85 GLU B C 1
ATOM 2527 O O . GLU B 1 85 ? 39.128 10.062 6.792 1.00 34.05 85 GLU B O 1
ATOM 2533 N N . ARG B 1 86 ? 40.741 11.628 6.945 1.00 41.06 86 ARG B N 1
ATOM 2534 C CA . ARG B 1 86 ? 40.467 12.153 5.617 1.00 35.12 86 ARG B CA 1
ATOM 2535 C C . ARG B 1 86 ? 41.756 12.710 5.030 1.00 40.88 86 ARG B C 1
ATOM 2536 O O . ARG B 1 86 ? 42.5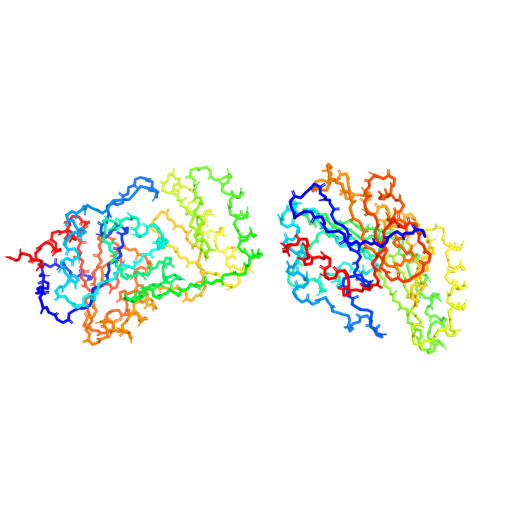87 13.273 5.746 1.00 43.90 86 ARG B O 1
ATOM 2544 N N . ARG B 1 87 ? 41.906 12.555 3.715 1.00 35.54 87 ARG B N 1
ATOM 2545 C CA . ARG B 1 87 ? 43.073 13.044 2.989 1.00 37.31 87 ARG B CA 1
ATOM 2546 C C . ARG B 1 87 ? 42.596 13.715 1.712 1.00 39.53 87 ARG B C 1
ATOM 2547 O O . ARG B 1 87 ? 41.892 13.089 0.913 1.00 35.84 87 ARG B O 1
ATOM 2555 N N . ASP B 1 88 ? 42.969 14.980 1.518 1.00 39.32 88 ASP B N 1
ATOM 2556 C CA . ASP B 1 88 ? 42.476 15.746 0.380 1.00 39.25 88 ASP B CA 1
ATOM 2557 C C . ASP B 1 88 ? 43.344 15.465 -0.846 1.00 44.63 88 ASP B C 1
ATOM 2558 O O . ASP B 1 88 ? 44.248 14.625 -0.819 1.00 44.54 88 ASP B O 1
ATOM 2563 N N . ILE B 1 89 ? 43.089 16.193 -1.937 1.00 41.24 89 ILE B N 1
ATOM 2564 C CA . ILE B 1 89 ? 43.784 15.920 -3.191 1.00 43.42 89 ILE B CA 1
ATOM 2565 C C . ILE B 1 89 ? 45.274 16.217 -3.068 1.00 49.65 89 ILE B C 1
ATOM 2566 O O . ILE B 1 89 ? 46.094 15.608 -3.767 1.00 52.90 89 ILE B O 1
ATOM 2571 N N . ASN B 1 90 ? 45.655 17.138 -2.184 1.00 44.47 90 ASN B N 1
ATOM 2572 C CA . ASN B 1 90 ? 47.050 17.496 -1.975 1.00 48.07 90 ASN B CA 1
ATOM 2573 C C . ASN B 1 90 ? 47.735 16.639 -0.916 1.00 55.15 90 ASN B C 1
ATOM 2574 O O . ASN B 1 90 ? 48.883 16.922 -0.559 1.00 77.96 90 ASN B O 1
ATOM 2579 N N . GLY B 1 91 ? 47.071 15.597 -0.421 1.00 54.09 91 GLY B N 1
ATOM 2580 C CA . GLY B 1 91 ? 47.641 14.752 0.608 1.00 49.02 91 GLY B CA 1
ATOM 2581 C C . GLY B 1 91 ? 47.500 15.254 2.031 1.00 46.44 91 GLY B C 1
ATOM 2582 O O . GLY B 1 91 ? 47.965 14.572 2.954 1.00 52.81 91 GLY B O 1
ATOM 2583 N N . LYS B 1 92 ? 46.891 16.419 2.243 1.00 50.20 92 LYS B N 1
ATOM 2584 C CA . LYS B 1 92 ? 46.689 16.927 3.594 1.00 49.05 92 LYS B CA 1
ATOM 2585 C C . LYS B 1 92 ? 45.737 16.004 4.346 1.00 46.22 92 LYS B C 1
ATOM 2586 O O . LYS B 1 92 ? 44.668 15.654 3.835 1.00 38.55 92 LYS B O 1
ATOM 2592 N N . THR B 1 93 ? 46.130 15.592 5.548 1.00 45.78 93 THR B N 1
ATOM 2593 C CA . THR B 1 93 ? 45.345 14.651 6.335 1.00 43.07 93 THR B CA 1
ATOM 2594 C C . THR B 1 93 ? 44.646 15.350 7.495 1.00 47.48 93 THR B C 1
ATOM 2595 O O . THR B 1 93 ? 45.182 16.298 8.083 1.00 44.73 93 THR B O 1
ATOM 2599 N N . HIS B 1 94 ? 43.437 14.882 7.806 1.00 45.02 94 HIS B N 1
ATOM 2600 C CA . HIS B 1 94 ? 42.663 15.359 8.945 1.00 46.14 94 HIS B CA 1
ATOM 2601 C C . HIS B 1 94 ? 42.300 14.140 9.777 1.00 45.42 94 HIS B C 1
ATOM 2602 O O . HIS B 1 94 ? 41.550 13.276 9.314 1.00 38.06 94 HIS B O 1
ATOM 2609 N N . ILE B 1 95 ? 42.820 14.072 10.999 1.00 41.93 95 ILE B N 1
ATOM 2610 C CA . ILE B 1 95 ? 42.687 12.889 11.841 1.00 42.96 95 ILE B CA 1
ATOM 2611 C C . ILE B 1 95 ? 41.987 13.286 13.131 1.00 45.18 95 ILE B C 1
ATOM 2612 O O . ILE B 1 95 ? 42.466 14.165 13.857 1.00 46.52 95 ILE B O 1
ATOM 2617 N N . VAL B 1 96 ? 40.871 12.625 13.429 1.00 39.38 96 VAL B N 1
ATOM 2618 C CA . VAL B 1 96 ? 40.253 12.789 14.737 1.00 41.72 96 VAL B CA 1
ATOM 2619 C C . VAL B 1 96 ? 41.080 12.029 15.763 1.00 46.49 96 VAL B C 1
ATOM 2620 O O . VAL B 1 96 ? 41.461 10.872 15.545 1.00 41.64 96 VAL B O 1
ATOM 2624 N N . ARG B 1 97 ? 41.394 12.689 16.870 1.00 39.78 97 ARG B N 1
ATOM 2625 C CA . ARG B 1 97 ? 42.261 12.130 17.894 1.00 43.39 97 ARG B CA 1
ATOM 2626 C C . ARG B 1 97 ? 41.477 11.980 19.190 1.00 44.11 97 ARG B C 1
ATOM 2627 O O . ARG B 1 97 ? 40.778 12.910 19.611 1.00 43.46 97 ARG B O 1
ATOM 2635 N N . LEU B 1 98 ? 41.571 10.806 19.801 1.00 42.52 98 LEU B N 1
ATOM 2636 C CA . LEU B 1 98 ? 41.019 10.540 21.120 1.00 41.59 98 LEU B CA 1
ATOM 2637 C C . LEU B 1 98 ? 42.113 10.635 22.178 1.00 45.04 98 LEU B C 1
ATOM 2638 O O . LEU B 1 98 ? 43.298 10.479 21.868 1.00 46.11 98 LEU B O 1
ATOM 2643 N N . PRO B 1 99 ? 41.759 10.940 23.426 1.00 42.28 99 PRO B N 1
ATOM 2644 C CA . PRO B 1 99 ? 42.760 10.903 24.500 1.00 44.70 99 PRO B CA 1
ATOM 2645 C C . PRO B 1 99 ? 43.373 9.515 24.614 1.00 46.70 99 PRO B C 1
ATOM 2646 O O . PRO B 1 99 ? 42.700 8.504 24.406 1.00 45.53 99 PRO B O 1
ATOM 2650 N N . GLU B 1 100 ? 44.673 9.476 24.924 1.00 45.42 100 GLU B N 1
ATOM 2651 C CA . GLU B 1 100 ? 45.385 8.200 24.953 1.00 45.85 100 GLU B CA 1
ATOM 2652 C C . GLU B 1 100 ? 44.851 7.282 26.043 1.00 42.87 100 GLU B C 1
ATOM 2653 O O . GLU B 1 100 ? 44.750 6.065 25.841 1.00 38.73 100 GLU B O 1
ATOM 2659 N N . ALA B 1 101 ? 44.502 7.840 27.207 1.00 39.86 101 ALA B N 1
ATOM 2660 C CA . ALA B 1 101 ? 43.960 7.004 28.273 1.00 42.28 101 ALA B CA 1
ATOM 2661 C C . ALA B 1 101 ? 42.624 6.391 27.875 1.00 38.93 101 ALA B C 1
ATOM 2662 O O . ALA B 1 101 ? 42.318 5.263 28.272 1.00 36.31 101 ALA B O 1
ATOM 2664 N N . VAL B 1 102 ? 41.824 7.109 27.084 1.00 40.13 102 VAL B N 1
ATOM 2665 C CA . VAL B 1 102 ? 40.560 6.559 26.607 1.00 38.17 102 VAL B CA 1
ATOM 2666 C C . VAL B 1 102 ? 40.817 5.430 25.618 1.00 35.95 102 VAL B C 1
ATOM 2667 O O . VAL B 1 102 ? 40.215 4.353 25.711 1.00 34.24 102 VAL B O 1
ATOM 2671 N N . VAL B 1 103 ? 41.725 5.655 24.663 1.00 35.74 103 VAL B N 1
ATOM 2672 C CA . VAL B 1 103 ? 42.030 4.628 23.671 1.00 37.14 103 VAL B CA 1
ATOM 2673 C C . VAL B 1 103 ? 42.539 3.370 24.352 1.00 39.21 103 VAL B C 1
ATOM 2674 O O . VAL B 1 103 ? 42.103 2.257 24.039 1.00 35.11 103 VAL B O 1
ATOM 2678 N N . ARG B 1 104 ? 43.448 3.531 25.315 1.00 34.78 104 ARG B N 1
ATOM 2679 C CA . ARG B 1 104 ? 43.995 2.385 26.024 1.00 34.65 104 ARG B CA 1
ATOM 2680 C C . ARG B 1 104 ? 42.904 1.637 26.773 1.00 34.22 104 ARG B C 1
ATOM 2681 O O . ARG B 1 104 ? 42.768 0.414 26.642 1.00 33.93 104 ARG B O 1
ATOM 2689 N N . GLU B 1 105 ? 42.093 2.368 27.540 1.00 34.24 105 GLU B N 1
ATOM 2690 C CA . GLU B 1 105 ? 41.119 1.725 28.416 1.00 35.81 105 GLU B CA 1
ATOM 2691 C C . GLU B 1 105 ? 40.047 0.999 27.615 1.00 36.77 105 GLU B C 1
ATOM 2692 O O . GLU B 1 105 ? 39.722 -0.158 27.904 1.00 33.13 105 GLU B O 1
ATOM 2698 N N . VAL B 1 106 ? 39.493 1.660 26.596 1.00 36.79 106 VAL B N 1
ATOM 2699 C CA . VAL B 1 106 ? 38.429 1.053 25.803 1.00 36.93 106 VAL B CA 1
ATOM 2700 C C . VAL B 1 106 ? 38.949 -0.164 25.054 1.00 32.49 106 VAL B C 1
ATOM 2701 O O . VAL B 1 106 ? 38.277 -1.200 24.977 1.00 33.67 106 VAL B O 1
ATOM 2705 N N . GLU B 1 107 ? 40.148 -0.057 24.482 1.00 32.71 107 GLU B N 1
ATOM 2706 C CA . GLU B 1 107 ? 40.710 -1.176 23.735 1.00 32.61 107 GLU B CA 1
ATOM 2707 C C . GLU B 1 107 ? 40.925 -2.381 24.642 1.00 38.26 107 GLU B C 1
ATOM 2708 O O . GLU B 1 107 ? 40.571 -3.511 24.286 1.00 32.41 107 GLU B O 1
ATOM 2714 N N . ALA B 1 108 ? 41.497 -2.153 25.829 1.00 32.98 108 ALA B N 1
ATOM 2715 C CA . ALA B 1 108 ? 41.733 -3.250 26.761 1.00 35.83 108 ALA B CA 1
ATOM 2716 C C . ALA B 1 108 ? 40.424 -3.874 27.227 1.00 37.37 108 ALA B C 1
ATOM 2717 O O . ALA B 1 108 ? 40.343 -5.094 27.420 1.00 35.61 108 ALA B O 1
ATOM 2719 N N . LEU B 1 109 ? 39.388 -3.051 27.411 1.00 32.59 109 LEU B N 1
ATOM 2720 C CA . LEU B 1 109 ? 38.086 -3.560 27.830 1.00 35.79 109 LEU B CA 1
ATOM 2721 C C . LEU B 1 109 ? 37.464 -4.431 26.745 1.00 34.63 109 LEU B C 1
ATOM 2722 O O . LEU B 1 109 ? 36.999 -5.546 27.018 1.00 35.10 109 LEU B O 1
ATOM 2727 N N . LEU B 1 110 ? 37.436 -3.932 25.508 1.00 32.89 110 LEU B N 1
ATOM 2728 C CA . LEU B 1 110 ? 36.811 -4.689 24.428 1.00 31.70 110 LEU B CA 1
ATOM 2729 C C . LEU B 1 110 ? 37.566 -5.978 24.140 1.00 36.14 110 LEU B C 1
ATOM 2730 O O . LEU B 1 110 ? 36.949 -7.036 23.967 1.00 34.96 110 LEU B O 1
ATOM 2735 N N . ARG B 1 111 ? 38.900 -5.917 24.104 1.00 35.09 111 ARG B N 1
ATOM 2736 C CA . ARG B 1 111 ? 39.670 -7.108 23.758 1.00 34.83 111 ARG B CA 1
ATOM 2737 C C . ARG B 1 111 ? 39.508 -8.201 24.807 1.00 38.25 111 ARG B C 1
ATOM 2738 O O . ARG B 1 111 ? 39.316 -9.374 24.465 1.00 36.07 111 ARG B O 1
ATOM 2746 N N . SER B 1 112 ? 39.585 -7.839 26.087 1.00 33.09 112 SER B N 1
ATOM 2747 C CA . SER B 1 112 ? 39.406 -8.834 27.137 1.00 35.40 112 SER B CA 1
ATOM 2748 C C . SER B 1 112 ? 37.992 -9.396 27.122 1.00 33.24 112 SER B C 1
ATOM 2749 O O . SER B 1 112 ? 37.800 -10.608 27.263 1.00 36.44 112 SER B O 1
ATOM 2752 N N . THR B 1 113 ? 36.989 -8.539 26.901 1.00 32.37 113 THR B N 1
ATOM 2753 C CA . THR B 1 113 ? 35.610 -9.017 26.919 1.00 34.41 113 THR B CA 1
ATOM 2754 C C . THR B 1 113 ? 35.365 -10.011 25.791 1.00 36.38 113 THR B C 1
ATOM 2755 O O . THR B 1 113 ? 34.689 -11.029 25.988 1.00 34.85 113 THR B O 1
ATOM 2759 N N . LEU B 1 114 ? 35.937 -9.757 24.612 1.00 34.05 114 LEU B N 1
ATOM 2760 C CA . LEU B 1 114 ? 35.662 -10.605 23.459 1.00 34.55 114 LEU B CA 1
ATOM 2761 C C . LEU B 1 114 ? 36.331 -11.966 23.570 1.00 34.89 114 LEU B C 1
ATOM 2762 O O . LEU B 1 114 ? 35.980 -12.875 22.803 1.00 35.71 114 LEU B O 1
ATOM 2767 N N . VAL B 1 115 ? 37.258 -12.141 24.517 1.00 37.28 115 VAL B N 1
ATOM 2768 C CA . VAL B 1 115 ? 37.797 -13.473 24.769 1.00 35.28 115 VAL B CA 1
ATOM 2769 C C . VAL B 1 115 ? 36.671 -14.394 25.208 1.00 33.19 115 VAL B C 1
ATOM 2770 O O . VAL B 1 115 ? 36.663 -15.586 24.878 1.00 37.17 115 VAL B O 1
ATOM 2774 N N . ALA B 1 116 ? 35.673 -13.846 25.898 1.00 32.59 116 ALA B N 1
ATOM 2775 C CA . ALA B 1 116 ? 34.528 -14.627 26.346 1.00 34.74 116 ALA B CA 1
ATOM 2776 C C . ALA B 1 116 ? 33.479 -14.797 25.255 1.00 37.64 116 ALA B C 1
ATOM 2777 O O . ALA B 1 116 ? 32.451 -15.433 25.501 1.00 37.10 116 ALA B O 1
ATOM 2779 N N . LEU B 1 117 ? 33.680 -14.198 24.080 1.00 34.12 117 LEU B N 1
ATOM 2780 C CA . LEU B 1 117 ? 32.762 -14.333 22.951 1.00 39.85 117 LEU B CA 1
ATOM 2781 C C . LEU B 1 117 ? 33.556 -14.960 21.813 1.00 41.89 117 LEU B C 1
ATOM 2782 O O . LEU B 1 117 ? 34.044 -14.249 20.918 1.00 38.47 117 LEU B O 1
ATOM 2787 N N . PRO B 1 118 ? 33.671 -16.289 21.776 1.00 39.74 118 PRO B N 1
ATOM 2788 C CA . PRO B 1 118 ? 34.463 -16.930 20.720 1.00 41.69 118 PRO B CA 1
ATOM 2789 C C . PRO B 1 118 ? 33.864 -16.676 19.346 1.00 38.87 118 PRO B C 1
ATOM 2790 O O . PRO B 1 118 ? 32.645 -16.633 19.175 1.00 38.72 118 PRO B O 1
ATOM 2794 N N . GLY B 1 119 ? 34.745 -16.533 18.357 1.00 40.77 119 GLY B N 1
ATOM 2795 C CA . GLY B 1 119 ? 34.353 -16.219 17.002 1.00 41.27 119 GLY B CA 1
ATOM 2796 C C . GLY B 1 119 ? 34.313 -14.739 16.676 1.00 42.02 119 GLY B C 1
ATOM 2797 O O . GLY B 1 119 ? 34.337 -14.378 15.495 1.00 44.37 119 GLY B O 1
ATOM 2798 N N . THR B 1 120 ? 34.290 -13.873 17.683 1.00 37.56 120 THR B N 1
ATOM 2799 C CA . THR B 1 120 ? 34.288 -12.435 17.468 1.00 38.17 120 THR B CA 1
ATOM 2800 C C . THR B 1 120 ? 35.720 -11.921 17.426 1.00 36.07 120 THR B C 1
ATOM 2801 O O . THR B 1 120 ? 36.634 -12.533 17.982 1.00 37.53 120 THR B O 1
ATOM 2805 N N . GLU B 1 121 ? 35.915 -10.796 16.739 1.00 39.13 121 GLU B N 1
ATOM 2806 C CA . GLU B 1 121 ? 37.246 -10.238 16.530 1.00 39.48 121 GLU B CA 1
ATOM 2807 C C . GLU B 1 121 ? 37.222 -8.729 16.719 1.00 39.61 121 GLU B C 1
ATOM 2808 O O . GLU B 1 121 ? 36.349 -8.043 16.178 1.00 34.53 121 GLU B O 1
ATOM 2814 N N . LEU B 1 122 ? 38.189 -8.219 17.474 1.00 39.55 122 LEU B N 1
ATOM 2815 C CA . LEU B 1 122 ? 38.352 -6.787 17.680 1.00 39.19 122 LEU B CA 1
ATOM 2816 C C . LEU B 1 122 ? 39.396 -6.248 16.712 1.00 38.49 122 LEU B C 1
ATOM 2817 O O . LEU B 1 122 ? 40.506 -6.784 16.624 1.00 37.99 122 LEU B O 1
ATOM 2822 N N . GLU B 1 123 ? 39.017 -5.227 15.954 1.00 38.45 123 GLU B N 1
ATOM 2823 C CA . GLU B 1 123 ? 39.921 -4.510 15.065 1.00 40.86 123 GLU B CA 1
ATOM 2824 C C . GLU B 1 123 ? 40.074 -3.092 15.603 1.00 40.12 123 GLU B C 1
ATOM 2825 O O . GLU B 1 123 ? 39.081 -2.372 15.744 1.00 42.83 123 GLU B O 1
ATOM 2831 N N . SER B 1 124 ? 41.307 -2.697 15.906 1.00 47.56 124 SER B N 1
ATOM 2832 C CA . SER B 1 124 ? 41.601 -1.364 16.420 1.00 45.38 124 SER B CA 1
ATOM 2833 C C . SER B 1 124 ? 42.070 -0.472 15.279 1.00 41.98 124 SER B C 1
ATOM 2834 O O . SER B 1 124 ? 42.976 -0.847 14.526 1.00 49.95 124 SER B O 1
ATOM 2837 N N . LYS B 1 125 ? 41.450 0.705 15.152 1.00 41.10 125 LYS B N 1
ATOM 2838 C CA . LYS B 1 125 ? 41.739 1.622 14.056 1.00 44.09 125 LYS B CA 1
ATOM 2839 C C . LYS B 1 125 ? 42.341 2.942 14.531 1.00 46.76 125 LYS B C 1
ATOM 2840 O O . LYS B 1 125 ? 42.340 3.921 13.780 1.00 48.35 125 LYS B O 1
ATOM 2846 N N . GLY B 1 126 ? 42.845 3.000 15.760 1.00 42.97 126 GLY B N 1
ATOM 2847 C CA . GLY B 1 126 ? 43.468 4.213 16.257 1.00 44.90 126 GLY B CA 1
ATOM 2848 C C . GLY B 1 126 ? 42.521 5.156 16.971 1.00 45.16 126 GLY B C 1
ATOM 2849 O O . GLY B 1 126 ? 42.770 5.527 18.122 1.00 44.73 126 GLY B O 1
ATOM 2850 N N . MET B 1 127 ? 41.436 5.563 16.305 1.00 42.24 127 MET B N 1
ATOM 2851 C CA . MET B 1 127 ? 40.397 6.364 16.942 1.00 43.12 127 MET B CA 1
ATOM 2852 C C . MET B 1 127 ? 39.041 5.670 16.901 1.00 41.70 127 MET B C 1
ATOM 2853 O O . MET B 1 127 ? 38.020 6.295 17.215 1.00 40.76 127 MET B O 1
ATOM 2858 N N . ALA B 1 128 ? 39.001 4.393 16.531 1.00 41.92 128 ALA B N 1
ATOM 2859 C CA . ALA B 1 128 ? 37.746 3.662 16.470 1.00 39.47 128 ALA B CA 1
ATOM 2860 C C . ALA B 1 128 ? 38.016 2.187 16.710 1.00 36.34 128 ALA B C 1
ATOM 2861 O O . ALA B 1 128 ? 39.148 1.713 16.590 1.00 41.86 128 ALA B O 1
ATOM 2863 N N . PHE B 1 129 ? 36.948 1.458 17.027 1.00 36.24 129 PHE B N 1
ATOM 2864 C CA . PHE B 1 129 ? 37.051 0.039 17.330 1.00 38.44 129 PHE B CA 1
ATOM 2865 C C . PHE B 1 129 ? 35.922 -0.698 16.632 1.00 35.40 129 PHE B C 1
ATOM 2866 O O . PHE B 1 129 ? 34.754 -0.334 16.793 1.00 38.25 129 PHE B O 1
ATOM 2874 N N . ALA B 1 130 ? 36.260 -1.751 15.899 1.00 39.82 130 ALA B N 1
ATOM 2875 C CA . ALA B 1 130 ? 35.273 -2.535 15.171 1.00 36.56 130 ALA B CA 1
ATOM 2876 C C . ALA B 1 130 ? 35.154 -3.908 15.814 1.00 35.40 130 ALA B C 1
ATOM 2877 O O . ALA B 1 130 ? 36.154 -4.614 15.976 1.00 35.11 130 ALA B O 1
ATOM 2879 N N . LEU B 1 131 ? 33.931 -4.279 16.171 1.00 36.40 131 LEU B N 1
ATOM 2880 C CA . LEU B 1 131 ? 33.641 -5.571 16.785 1.00 35.70 131 LEU B CA 1
ATOM 2881 C C . LEU B 1 131 ? 33.003 -6.444 15.713 1.00 33.26 131 LEU B C 1
ATOM 2882 O O . LEU B 1 131 ? 31.807 -6.329 15.438 1.00 38.81 131 LEU B O 1
ATOM 2887 N N . HIS B 1 132 ? 33.801 -7.326 15.122 1.00 34.85 132 HIS B N 1
ATOM 2888 C CA . HIS B 1 132 ? 33.343 -8.190 14.045 1.00 36.13 132 HIS B CA 1
ATOM 2889 C C . HIS B 1 132 ? 32.738 -9.466 14.606 1.00 40.68 132 HIS B C 1
ATOM 2890 O O . HIS B 1 132 ? 33.222 -10.012 15.600 1.00 38.97 132 HIS B O 1
ATOM 2897 N N . TYR B 1 133 ? 31.688 -9.958 13.947 1.00 39.54 133 TYR B N 1
ATOM 2898 C CA . TYR B 1 133 ? 31.069 -11.199 14.394 1.00 39.28 133 TYR B CA 1
ATOM 2899 C C . TYR B 1 133 ? 30.575 -12.038 13.224 1.00 41.49 133 TYR B C 1
ATOM 2900 O O . TYR B 1 133 ? 29.652 -12.843 13.382 1.00 42.60 133 TYR B O 1
ATOM 2909 N N . ARG B 1 134 ? 31.182 -11.876 12.045 1.00 39.05 134 ARG B N 1
ATOM 2910 C CA . ARG B 1 134 ? 30.763 -12.673 10.896 1.00 42.37 134 ARG B CA 1
ATOM 2911 C C . ARG B 1 134 ? 30.955 -14.163 11.154 1.00 45.90 134 ARG B C 1
ATOM 2912 O O . ARG B 1 134 ? 30.183 -14.989 10.652 1.00 45.72 134 ARG B O 1
ATOM 2920 N N . GLN B 1 135 ? 31.972 -14.525 11.935 1.00 44.09 135 GLN B N 1
ATOM 2921 C CA . GLN B 1 135 ? 32.217 -15.913 12.294 1.00 45.03 135 GLN B CA 1
ATOM 2922 C C . GLN B 1 135 ? 31.421 -16.365 13.512 1.00 44.51 135 GLN B C 1
ATOM 2923 O O . GLN B 1 135 ? 31.498 -17.544 13.876 1.00 48.50 135 GLN B O 1
ATOM 2929 N N . ALA B 1 136 ? 30.688 -15.464 14.169 1.00 41.87 136 ALA B N 1
ATOM 2930 C CA . ALA B 1 136 ? 29.901 -15.812 15.354 1.00 44.73 136 ALA B CA 1
ATOM 2931 C C . ALA B 1 136 ? 28.695 -14.889 15.460 1.00 43.05 136 ALA B C 1
ATOM 2932 O O . ALA B 1 136 ? 28.627 -14.020 16.338 1.00 43.70 136 ALA B O 1
ATOM 2934 N N . PRO B 1 137 ? 27.703 -15.061 14.581 1.00 44.12 137 PRO B N 1
ATOM 2935 C CA . PRO B 1 137 ? 26.520 -14.185 14.637 1.00 39.93 137 PRO B CA 1
ATOM 2936 C C . PRO B 1 137 ? 25.710 -14.333 15.914 1.00 40.28 137 PRO B C 1
ATOM 2937 O O . PRO B 1 137 ? 24.888 -13.459 16.213 1.00 39.93 137 PRO B O 1
ATOM 2941 N N . GLU B 1 138 ? 25.910 -15.407 16.680 1.00 43.67 138 GLU B N 1
ATOM 2942 C CA . GLU B 1 138 ? 25.172 -15.560 17.926 1.00 45.72 138 GLU B CA 1
ATOM 2943 C C . GLU B 1 138 ? 25.559 -14.509 18.962 1.00 42.20 138 GLU B C 1
ATOM 2944 O O . GLU B 1 138 ? 24.795 -14.274 19.904 1.00 42.74 138 GLU B O 1
ATOM 2950 N N . HIS B 1 139 ? 26.723 -13.877 18.818 1.00 41.45 139 HIS B N 1
ATOM 2951 C CA . HIS B 1 139 ? 27.184 -12.870 19.764 1.00 42.72 139 HIS B CA 1
ATOM 2952 C C . HIS B 1 139 ? 26.842 -11.442 19.338 1.00 41.70 139 HIS B C 1
ATOM 2953 O O . HIS B 1 139 ? 27.395 -10.490 19.902 1.00 39.93 139 HIS B O 1
ATOM 2960 N N . GLU B 1 140 ? 25.940 -11.272 18.368 1.00 43.07 140 GLU B N 1
ATOM 2961 C CA . GLU B 1 140 ? 25.607 -9.935 17.886 1.00 39.91 140 GLU B CA 1
ATOM 2962 C C . GLU B 1 140 ? 25.001 -9.082 18.995 1.00 38.70 140 GLU B C 1
ATOM 2963 O O . GLU B 1 140 ? 25.429 -7.943 19.223 1.00 40.17 140 GLU B O 1
ATOM 2969 N N . ALA B 1 141 ? 24.003 -9.623 19.700 1.00 39.72 141 ALA B N 1
ATOM 2970 C CA . ALA B 1 141 ? 23.343 -8.859 20.753 1.00 40.30 141 ALA B CA 1
ATOM 2971 C C . ALA B 1 141 ? 24.310 -8.514 21.877 1.00 40.76 141 ALA B C 1
ATOM 2972 O O . ALA B 1 141 ? 24.210 -7.436 22.476 1.00 39.19 141 ALA B O 1
ATOM 2974 N N . ALA B 1 142 ? 25.254 -9.410 22.169 1.00 41.76 142 ALA B N 1
ATOM 2975 C CA . ALA B 1 142 ? 26.233 -9.142 23.216 1.00 40.04 142 ALA B CA 1
ATOM 2976 C C . ALA B 1 142 ? 27.164 -8.003 22.821 1.00 36.47 142 ALA B C 1
ATOM 2977 O O . ALA B 1 142 ? 27.488 -7.146 23.653 1.00 35.43 142 ALA B O 1
ATOM 2979 N N . LEU B 1 143 ? 27.602 -7.977 21.558 1.00 37.64 143 LEU B N 1
ATOM 2980 C CA . LEU B 1 143 ? 28.483 -6.906 21.105 1.00 37.23 143 LEU B CA 1
ATOM 2981 C C . LEU B 1 143 ? 27.736 -5.583 21.023 1.00 39.75 143 LEU B C 1
ATOM 2982 O O . LEU B 1 143 ? 28.281 -4.531 21.381 1.00 35.08 143 LEU B O 1
ATOM 2987 N N . LEU B 1 144 ? 26.483 -5.615 20.567 1.00 38.49 144 LEU B N 1
ATOM 2988 C CA . LEU B 1 144 ? 25.693 -4.392 20.523 1.00 37.87 144 LEU B CA 1
ATOM 2989 C C . LEU B 1 144 ? 25.523 -3.813 21.922 1.00 40.58 144 LEU B C 1
ATOM 2990 O O . LEU B 1 144 ? 25.681 -2.605 22.129 1.00 38.24 144 LEU B O 1
ATOM 2995 N N . ALA B 1 145 ? 25.210 -4.666 22.900 1.00 41.17 145 ALA B N 1
ATOM 2996 C CA . ALA B 1 145 ? 25.080 -4.190 24.274 1.00 36.95 145 ALA B CA 1
ATOM 2997 C C . ALA B 1 145 ? 26.413 -3.680 24.809 1.00 39.16 145 ALA B C 1
ATOM 2998 O O . ALA B 1 145 ? 26.463 -2.661 25.509 1.00 40.62 145 ALA B O 1
ATOM 3000 N N . LEU B 1 146 ? 27.505 -4.374 24.480 1.00 37.26 146 LEU B N 1
ATOM 3001 C CA . LEU B 1 146 ? 28.830 -3.948 24.920 1.00 40.39 146 LEU B CA 1
ATOM 3002 C C . LEU B 1 146 ? 29.186 -2.578 24.357 1.00 39.36 146 LEU B C 1
ATOM 3003 O O . LEU B 1 146 ? 29.663 -1.697 25.082 1.00 36.23 146 LEU B O 1
ATOM 3008 N N . ALA B 1 147 ? 28.956 -2.378 23.058 1.00 39.26 147 ALA B N 1
ATOM 3009 C CA . ALA B 1 147 ? 29.257 -1.086 22.452 1.00 36.60 147 ALA B CA 1
ATOM 3010 C C . ALA B 1 147 ? 28.372 0.010 23.028 1.00 37.93 147 ALA B C 1
ATOM 3011 O O . ALA B 1 147 ? 28.841 1.132 23.264 1.00 38.73 147 ALA B O 1
ATOM 3013 N N . GLN B 1 148 ? 27.102 -0.307 23.303 1.00 38.40 148 GLN B N 1
ATOM 3014 C CA . GLN B 1 148 ? 26.211 0.675 23.911 1.00 40.63 148 GLN B CA 1
ATOM 3015 C C . GLN B 1 148 ? 26.699 1.082 25.294 1.00 41.98 148 GLN B C 1
ATOM 3016 O O . GLN B 1 148 ? 26.719 2.274 25.625 1.00 38.48 148 GLN B O 1
ATOM 3022 N N . HIS B 1 149 ? 27.111 0.110 26.113 1.00 39.95 149 HIS B N 1
ATOM 3023 C CA . HIS B 1 149 ? 27.649 0.439 27.430 1.00 37.73 149 HIS B CA 1
ATOM 3024 C C . HIS B 1 149 ? 28.895 1.310 27.318 1.00 40.53 149 HIS B C 1
ATOM 3025 O O . HIS B 1 149 ? 29.082 2.242 28.112 1.00 42.05 149 HIS B O 1
ATOM 3032 N N . VAL B 1 150 ? 29.761 1.023 26.341 1.00 37.42 150 VAL B N 1
ATOM 3033 C CA . VAL B 1 150 ? 30.983 1.809 26.180 1.00 35.13 150 VAL B CA 1
ATOM 3034 C C . VAL B 1 150 ? 30.648 3.252 25.821 1.00 45.31 150 VAL B C 1
ATOM 3035 O O . VAL B 1 150 ? 31.243 4.196 26.356 1.00 46.55 150 VAL B O 1
ATOM 3039 N N . THR B 1 151 ? 29.700 3.450 24.906 1.00 39.93 151 THR B N 1
ATOM 3040 C CA . THR B 1 151 ? 29.344 4.807 24.517 1.00 41.38 151 THR B CA 1
ATOM 3041 C C . THR B 1 151 ? 28.545 5.522 25.598 1.00 43.70 151 THR B C 1
ATOM 3042 O O . THR B 1 151 ? 28.475 6.753 25.582 1.00 44.85 151 THR B O 1
ATOM 3046 N N . GLN B 1 152 ? 27.961 4.788 26.550 1.00 41.92 152 GLN B N 1
ATOM 3047 C CA . GLN B 1 152 ? 27.316 5.456 27.674 1.00 45.19 152 GLN B CA 1
ATOM 3048 C C . GLN B 1 152 ? 28.331 5.976 28.681 1.00 47.02 152 GLN B C 1
ATOM 3049 O O . GLN B 1 152 ? 28.094 7.010 29.313 1.00 46.90 152 GLN B O 1
ATOM 3055 N N . HIS B 1 153 ? 29.459 5.288 28.845 1.00 46.06 153 HIS B N 1
ATOM 3056 C CA . HIS B 1 153 ? 30.459 5.753 29.797 1.00 47.10 153 HIS B CA 1
ATOM 3057 C C . HIS B 1 153 ? 31.390 6.793 29.188 1.00 49.63 153 HIS B C 1
ATOM 3058 O O . HIS B 1 153 ? 31.790 7.740 29.874 1.00 51.14 153 HIS B O 1
ATOM 3065 N N . TRP B 1 154 ? 31.742 6.638 27.911 1.00 45.95 154 TRP B N 1
ATOM 3066 C CA . TRP B 1 154 ? 32.598 7.600 27.225 1.00 46.70 154 TRP B CA 1
ATOM 3067 C C . TRP B 1 154 ? 31.754 8.433 26.271 1.00 50.64 154 TRP B C 1
ATOM 3068 O O . TRP B 1 154 ? 31.369 7.947 25.196 1.00 45.06 154 TRP B O 1
ATOM 3079 N N . PRO B 1 155 ? 31.444 9.688 26.611 1.00 51.23 155 PRO B N 1
ATOM 3080 C CA . PRO B 1 155 ? 30.602 10.513 25.729 1.00 49.79 155 PRO B CA 1
ATOM 3081 C C . PRO B 1 155 ? 31.252 10.872 24.406 1.00 48.87 155 PRO B C 1
ATOM 3082 O O . PRO B 1 155 ? 30.541 11.317 23.495 1.00 52.48 155 PRO B O 1
ATOM 3086 N N . GLN B 1 156 ? 32.564 10.693 24.262 1.00 45.26 156 GLN B N 1
ATOM 3087 C CA . GLN B 1 156 ? 33.236 11.025 23.014 1.00 48.84 156 GLN B CA 1
ATOM 3088 C C . GLN B 1 156 ? 32.998 9.997 21.917 1.00 44.43 156 GLN B C 1
ATOM 3089 O O . GLN B 1 156 ? 33.335 10.267 20.759 1.00 42.21 156 GLN B O 1
ATOM 3095 N N . LEU B 1 157 ? 32.401 8.855 22.240 1.00 46.39 157 LEU B N 1
ATOM 3096 C CA . LEU B 1 157 ? 32.272 7.743 21.312 1.00 43.92 157 LEU B CA 1
ATOM 3097 C C . LEU B 1 157 ? 30.811 7.516 20.947 1.00 39.76 157 LEU B C 1
ATOM 3098 O O . LEU B 1 157 ? 29.908 7.725 21.761 1.00 41.60 157 LEU B O 1
ATOM 3103 N N . ALA B 1 158 ? 30.595 7.076 19.710 1.00 42.71 158 ALA B N 1
ATOM 3104 C CA . ALA B 1 158 ? 29.263 6.846 19.177 1.00 40.18 158 ALA B CA 1
ATOM 3105 C C . ALA B 1 158 ? 29.203 5.486 18.496 1.00 38.73 158 ALA B C 1
ATOM 3106 O O . ALA B 1 158 ? 30.223 4.915 18.104 1.00 36.52 158 ALA B O 1
ATOM 3108 N N . LEU B 1 159 ? 27.982 4.979 18.354 1.00 39.37 159 LEU B N 1
ATOM 3109 C CA . LEU B 1 159 ? 27.727 3.677 17.749 1.00 41.08 159 LEU B CA 1
ATOM 3110 C C . LEU B 1 159 ? 27.635 3.792 16.234 1.00 41.53 159 LEU B C 1
ATOM 3111 O O . LEU B 1 159 ? 27.108 4.773 15.705 1.00 43.37 159 LEU B O 1
ATOM 3116 N N . GLN B 1 160 ? 28.141 2.770 15.538 1.00 37.78 160 GLN B N 1
ATOM 3117 C CA . GLN B 1 160 ? 28.010 2.656 14.081 1.00 39.38 160 GLN B CA 1
ATOM 3118 C C . GLN B 1 160 ? 27.796 1.179 13.756 1.00 36.16 160 GLN B C 1
ATOM 3119 O O . GLN B 1 160 ? 28.758 0.435 13.544 1.00 36.94 160 GLN B O 1
ATOM 3125 N N . LEU B 1 161 ? 26.532 0.771 13.694 1.00 35.39 161 LEU B N 1
ATOM 3126 C CA . LEU B 1 161 ? 26.210 -0.590 13.301 1.00 40.20 161 LEU B CA 1
ATOM 3127 C C . LEU B 1 161 ? 26.536 -0.806 11.826 1.00 37.63 161 LEU B C 1
ATOM 3128 O O . LEU B 1 161 ? 26.511 0.127 11.017 1.00 37.59 161 LEU B O 1
ATOM 3133 N N . GLY B 1 162 ? 26.876 -2.048 11.485 1.00 39.59 162 GLY B N 1
ATOM 3134 C CA . GLY B 1 162 ? 27.151 -2.409 10.111 1.00 41.11 162 GLY B CA 1
ATOM 3135 C C . GLY B 1 162 ? 26.915 -3.887 9.888 1.00 39.76 162 GLY B C 1
ATOM 3136 O O . GLY B 1 162 ? 26.528 -4.621 10.800 1.00 38.13 162 GLY B O 1
ATOM 3137 N N . LYS B 1 163 ? 27.205 -4.329 8.666 1.00 35.60 163 LYS B N 1
ATOM 3138 C CA . LYS B 1 163 ? 27.034 -5.731 8.302 1.00 38.89 163 LYS B CA 1
ATOM 3139 C C . LYS B 1 163 ? 28.060 -6.570 9.054 1.00 35.66 163 LYS B C 1
ATOM 3140 O O . LYS B 1 163 ? 29.268 -6.430 8.832 1.00 33.25 163 LYS B O 1
ATOM 3146 N N . CYS B 1 164 ? 27.575 -7.420 9.963 1.00 34.70 164 CYS B N 1
ATOM 3147 C CA . CYS B 1 164 ? 28.407 -8.334 10.750 1.00 38.43 164 CYS B CA 1
ATOM 3148 C C . CYS B 1 164 ? 29.451 -7.602 11.589 1.00 36.75 164 CYS B C 1
ATOM 3149 O O . CYS B 1 164 ? 30.491 -8.169 11.932 1.00 36.88 164 CYS B O 1
ATOM 3152 N N . VAL B 1 165 ? 29.187 -6.348 11.943 1.00 35.83 165 VAL B N 1
ATOM 3153 C CA . VAL B 1 165 ? 30.132 -5.579 12.743 1.00 37.75 165 VAL B CA 1
ATOM 3154 C C . VAL B 1 165 ? 29.362 -4.535 13.540 1.00 38.81 165 VAL B C 1
ATOM 3155 O O . VAL B 1 165 ? 28.366 -3.979 13.069 1.00 39.16 165 VAL B O 1
ATOM 3159 N N . VAL B 1 166 ? 29.815 -4.291 14.765 1.00 39.30 166 VAL B N 1
ATOM 3160 C CA . VAL B 1 166 ? 29.340 -3.182 15.582 1.00 36.53 166 VAL B CA 1
ATOM 3161 C C . VAL B 1 166 ? 30.556 -2.326 15.881 1.00 38.80 166 VAL B C 1
ATOM 3162 O O . VAL B 1 166 ? 31.496 -2.786 16.541 1.00 34.53 166 VAL B O 1
ATOM 3166 N N . GLU B 1 167 ? 30.535 -1.083 15.424 1.00 37.17 167 GLU B N 1
ATOM 3167 C CA . GLU B 1 167 ? 31.727 -0.253 15.434 1.00 38.05 167 GLU B CA 1
ATOM 3168 C C . GLU B 1 167 ? 31.549 0.910 16.399 1.00 35.48 167 GLU B C 1
ATOM 3169 O O . GLU B 1 167 ? 30.443 1.428 16.573 1.00 42.23 167 GLU B O 1
ATOM 3175 N N . ILE B 1 168 ? 32.636 1.270 17.070 1.00 39.12 168 ILE B N 1
ATOM 3176 C CA . ILE B 1 168 ? 32.670 2.380 18.013 1.00 33.24 168 ILE B CA 1
ATOM 3177 C C . ILE B 1 168 ? 33.555 3.451 17.398 1.00 31.61 168 ILE B C 1
ATOM 3178 O O . ILE B 1 168 ? 34.727 3.196 17.104 1.00 36.24 168 ILE B O 1
ATOM 3183 N N . LYS B 1 169 ? 32.988 4.624 17.158 1.00 36.71 169 LYS B N 1
ATOM 3184 C CA . LYS B 1 169 ? 33.636 5.686 16.406 1.00 38.15 169 LYS B CA 1
ATOM 3185 C C . LYS B 1 169 ? 33.573 6.986 17.190 1.00 35.29 169 LYS B C 1
ATOM 3186 O O . LYS B 1 169 ? 32.770 7.122 18.120 1.00 37.94 169 LYS B O 1
ATOM 3192 N N . PRO B 1 170 ? 34.403 7.967 16.837 1.00 38.33 170 PRO B N 1
ATOM 3193 C CA . PRO B 1 170 ? 34.280 9.281 17.479 1.00 39.90 170 PRO B CA 1
ATOM 3194 C C . PRO B 1 170 ? 32.911 9.881 17.205 1.00 41.34 170 PRO B C 1
ATOM 3195 O O . PRO B 1 170 ? 32.368 9.763 16.103 1.00 39.22 170 PRO B O 1
ATOM 3199 N N . LYS B 1 171 ? 32.339 10.500 18.235 1.00 37.25 171 LYS B N 1
ATOM 3200 C CA . LYS B 1 171 ? 31.036 11.130 18.085 1.00 39.36 171 LYS B CA 1
ATOM 3201 C C . LYS B 1 171 ? 31.129 12.294 17.105 1.00 40.39 171 LYS B C 1
ATOM 3202 O O . LYS B 1 171 ? 32.091 13.067 17.124 1.00 39.13 171 LYS B O 1
ATOM 3208 N N . GLY B 1 172 ? 30.137 12.397 16.220 1.00 41.43 172 GLY B N 1
ATOM 3209 C CA . GLY B 1 172 ? 30.139 13.416 15.191 1.00 41.43 172 GLY B CA 1
ATOM 3210 C C . GLY B 1 172 ? 30.780 13.004 13.882 1.00 42.39 172 GLY B C 1
ATOM 3211 O O . GLY B 1 172 ? 30.737 13.780 12.917 1.00 43.88 172 GLY B O 1
ATOM 3212 N N . THR B 1 173 ? 31.378 11.820 13.821 1.00 40.71 173 THR B N 1
ATOM 3213 C CA . THR B 1 173 ? 32.002 11.307 12.609 1.00 43.96 173 THR B CA 1
ATOM 3214 C C . THR B 1 173 ? 30.990 10.516 11.789 1.00 40.19 173 THR B C 1
ATOM 3215 O O . THR B 1 173 ? 30.341 9.605 12.313 1.00 39.06 173 THR B O 1
ATOM 3219 N N . ASN B 1 174 ? 30.852 10.866 10.510 1.00 36.19 174 ASN B N 1
ATOM 3220 C CA . ASN B 1 174 ? 30.002 10.086 9.615 1.00 34.62 174 ASN B CA 1
ATOM 3221 C C . ASN B 1 174 ? 30.359 10.405 8.169 1.00 34.09 174 ASN B C 1
ATOM 3222 O O . ASN B 1 174 ? 30.981 11.427 7.870 1.00 36.53 174 ASN B O 1
ATOM 3227 N N . LYS B 1 175 ? 29.970 9.494 7.275 1.00 35.66 175 LYS B N 1
ATOM 3228 C CA . LYS B 1 175 ? 30.351 9.610 5.872 1.00 35.59 175 LYS B CA 1
ATOM 3229 C C . LYS B 1 175 ? 29.688 10.793 5.180 1.00 33.91 175 LYS B C 1
ATOM 3230 O O . LYS B 1 175 ? 30.221 11.285 4.180 1.00 32.71 175 LYS B O 1
ATOM 3236 N N . GLY B 1 176 ? 28.558 11.276 5.699 1.00 32.19 176 GLY B N 1
ATOM 3237 C CA . GLY B 1 176 ? 27.966 12.481 5.148 1.00 35.12 176 GLY B CA 1
ATOM 3238 C C . GLY B 1 176 ? 28.826 13.707 5.387 1.00 37.72 176 GLY B C 1
ATOM 3239 O O . GLY B 1 176 ? 28.939 14.575 4.516 1.00 38.44 176 GLY B O 1
ATOM 3240 N N . GLU B 1 177 ? 29.443 13.797 6.570 1.00 34.94 177 GLU B N 1
ATOM 3241 C CA . GLU B 1 177 ? 30.349 14.907 6.852 1.00 37.66 177 GLU B CA 1
ATOM 3242 C C . GLU B 1 177 ? 31.602 14.823 5.989 1.00 37.85 177 GLU B C 1
ATOM 3243 O O . GLU B 1 177 ? 32.128 15.851 5.546 1.00 37.56 177 GLU B O 1
ATOM 3249 N N . ALA B 1 178 ? 32.083 13.606 5.728 1.00 39.34 178 ALA B N 1
ATOM 3250 C CA . ALA B 1 178 ? 33.268 13.434 4.894 1.00 37.75 178 ALA B CA 1
ATOM 3251 C C . ALA B 1 178 ? 33.009 13.916 3.474 1.00 33.56 178 ALA B C 1
ATOM 3252 O O . ALA B 1 178 ? 33.824 14.644 2.894 1.00 36.73 178 ALA B O 1
ATOM 3254 N N . ILE B 1 179 ? 31.874 13.518 2.894 1.00 38.40 179 ILE B N 1
ATOM 3255 C CA . ILE B 1 179 ? 31.519 13.986 1.558 1.00 36.17 179 ILE B CA 1
ATOM 3256 C C . ILE B 1 179 ? 31.341 15.501 1.554 1.00 37.19 179 ILE B C 1
ATOM 3257 O O . ILE B 1 179 ? 31.784 16.191 0.627 1.00 37.04 179 ILE B O 1
ATOM 3262 N N . ALA B 1 180 ? 30.721 16.046 2.603 1.00 34.39 180 ALA B N 1
ATOM 3263 C CA . ALA B 1 180 ? 30.576 17.495 2.702 1.00 36.45 180 ALA B CA 1
ATOM 3264 C C . ALA B 1 180 ? 31.933 18.188 2.711 1.00 40.57 180 ALA B C 1
ATOM 3265 O O . ALA B 1 180 ? 32.113 19.225 2.063 1.00 40.68 180 ALA B O 1
ATOM 3267 N N . ALA B 1 181 ? 32.903 17.621 3.434 1.00 37.40 181 ALA B N 1
ATOM 3268 C CA . ALA B 1 181 ? 34.228 18.231 3.520 1.00 40.06 181 ALA B CA 1
ATOM 3269 C C . ALA B 1 181 ? 34.925 18.247 2.165 1.00 40.26 181 ALA B C 1
ATOM 3270 O O . ALA B 1 181 ? 35.596 19.225 1.816 1.00 40.29 181 ALA B O 1
ATOM 3272 N N . PHE B 1 182 ? 34.777 17.176 1.382 1.00 37.83 182 PHE B N 1
ATOM 3273 C CA . PHE B 1 182 ? 35.386 17.157 0.055 1.00 40.54 182 PHE B CA 1
ATOM 3274 C C . PHE B 1 182 ? 34.724 18.175 -0.866 1.00 44.75 182 PHE B C 1
ATOM 3275 O O . PHE B 1 182 ? 35.410 18.890 -1.607 1.00 45.75 182 PHE B O 1
ATOM 3283 N N . MET B 1 183 ? 33.395 18.279 -0.805 1.00 37.82 183 MET B N 1
ATOM 3284 C CA . MET B 1 183 ? 32.650 19.106 -1.744 1.00 42.37 183 MET B CA 1
ATOM 3285 C C . MET B 1 183 ? 32.910 20.598 -1.562 1.00 44.52 183 MET B C 1
ATOM 3286 O O . MET B 1 183 ? 32.444 21.392 -2.386 1.00 49.31 183 MET B O 1
ATOM 3291 N N . GLN B 1 184 ? 33.629 20.997 -0.514 1.00 41.16 184 GLN B N 1
ATOM 3292 C CA . GLN B 1 184 ? 34.063 22.377 -0.346 1.00 45.11 184 GLN B CA 1
ATOM 3293 C C . GLN B 1 184 ? 35.486 22.610 -0.829 1.00 48.92 184 GLN B C 1
ATOM 3294 O O . GLN B 1 184 ? 35.960 23.750 -0.789 1.00 52.36 184 GLN B O 1
ATOM 3300 N N . GLU B 1 185 ? 36.167 21.568 -1.296 1.00 44.05 185 GLU B N 1
ATOM 3301 C CA . GLU B 1 185 ? 37.546 21.655 -1.745 1.00 43.96 185 GLU B CA 1
ATOM 3302 C C . GLU B 1 185 ? 37.641 21.335 -3.228 1.00 46.92 185 GLU B C 1
ATOM 3303 O O . GLU B 1 185 ? 36.821 20.591 -3.774 1.00 45.45 185 GLU B O 1
ATOM 3309 N N . ALA B 1 186 ? 38.652 21.906 -3.877 1.00 48.38 186 ALA B N 1
ATOM 3310 C CA . ALA B 1 186 ? 38.987 21.478 -5.221 1.00 51.01 186 ALA B CA 1
ATOM 3311 C C . ALA B 1 186 ? 39.551 20.058 -5.180 1.00 52.75 186 ALA B C 1
ATOM 3312 O O . ALA B 1 186 ? 40.244 19.684 -4.228 1.00 56.24 186 ALA B O 1
ATOM 3314 N N . PRO B 1 187 ? 39.276 19.241 -6.209 1.00 49.87 187 PRO B N 1
ATOM 3315 C CA . PRO B 1 187 ? 38.487 19.549 -7.406 1.00 46.90 187 PRO B CA 1
ATOM 3316 C C . PRO B 1 187 ? 37.010 19.171 -7.288 1.00 45.53 187 PRO B C 1
ATOM 3317 O O . PRO B 1 187 ? 36.288 19.237 -8.282 1.00 44.41 187 PRO B O 1
ATOM 3321 N N . PHE B 1 188 ? 36.575 18.757 -6.095 1.00 44.66 188 PHE B N 1
ATOM 3322 C CA . PHE B 1 188 ? 35.204 18.284 -5.939 1.00 46.47 188 PHE B CA 1
ATOM 3323 C C . PHE B 1 188 ? 34.202 19.428 -6.000 1.00 49.24 188 PHE B C 1
ATOM 3324 O O . PHE B 1 188 ? 33.100 19.262 -6.535 1.00 42.76 188 PHE B O 1
ATOM 3332 N N . ALA B 1 189 ? 34.568 20.592 -5.468 1.00 43.23 189 ALA B N 1
ATOM 3333 C CA . ALA B 1 189 ? 33.652 21.722 -5.444 1.00 46.57 189 ALA B CA 1
ATOM 3334 C C . ALA B 1 189 ? 33.237 22.108 -6.858 1.00 47.33 189 ALA B C 1
ATOM 3335 O O . ALA B 1 189 ? 34.056 22.131 -7.781 1.00 47.46 189 ALA B O 1
ATOM 3337 N N . GLY B 1 190 ? 31.947 22.400 -7.025 1.00 44.21 190 GLY B N 1
ATOM 3338 C CA . GLY B 1 190 ? 31.398 22.769 -8.311 1.00 45.77 190 GLY B CA 1
ATOM 3339 C C . GLY B 1 190 ? 30.867 21.620 -9.142 1.00 45.42 190 GLY B C 1
ATOM 3340 O O . GLY B 1 190 ? 30.241 21.869 -10.181 1.00 44.41 190 GLY B O 1
ATOM 3341 N N . ARG B 1 191 ? 31.075 20.378 -8.715 1.00 45.98 191 ARG B N 1
ATOM 3342 C CA . ARG B 1 191 ? 30.583 19.208 -9.427 1.00 41.83 191 ARG B CA 1
ATOM 3343 C C . ARG B 1 191 ? 29.386 18.615 -8.695 1.00 39.78 191 ARG B C 1
ATOM 3344 O O . ARG B 1 191 ? 29.116 18.930 -7.532 1.00 42.34 191 ARG B O 1
ATOM 3352 N N . ILE B 1 192 ? 28.668 17.747 -9.399 1.00 39.89 192 ILE B N 1
ATOM 3353 C CA . ILE B 1 192 ? 27.480 17.090 -8.868 1.00 41.46 192 ILE B CA 1
ATOM 3354 C C . ILE B 1 192 ? 27.928 15.797 -8.185 1.00 37.21 192 ILE B C 1
ATOM 3355 O O . ILE B 1 192 ? 28.534 14.944 -8.850 1.00 37.60 192 ILE B O 1
ATOM 3360 N N . PRO B 1 193 ? 27.657 15.613 -6.895 1.00 42.43 193 PRO B N 1
ATOM 3361 C CA . PRO B 1 193 ? 28.179 14.429 -6.198 1.00 35.10 193 PRO B CA 1
ATOM 3362 C C . PRO B 1 193 ? 27.435 13.149 -6.560 1.00 35.36 193 PRO B C 1
ATOM 3363 O O . PRO B 1 193 ? 26.209 13.124 -6.677 1.00 34.13 193 PRO B O 1
ATOM 3367 N N . VAL B 1 194 ? 28.201 12.073 -6.716 1.00 36.24 194 VAL B N 1
ATOM 3368 C CA . VAL B 1 194 ? 27.673 10.728 -6.904 1.00 33.07 194 VAL B CA 1
ATOM 3369 C C . VAL B 1 194 ? 28.295 9.846 -5.834 1.00 28.54 194 VAL B C 1
ATOM 3370 O O . VAL B 1 194 ? 29.518 9.852 -5.654 1.00 33.92 194 VAL B O 1
ATOM 3374 N N . PHE B 1 195 ? 27.455 9.121 -5.098 1.00 32.57 195 PHE B N 1
ATOM 3375 C CA . PHE B 1 195 ? 27.922 8.284 -4.001 1.00 30.61 195 PHE B CA 1
ATOM 3376 C C . PHE B 1 195 ? 27.274 6.911 -4.081 1.00 30.31 195 PHE B C 1
ATOM 3377 O O . PHE B 1 195 ? 26.045 6.804 -4.134 1.00 30.27 195 PHE B O 1
ATOM 3385 N N . VAL B 1 196 ? 28.103 5.869 -4.071 1.00 30.00 196 VAL B N 1
ATOM 3386 C CA . VAL B 1 196 ? 27.662 4.480 -4.128 1.00 29.83 196 VAL B CA 1
ATOM 3387 C C . VAL B 1 196 ? 28.123 3.786 -2.852 1.00 32.48 196 VAL B C 1
ATOM 3388 O O . VAL B 1 196 ? 29.310 3.839 -2.511 1.00 29.99 196 VAL B O 1
ATOM 3392 N N . GLY B 1 197 ? 27.191 3.136 -2.154 1.00 30.12 197 GLY B N 1
ATOM 3393 C CA . GLY B 1 197 ? 27.484 2.464 -0.904 1.00 30.19 197 GLY B CA 1
ATOM 3394 C C . GLY B 1 197 ? 26.521 1.319 -0.668 1.00 34.91 197 GLY B C 1
ATOM 3395 O O . GLY B 1 197 ? 25.598 1.091 -1.451 1.00 34.70 197 GLY B O 1
ATOM 3396 N N . ASP B 1 198 ? 26.740 0.587 0.432 1.00 30.88 198 ASP B N 1
ATOM 3397 C CA . ASP B 1 198 ? 25.954 -0.619 0.681 1.00 32.02 198 ASP B CA 1
ATOM 3398 C C . ASP B 1 198 ? 25.502 -0.823 2.121 1.00 35.47 198 ASP B C 1
ATOM 3399 O O . ASP B 1 198 ? 24.730 -1.757 2.359 1.00 37.76 198 ASP B O 1
ATOM 3404 N N . ASP B 1 199 ? 25.951 -0.025 3.087 1.00 33.49 199 ASP B N 1
ATOM 3405 C CA . ASP B 1 199 ? 25.728 -0.339 4.492 1.00 33.74 199 ASP B CA 1
ATOM 3406 C C . ASP B 1 199 ? 25.085 0.850 5.201 1.00 34.48 199 ASP B C 1
ATOM 3407 O O . ASP B 1 199 ? 24.812 1.893 4.602 1.00 33.88 199 ASP B O 1
ATOM 3412 N N . LEU B 1 200 ? 24.845 0.674 6.502 1.00 33.82 200 LEU B N 1
ATOM 3413 C CA . LEU B 1 200 ? 24.176 1.701 7.293 1.00 34.00 200 LEU B CA 1
ATOM 3414 C C . LEU B 1 200 ? 25.007 2.975 7.372 1.00 34.11 200 LEU B C 1
ATOM 3415 O O . LEU B 1 200 ? 24.459 4.085 7.376 1.00 35.36 200 LEU B O 1
ATOM 3420 N N . THR B 1 201 ? 26.333 2.838 7.439 1.00 33.90 201 THR B N 1
ATOM 3421 C CA . THR B 1 201 ? 27.187 4.019 7.492 1.00 32.19 201 THR B CA 1
ATOM 3422 C C . THR B 1 201 ? 27.057 4.851 6.223 1.00 31.04 201 THR B C 1
ATOM 3423 O O . THR B 1 201 ? 27.244 6.072 6.256 1.00 33.00 201 THR B O 1
ATOM 3427 N N . ASP B 1 202 ? 26.721 4.214 5.103 1.00 31.49 202 ASP B N 1
ATOM 3428 C CA . ASP B 1 202 ? 26.583 4.924 3.840 1.00 30.72 202 ASP B CA 1
ATOM 3429 C C . ASP B 1 202 ? 25.269 5.687 3.736 1.00 34.81 202 ASP B C 1
ATOM 3430 O O . ASP B 1 202 ? 25.167 6.607 2.915 1.00 36.59 202 ASP B O 1
ATOM 3435 N N . GLU B 1 203 ? 24.275 5.343 4.562 1.00 31.60 203 GLU B N 1
ATOM 3436 C CA . GLU B 1 203 ? 23.004 6.060 4.531 1.00 35.66 203 GLU B CA 1
ATOM 3437 C C . GLU B 1 203 ? 23.175 7.537 4.870 1.00 34.78 203 GLU B C 1
ATOM 3438 O O . GLU B 1 203 ? 22.445 8.379 4.337 1.00 36.06 203 GLU B O 1
ATOM 3444 N N . ALA B 1 204 ? 24.121 7.873 5.752 1.00 36.05 204 ALA B N 1
ATOM 3445 C CA . ALA B 1 204 ? 24.400 9.281 6.027 1.00 32.45 204 ALA B CA 1
ATOM 3446 C C . ALA B 1 204 ? 24.885 9.994 4.773 1.00 36.33 204 ALA B C 1
ATOM 3447 O O . ALA B 1 204 ? 24.519 11.149 4.521 1.00 36.22 204 ALA B O 1
ATOM 3449 N N . GLY B 1 205 ? 25.707 9.319 3.968 1.00 37.34 205 GLY B N 1
ATOM 3450 C CA . GLY B 1 205 ? 26.146 9.914 2.719 1.00 32.17 205 GLY B CA 1
ATOM 3451 C C . GLY B 1 205 ? 25.027 10.025 1.699 1.00 34.14 205 GLY B C 1
ATOM 3452 O O . GLY B 1 205 ? 24.913 11.040 1.007 1.00 36.28 205 GLY B O 1
ATOM 3453 N N . PHE B 1 206 ? 24.174 8.996 1.604 1.00 34.64 206 PHE B N 1
ATOM 3454 C CA . PHE B 1 206 ? 23.058 9.056 0.658 1.00 35.19 206 PHE B CA 1
ATOM 3455 C C . PHE B 1 206 ? 22.175 10.270 0.921 1.00 40.41 206 PHE B C 1
ATOM 3456 O O . PHE B 1 206 ? 21.769 10.965 -0.017 1.00 39.21 206 PHE B O 1
ATOM 3464 N N . GLY B 1 207 ? 21.889 10.554 2.195 1.00 35.50 207 GLY B N 1
ATOM 3465 C CA . GLY B 1 207 ? 21.033 11.683 2.523 1.00 36.08 207 GLY B CA 1
ATOM 3466 C C . GLY B 1 207 ? 21.646 13.007 2.116 1.00 37.32 207 GLY B C 1
ATOM 3467 O O . GLY B 1 207 ? 20.967 13.880 1.570 1.00 38.62 207 GLY B O 1
ATOM 3468 N N . VAL B 1 208 ? 22.941 13.173 2.379 1.00 35.63 208 VAL B N 1
ATOM 3469 C CA . VAL B 1 208 ? 23.629 14.404 2.012 1.00 34.95 208 VAL B CA 1
ATOM 3470 C C . VAL B 1 208 ? 23.705 14.545 0.496 1.00 39.09 208 VAL B C 1
ATOM 3471 O O . VAL B 1 208 ? 23.502 15.636 -0.052 1.00 38.09 208 VAL B O 1
ATOM 3475 N N . VAL B 1 209 ? 23.958 13.443 -0.206 1.00 36.24 209 VAL B N 1
ATOM 3476 C CA . VAL B 1 209 ? 24.032 13.492 -1.663 1.00 37.50 209 VAL B CA 1
ATOM 3477 C C . VAL B 1 209 ? 22.657 13.754 -2.270 1.00 35.08 209 VAL B C 1
ATOM 3478 O O . VAL B 1 209 ? 22.526 14.524 -3.229 1.00 39.41 209 VAL B O 1
ATOM 3482 N N . ASN B 1 210 ? 21.613 13.130 -1.716 1.00 35.83 210 ASN B N 1
ATOM 3483 C CA . ASN B 1 210 ? 20.254 13.378 -2.191 1.00 35.51 210 ASN B CA 1
ATOM 3484 C C . ASN B 1 210 ? 19.866 14.841 -2.038 1.00 39.93 210 ASN B C 1
ATOM 3485 O O . ASN B 1 210 ? 19.291 15.441 -2.955 1.00 41.54 210 ASN B O 1
ATOM 3490 N N . HIS B 1 211 ? 20.170 15.434 -0.884 1.00 36.67 211 HIS B N 1
ATOM 3491 C CA . HIS B 1 211 ? 19.815 16.830 -0.673 1.00 35.46 211 HIS B CA 1
ATOM 3492 C C . HIS B 1 211 ? 20.559 17.750 -1.633 1.00 38.45 211 HIS B C 1
ATOM 3493 O O . HIS B 1 211 ? 20.030 18.798 -2.026 1.00 39.56 211 HIS B O 1
ATOM 3500 N N . ALA B 1 212 ? 21.769 17.369 -2.037 1.00 34.89 212 ALA B N 1
ATOM 3501 C CA . ALA B 1 212 ? 22.580 18.173 -2.943 1.00 37.26 212 ALA B CA 1
ATOM 3502 C C . ALA B 1 212 ? 22.123 18.092 -4.392 1.00 38.81 212 ALA B C 1
ATOM 3503 O O . ALA B 1 212 ? 22.687 18.793 -5.239 1.00 40.30 212 ALA B O 1
ATOM 3505 N N . GLY B 1 213 ? 21.112 17.282 -4.693 1.00 35.33 213 GLY B N 1
ATOM 3506 C CA . GLY B 1 213 ? 20.723 17.050 -6.069 1.00 42.59 213 GLY B CA 1
ATOM 3507 C C . GLY B 1 213 ? 21.611 16.084 -6.818 1.00 42.78 213 GLY B C 1
ATOM 3508 O O . GLY B 1 213 ? 21.651 16.121 -8.052 1.00 37.69 213 GLY B O 1
ATOM 3509 N N . GLY B 1 214 ? 22.329 15.217 -6.110 1.00 39.14 214 GLY B N 1
ATOM 3510 C CA . GLY B 1 214 ? 23.229 14.267 -6.718 1.00 34.24 214 GLY B CA 1
ATOM 3511 C C . GLY B 1 214 ? 22.604 12.902 -6.923 1.00 35.94 214 GLY B C 1
ATOM 3512 O O . GLY B 1 214 ? 21.382 12.723 -6.861 1.00 32.70 214 GLY B O 1
ATOM 3513 N N . ILE B 1 215 ? 23.467 11.916 -7.153 1.00 31.70 215 ILE B N 1
ATOM 3514 C CA . ILE B 1 215 ? 23.056 10.557 -7.482 1.00 34.48 215 ILE B CA 1
ATOM 3515 C C . ILE B 1 215 ? 23.554 9.639 -6.374 1.00 32.14 215 ILE B C 1
ATOM 3516 O O . ILE B 1 215 ? 24.765 9.445 -6.221 1.00 31.90 215 ILE B O 1
ATOM 3521 N N . SER B 1 216 ? 22.624 9.067 -5.614 1.00 32.91 216 SER B N 1
ATOM 3522 C CA . SER B 1 216 ? 22.928 8.113 -4.554 1.00 31.89 216 SER B CA 1
ATOM 3523 C C . SER B 1 216 ? 22.535 6.724 -5.029 1.00 33.28 216 SER B C 1
ATOM 3524 O O . SER B 1 216 ? 21.437 6.541 -5.567 1.00 32.29 216 SER B O 1
ATOM 3527 N N . VAL B 1 217 ? 23.431 5.754 -4.844 1.00 30.54 217 VAL B N 1
ATOM 3528 C CA . VAL B 1 217 ? 23.234 4.400 -5.347 1.00 27.96 217 VAL B CA 1
ATOM 3529 C C . VAL B 1 217 ? 23.487 3.418 -4.209 1.00 31.43 217 VAL B C 1
ATOM 3530 O O . VAL B 1 217 ? 24.587 3.389 -3.647 1.00 31.23 217 VAL B O 1
ATOM 3534 N N . LYS B 1 218 ? 22.473 2.625 -3.875 1.00 32.50 218 LYS B N 1
ATOM 3535 C CA . LYS B 1 218 ? 22.583 1.548 -2.899 1.00 32.58 218 LYS B CA 1
ATOM 3536 C C . LYS B 1 218 ? 22.926 0.239 -3.599 1.00 34.56 218 LYS B C 1
ATOM 3537 O O . LYS B 1 218 ? 22.330 -0.103 -4.625 1.00 35.38 218 LYS B O 1
ATOM 3543 N N . VAL B 1 219 ? 23.877 -0.501 -3.029 1.00 34.16 219 VAL B N 1
ATOM 3544 C CA . VAL B 1 219 ? 24.282 -1.801 -3.552 1.00 35.88 219 VAL B CA 1
ATOM 3545 C C . VAL B 1 219 ? 23.679 -2.886 -2.670 1.00 41.38 219 VAL B C 1
ATOM 3546 O O . VAL B 1 219 ? 23.796 -2.833 -1.440 1.00 34.72 219 VAL B O 1
ATOM 3550 N N . GLY B 1 220 ? 23.032 -3.866 -3.292 1.00 36.86 220 GLY B N 1
ATOM 3551 C CA . GLY B 1 220 ? 22.485 -4.985 -2.550 1.00 38.15 220 GLY B CA 1
ATOM 3552 C C . GLY B 1 220 ? 21.116 -4.693 -1.965 1.00 42.83 220 GLY B C 1
ATOM 3553 O O . GLY B 1 220 ? 20.485 -3.670 -2.239 1.00 42.43 220 GLY B O 1
ATOM 3554 N N . VAL B 1 221 ? 20.664 -5.613 -1.112 1.00 38.12 221 VAL B N 1
ATOM 3555 C CA . VAL B 1 221 ? 19.306 -5.539 -0.582 1.00 40.90 221 VAL B CA 1
ATOM 3556 C C . VAL B 1 221 ? 19.282 -4.800 0.748 1.00 45.14 221 VAL B C 1
ATOM 3557 O O . VAL B 1 221 ? 20.328 -4.529 1.350 1.00 42.97 221 VAL B O 1
ATOM 3561 N N . GLY B 1 222 ? 18.081 -4.453 1.197 1.00 46.72 222 GLY B N 1
ATOM 3562 C CA . GLY B 1 222 ? 17.905 -3.742 2.445 1.00 46.51 222 GLY B CA 1
ATOM 3563 C C . GLY B 1 222 ? 17.258 -2.393 2.227 1.00 46.82 222 GLY B C 1
ATOM 3564 O O . GLY B 1 222 ? 17.400 -1.799 1.155 1.00 45.77 222 GLY B O 1
ATOM 3565 N N . ALA B 1 223 ? 16.549 -1.897 3.238 1.00 50.66 223 ALA B N 1
ATOM 3566 C CA . ALA B 1 223 ? 15.962 -0.569 3.151 1.00 47.70 223 ALA B CA 1
ATOM 3567 C C . ALA B 1 223 ? 17.056 0.480 2.990 1.00 43.49 223 ALA B C 1
ATOM 3568 O O . ALA B 1 223 ? 18.167 0.338 3.508 1.00 47.45 223 ALA B O 1
ATOM 3570 N N . THR B 1 224 ? 16.734 1.537 2.248 1.00 42.48 224 THR B N 1
ATOM 3571 C CA . THR B 1 224 ? 17.702 2.583 1.953 1.00 41.49 224 THR B CA 1
ATOM 3572 C C . THR B 1 224 ? 16.968 3.859 1.574 1.00 42.59 224 THR B C 1
ATOM 3573 O O . THR B 1 224 ? 15.835 3.819 1.083 1.00 45.82 224 THR B O 1
ATOM 3577 N N . GLN B 1 225 ? 17.633 4.990 1.791 1.00 40.15 225 GLN B N 1
ATOM 3578 C CA . GLN B 1 225 ? 17.157 6.263 1.274 1.00 42.19 225 GLN B CA 1
ATOM 3579 C C . GLN B 1 225 ? 17.856 6.661 -0.016 1.00 38.62 225 GLN B C 1
ATOM 3580 O O . GLN B 1 225 ? 17.568 7.735 -0.555 1.00 37.89 225 GLN B O 1
ATOM 3586 N N . ALA B 1 226 ? 18.751 5.818 -0.531 1.00 37.44 226 ALA B N 1
ATOM 3587 C CA . ALA B 1 226 ? 19.337 6.059 -1.841 1.00 37.15 226 ALA B CA 1
ATOM 3588 C C . ALA B 1 226 ? 18.253 6.042 -2.912 1.00 38.56 226 ALA B C 1
ATOM 3589 O O . ALA B 1 226 ? 17.265 5.309 -2.815 1.00 41.62 226 ALA B O 1
ATOM 3591 N N . ALA B 1 227 ? 18.445 6.865 -3.944 1.00 35.01 227 ALA B N 1
ATOM 3592 C CA . ALA B 1 227 ? 17.458 6.956 -5.011 1.00 39.77 227 ALA B CA 1
ATOM 3593 C C . ALA B 1 227 ? 17.571 5.823 -6.022 1.00 38.58 227 ALA B C 1
ATOM 3594 O O . ALA B 1 227 ? 16.575 5.496 -6.677 1.00 45.97 227 ALA B O 1
ATOM 3596 N N . TRP B 1 228 ? 18.744 5.207 -6.152 1.00 35.48 228 TRP B N 1
ATOM 3597 C CA . TRP B 1 228 ? 18.969 4.177 -7.152 1.00 38.04 228 TRP B CA 1
ATOM 3598 C C . TRP B 1 228 ? 19.620 2.969 -6.498 1.00 39.44 228 TRP B C 1
ATOM 3599 O O . TRP B 1 228 ? 20.211 3.063 -5.420 1.00 35.60 228 TRP B O 1
ATOM 3610 N N . ARG B 1 229 ? 19.507 1.825 -7.166 1.00 35.97 229 ARG B N 1
ATOM 3611 C CA . ARG B 1 229 ? 19.994 0.578 -6.602 1.00 38.32 229 ARG B CA 1
ATOM 3612 C C . ARG B 1 229 ? 20.678 -0.271 -7.662 1.00 41.52 229 ARG B C 1
ATOM 3613 O O . ARG B 1 229 ? 20.180 -0.408 -8.784 1.00 39.09 229 ARG B O 1
ATOM 3621 N N . LEU B 1 230 ? 21.825 -0.832 -7.289 1.00 38.94 230 LEU B N 1
ATOM 3622 C CA . LEU B 1 230 ? 22.505 -1.868 -8.045 1.00 35.90 230 LEU B CA 1
ATOM 3623 C C . LEU B 1 230 ? 22.438 -3.166 -7.251 1.00 42.31 230 LEU B C 1
ATOM 3624 O O . LEU B 1 230 ? 22.448 -3.156 -6.018 1.00 42.64 230 LEU B O 1
ATOM 3629 N N . GLU B 1 231 ? 22.353 -4.289 -7.967 1.00 38.03 231 GLU B N 1
ATOM 3630 C CA . GLU B 1 231 ? 22.039 -5.554 -7.307 1.00 43.54 231 GLU B CA 1
ATOM 3631 C C . GLU B 1 231 ? 23.229 -6.106 -6.533 1.00 36.77 231 GLU B C 1
ATOM 3632 O O . GLU B 1 231 ? 23.053 -6.723 -5.476 1.00 43.83 231 GLU B O 1
ATOM 3638 N N . SER B 1 232 ? 24.443 -5.912 -7.039 1.00 37.90 232 SER B N 1
ATOM 3639 C CA . SER B 1 232 ? 25.601 -6.575 -6.456 1.00 38.88 232 SER B CA 1
ATOM 3640 C C . SER B 1 232 ? 26.868 -5.822 -6.831 1.00 39.21 232 SER B C 1
ATOM 3641 O O . SER B 1 232 ? 26.849 -4.882 -7.630 1.00 37.56 232 SER B O 1
ATOM 3644 N N . VAL B 1 233 ? 27.981 -6.261 -6.235 1.00 39.01 233 VAL B N 1
ATOM 3645 C CA . VAL B 1 233 ? 29.279 -5.662 -6.552 1.00 41.10 233 VAL B CA 1
ATOM 3646 C C . VAL B 1 233 ? 29.637 -5.837 -8.021 1.00 39.34 233 VAL B C 1
ATOM 3647 O O . VAL B 1 233 ? 30.118 -4.873 -8.634 1.00 37.80 233 VAL B O 1
ATOM 3651 N N . PRO B 1 234 ? 29.465 -7.012 -8.647 1.00 42.09 234 PRO B N 1
ATOM 3652 C CA . PRO B 1 234 ? 29.749 -7.102 -10.090 1.00 43.79 234 PRO B CA 1
ATOM 3653 C C . PRO B 1 234 ? 28.914 -6.156 -10.937 1.00 41.04 234 PRO B C 1
ATOM 3654 O O . PRO B 1 234 ? 29.346 -5.779 -12.034 1.00 42.64 234 PRO B O 1
ATOM 3658 N N . ASP B 1 235 ? 27.732 -5.754 -10.463 1.00 40.79 235 ASP B N 1
ATOM 3659 C CA . ASP B 1 235 ? 26.959 -4.744 -11.179 1.00 40.50 235 ASP B CA 1
ATOM 3660 C C . ASP B 1 235 ? 27.577 -3.361 -11.032 1.00 39.39 235 ASP B C 1
ATOM 3661 O O . ASP B 1 235 ? 27.488 -2.543 -11.955 1.00 40.32 235 ASP B O 1
ATOM 3666 N N . VAL B 1 236 ? 28.199 -3.077 -9.885 1.00 40.31 236 VAL B N 1
ATOM 3667 C CA . VAL B 1 236 ? 28.971 -1.843 -9.753 1.00 37.49 236 VAL B CA 1
ATOM 3668 C C . VAL B 1 236 ? 30.131 -1.850 -10.738 1.00 38.78 236 VAL B C 1
ATOM 3669 O O . VAL B 1 236 ? 30.400 -0.850 -11.413 1.00 36.68 236 VAL B O 1
ATOM 3673 N N . TRP B 1 237 ? 30.821 -2.990 -10.849 1.00 36.76 237 TRP B N 1
ATOM 3674 C CA . TRP B 1 237 ? 31.931 -3.112 -11.788 1.00 36.90 237 TRP B CA 1
ATOM 3675 C C . TRP B 1 237 ? 31.476 -2.838 -13.217 1.00 38.94 237 TRP B C 1
ATOM 3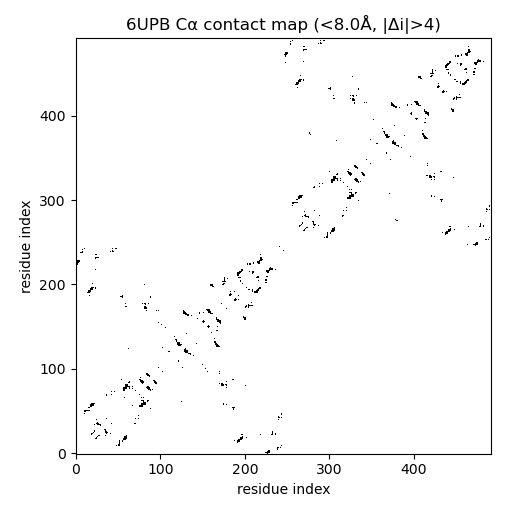676 O O . TRP B 1 237 ? 32.108 -2.063 -13.944 1.00 39.34 237 TRP B O 1
ATOM 3687 N N . ARG B 1 238 ? 30.366 -3.456 -13.633 1.00 36.89 238 ARG B N 1
ATOM 3688 C CA . ARG B 1 238 ? 29.857 -3.234 -14.984 1.00 41.98 238 ARG B CA 1
ATOM 3689 C C . ARG B 1 238 ? 29.441 -1.783 -15.184 1.00 41.42 238 ARG B C 1
ATOM 3690 O O . ARG B 1 238 ? 29.616 -1.220 -16.271 1.00 42.84 238 ARG B O 1
ATOM 3698 N N . TRP B 1 239 ? 28.880 -1.166 -14.145 1.00 42.94 239 TRP B N 1
ATOM 3699 C CA . TRP B 1 239 ? 28.516 0.244 -14.227 1.00 41.99 239 TRP B CA 1
ATOM 3700 C C . TRP B 1 239 ? 29.749 1.112 -14.454 1.00 42.68 239 TRP B C 1
ATOM 3701 O O . TRP B 1 239 ? 29.729 2.021 -15.292 1.00 45.86 239 TRP B O 1
ATOM 3712 N N . LEU B 1 240 ? 30.840 0.831 -13.731 1.00 41.00 240 LEU B N 1
ATOM 3713 C CA . LEU B 1 240 ? 32.083 1.574 -13.933 1.00 44.45 240 LEU B CA 1
ATOM 3714 C C . LEU B 1 240 ? 32.620 1.390 -15.344 1.00 45.20 240 LEU B C 1
ATOM 3715 O O . LEU B 1 240 ? 33.114 2.341 -15.960 1.00 46.10 240 LEU B O 1
ATOM 3720 N N . GLU B 1 241 ? 32.547 0.167 -15.867 1.00 43.07 241 GLU B N 1
ATOM 3721 C CA . GLU B 1 241 ? 33.061 -0.089 -17.206 1.00 46.94 241 GLU B CA 1
ATOM 3722 C C . GLU B 1 241 ? 32.223 0.617 -18.265 1.00 48.50 241 GLU B C 1
ATOM 3723 O O . GLU B 1 241 ? 32.765 1.113 -19.260 1.00 53.00 241 GLU B O 1
ATOM 3729 N N . GLN B 1 242 ? 30.901 0.675 -18.074 1.00 45.59 242 GLN B N 1
ATOM 3730 C CA . GLN B 1 242 ? 30.046 1.351 -19.047 1.00 50.66 242 GLN B CA 1
ATOM 3731 C C . GLN B 1 242 ? 30.253 2.861 -19.037 1.00 49.00 242 GLN B C 1
ATOM 3732 O O . GLN B 1 242 ? 30.050 3.518 -20.064 1.00 51.16 242 GLN B O 1
ATOM 3738 N N . ILE B 1 243 ? 30.640 3.432 -17.895 1.00 50.10 243 ILE B N 1
ATOM 3739 C CA . ILE B 1 243 ? 31.005 4.844 -17.862 1.00 48.72 243 ILE B CA 1
ATOM 3740 C C . ILE B 1 243 ? 32.265 5.081 -18.683 1.00 52.49 243 ILE B C 1
ATOM 3741 O O . ILE B 1 243 ? 32.331 6.004 -19.503 1.00 54.82 243 ILE B O 1
ATOM 3746 N N . ASN B 1 244 ? 33.282 4.240 -18.477 1.00 47.56 244 ASN B N 1
ATOM 3747 C CA . ASN B 1 244 ? 34.561 4.437 -19.150 1.00 52.51 244 ASN B CA 1
ATOM 3748 C C . ASN B 1 244 ? 34.478 4.103 -20.634 1.00 56.16 244 ASN B C 1
ATOM 3749 O O . ASN B 1 244 ? 35.013 4.841 -21.470 1.00 56.00 244 ASN B O 1
ATOM 3754 N N . TYR B 1 245 ? 33.815 3.001 -20.982 1.00 51.90 245 TYR B N 1
ATOM 3755 C CA . TYR B 1 245 ? 33.740 2.519 -22.361 1.00 55.14 245 TYR B CA 1
ATOM 3756 C C . TYR B 1 245 ? 32.293 2.182 -22.694 1.00 55.13 245 TYR B C 1
ATOM 3757 O O . TYR B 1 245 ? 31.883 1.015 -22.632 1.00 59.43 245 TYR B O 1
ATOM 3766 N N . PRO B 1 246 ? 31.484 3.188 -23.057 1.00 58.19 246 PRO B N 1
ATOM 3767 C CA . PRO B 1 246 ? 30.084 2.969 -23.442 1.00 59.80 246 PRO B CA 1
ATOM 3768 C C . PRO B 1 246 ? 29.941 2.210 -24.760 1.00 62.52 246 PRO B C 1
ATOM 3769 O O . PRO B 1 246 ? 30.796 2.357 -25.634 1.00 66.73 246 PRO B O 1
#

Sequence (492 aa):
MAEPLTVSPELTANYAYFFDLDGTLAEIKPHPDQVVVPHKILQLLDRLAAHNAGALALISGRSMTELDALAKPFRFPLAGVHGAERRDINGKTHIVRLPEAVVREVEALLRSTLVALPGTELESKGMAFALHYRQAPEHEAALLALAQHVTQHWPQLALQLGKCVVEIKPKGTNKGEAIAAFMQEAPFAGRIPVFVGDDLTDEAGFGVVNHAGGISVKVGVGATQAAWRLESVPDVWRWLEQINYPMAEPLTVSPELTANYAYFFDLDGTLAEIKPHPDQVVVPHKILQLLDRLAAHNAGALALISGRSMTELDALAKPFRFPLAGVHGAERRDINGKTHIVRLPEAVVREVEALLRSTLVALPGTELESKGMAFALHYRQAPEHEAALLALAQHVTQHWPQLALQLGKCVVEIKPKGTNKGEAIAAFMQEAPFAGRIPVFVGDDLTDEAGFGVVNHAGGISVKVGVGATQAAWRLESVPDVWRWLEQINYP